Protein AF-A0A7S1EZJ6-F1 (afdb_monomer_lite)

Structure (mmCIF, N/CA/C/O backbone):
data_AF-A0A7S1EZJ6-F1
#
_entry.id   AF-A0A7S1EZJ6-F1
#
loop_
_atom_site.group_PDB
_atom_site.id
_atom_site.type_symbol
_atom_site.label_atom_id
_atom_site.label_alt_id
_atom_site.label_comp_id
_atom_site.label_asym_id
_atom_site.label_entity_id
_atom_site.label_seq_id
_atom_site.pdbx_PDB_ins_code
_atom_site.Cartn_x
_atom_site.Cartn_y
_atom_site.Cartn_z
_atom_site.occupancy
_atom_site.B_iso_or_equiv
_atom_site.auth_seq_id
_atom_site.auth_comp_id
_atom_site.auth_asym_id
_atom_site.auth_atom_id
_atom_site.pdbx_PDB_model_num
ATOM 1 N N . PHE A 1 1 ? 54.799 -10.854 -63.161 1.00 44.97 1 PHE A N 1
ATOM 2 C CA . PHE A 1 1 ? 53.423 -11.134 -62.703 1.00 44.97 1 PHE A CA 1
ATOM 3 C C . PHE A 1 1 ? 52.743 -9.828 -62.298 1.00 44.97 1 PHE A C 1
ATOM 5 O O . PHE A 1 1 ? 52.731 -9.470 -61.130 1.00 44.97 1 PHE A O 1
ATOM 12 N N . TRP A 1 2 ? 52.243 -9.075 -63.279 1.00 43.41 2 TRP A N 1
ATOM 13 C CA . TRP A 1 2 ? 51.445 -7.866 -63.059 1.00 43.41 2 TRP A CA 1
ATOM 14 C C . TRP A 1 2 ? 49.975 -8.261 -63.203 1.00 43.41 2 TRP A C 1
ATOM 16 O O . TRP A 1 2 ? 49.529 -8.591 -64.300 1.00 43.41 2 TRP A O 1
ATOM 26 N N . LEU A 1 3 ? 49.236 -8.309 -62.094 1.00 41.81 3 LEU A N 1
ATOM 27 C CA . LEU A 1 3 ? 47.782 -8.469 -62.140 1.00 41.81 3 LEU A CA 1
ATOM 28 C C . LEU A 1 3 ? 47.186 -7.217 -62.793 1.00 41.81 3 LEU A C 1
ATOM 30 O O . LEU A 1 3 ? 47.493 -6.100 -62.377 1.00 41.81 3 LEU A O 1
ATOM 34 N N . LYS A 1 4 ? 46.367 -7.414 -63.834 1.00 45.56 4 LYS A N 1
ATOM 35 C CA . LYS A 1 4 ? 45.684 -6.328 -64.547 1.00 45.56 4 LYS A CA 1
ATOM 36 C C . LYS A 1 4 ? 44.883 -5.474 -63.543 1.00 45.56 4 LYS A C 1
ATOM 38 O O . LYS A 1 4 ? 44.138 -6.058 -62.751 1.00 45.56 4 LYS A O 1
ATOM 43 N N . PRO A 1 5 ? 44.993 -4.131 -63.587 1.00 54.00 5 PRO A N 1
ATOM 44 C CA . PRO A 1 5 ? 44.317 -3.206 -62.667 1.00 54.00 5 PRO A CA 1
ATOM 45 C C . PRO A 1 5 ? 42.814 -3.477 -62.496 1.00 54.00 5 PRO A C 1
ATOM 47 O O . PRO A 1 5 ? 42.293 -3.390 -61.386 1.00 54.00 5 PRO A O 1
ATOM 50 N N . SER A 1 6 ? 42.152 -3.942 -63.560 1.00 56.06 6 SER A N 1
ATOM 51 C CA . SER A 1 6 ? 40.719 -4.255 -63.579 1.00 56.06 6 SER A CA 1
ATOM 52 C C . SER A 1 6 ? 40.286 -5.364 -62.611 1.00 56.06 6 SER A C 1
ATOM 54 O O . SER A 1 6 ? 39.147 -5.374 -62.153 1.00 56.06 6 SER A O 1
ATOM 56 N N . VAL A 1 7 ? 41.174 -6.298 -62.249 1.00 60.47 7 VAL A N 1
ATOM 57 C CA . VAL A 1 7 ? 40.841 -7.385 -61.305 1.00 60.47 7 VAL A CA 1
ATOM 58 C C . VAL A 1 7 ? 40.905 -6.898 -59.853 1.00 60.47 7 VAL A C 1
ATOM 60 O O . VAL A 1 7 ? 40.205 -7.423 -58.984 1.00 60.47 7 VAL A O 1
ATOM 63 N N . LEU A 1 8 ? 41.731 -5.885 -59.575 1.00 53.72 8 LEU A N 1
ATOM 64 C CA . LEU A 1 8 ? 41.879 -5.318 -58.237 1.00 53.72 8 LEU A CA 1
ATOM 65 C C . LEU A 1 8 ? 40.712 -4.376 -57.901 1.00 53.72 8 LEU A C 1
ATOM 67 O O . LEU A 1 8 ? 40.185 -4.453 -56.792 1.00 53.72 8 LEU A O 1
ATOM 71 N N . GLU A 1 9 ? 40.259 -3.569 -58.864 1.00 59.16 9 GLU A N 1
ATOM 72 C CA . GLU A 1 9 ? 39.079 -2.700 -58.717 1.00 59.16 9 GLU A CA 1
ATOM 73 C C . GLU A 1 9 ? 37.806 -3.509 -58.439 1.00 59.16 9 GLU A C 1
ATOM 75 O O . GLU A 1 9 ? 37.130 -3.264 -57.438 1.00 59.16 9 GLU A O 1
ATOM 80 N N . ALA A 1 10 ? 37.556 -4.577 -59.207 1.00 65.81 10 ALA A N 1
ATOM 81 C CA . ALA A 1 10 ? 36.381 -5.430 -59.013 1.00 65.81 10 ALA A CA 1
ATOM 82 C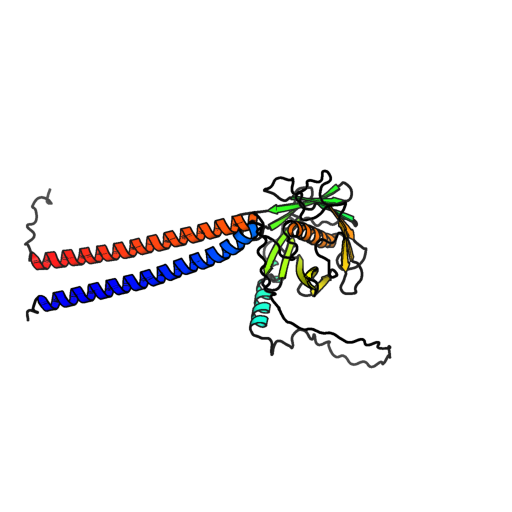 C . ALA A 1 10 ? 36.338 -6.111 -57.626 1.00 65.81 10 ALA A C 1
ATOM 84 O O . ALA A 1 10 ? 35.267 -6.379 -57.072 1.00 65.81 10 ALA A O 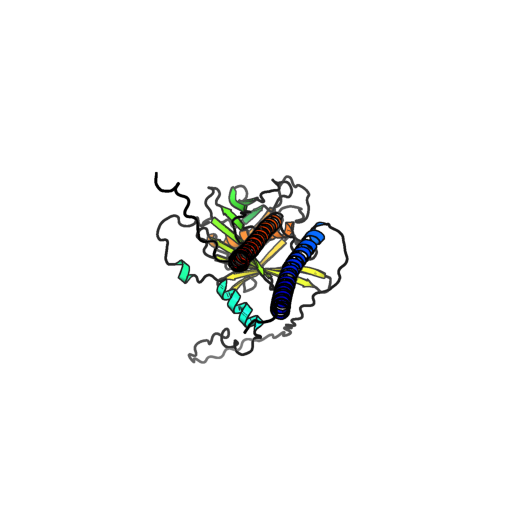1
ATOM 85 N N . LYS A 1 11 ? 37.503 -6.400 -57.026 1.00 63.56 11 LYS A N 1
ATOM 86 C CA . LYS A 1 11 ? 37.590 -7.029 -55.696 1.00 63.56 11 LYS A CA 1
ATOM 87 C C . LYS A 1 11 ? 37.399 -6.015 -54.561 1.00 63.56 11 LYS A C 1
ATOM 89 O O . LYS A 1 11 ? 36.862 -6.371 -53.507 1.00 63.56 11 LYS A O 1
ATOM 94 N N . ILE A 1 12 ? 37.802 -4.763 -54.781 1.00 59.44 12 ILE A N 1
ATOM 95 C CA . ILE A 1 12 ? 37.598 -3.655 -53.840 1.00 59.44 12 ILE A CA 1
ATOM 96 C C . ILE A 1 12 ? 36.120 -3.246 -53.819 1.00 59.44 12 ILE A C 1
ATOM 98 O O . ILE A 1 12 ? 35.551 -3.155 -52.729 1.00 59.44 12 ILE A O 1
ATOM 102 N N . GLU A 1 13 ? 35.468 -3.122 -54.979 1.00 66.25 13 GLU A N 1
ATOM 103 C CA . GLU A 1 13 ? 34.028 -2.825 -55.057 1.00 66.25 13 GLU A CA 1
ATOM 104 C C . GLU A 1 13 ? 33.175 -3.899 -54.374 1.00 66.25 13 GLU A C 1
ATOM 106 O O . GLU A 1 13 ? 32.310 -3.578 -53.555 1.00 66.25 13 GLU A O 1
ATOM 111 N N . ARG A 1 14 ? 33.465 -5.189 -54.607 1.00 69.25 14 ARG A N 1
ATOM 112 C CA . ARG A 1 14 ? 32.749 -6.280 -53.918 1.00 69.25 14 ARG A CA 1
ATOM 113 C C . ARG A 1 14 ? 32.920 -6.229 -52.402 1.00 69.25 14 ARG A C 1
ATOM 115 O O . ARG A 1 14 ? 31.970 -6.493 -51.671 1.00 69.25 14 ARG A O 1
ATOM 122 N N . SER A 1 15 ? 34.106 -5.865 -51.920 1.00 61.00 15 SER A N 1
ATOM 123 C CA . SER A 1 15 ? 34.371 -5.768 -50.480 1.00 61.00 15 SER A CA 1
ATOM 124 C C . SER A 1 15 ? 33.635 -4.584 -49.839 1.00 61.00 15 SER A C 1
ATOM 126 O O . SER A 1 15 ? 33.162 -4.702 -48.709 1.00 61.00 15 SER A O 1
ATOM 128 N N . PHE A 1 16 ? 33.487 -3.468 -50.561 1.00 61.22 16 PHE A N 1
ATOM 129 C CA . PHE A 1 16 ? 32.702 -2.312 -50.115 1.00 61.22 16 PHE A CA 1
ATOM 130 C C . PHE A 1 16 ? 31.200 -2.615 -50.079 1.00 61.22 16 PHE A C 1
ATOM 132 O O . PHE A 1 16 ? 30.536 -2.285 -49.094 1.00 61.22 16 PHE A O 1
ATOM 139 N N . HIS A 1 17 ? 30.678 -3.312 -51.092 1.00 66.88 17 HIS A N 1
ATOM 140 C CA . HIS A 1 17 ? 29.277 -3.734 -51.114 1.00 66.88 17 HIS A CA 1
ATOM 141 C C . HIS A 1 17 ? 28.937 -4.698 -49.974 1.00 66.88 17 HIS A C 1
ATOM 143 O O . HIS A 1 17 ? 27.925 -4.508 -49.303 1.00 66.88 17 HIS A O 1
ATOM 149 N N . VAL A 1 18 ? 29.794 -5.682 -49.683 1.00 72.88 18 VAL A N 1
ATOM 150 C CA . VAL A 1 18 ? 29.557 -6.625 -48.575 1.00 72.88 18 VAL A CA 1
ATOM 151 C C . VAL A 1 18 ? 29.577 -5.913 -47.217 1.00 72.88 18 VAL A C 1
ATOM 153 O O . VAL A 1 18 ? 28.719 -6.177 -46.376 1.00 72.88 18 VAL A O 1
ATOM 156 N N . LEU A 1 19 ? 30.498 -4.964 -47.010 1.00 59.47 19 LEU A N 1
ATOM 157 C CA . LEU A 1 19 ? 30.565 -4.191 -45.765 1.00 59.47 19 LEU A CA 1
ATOM 158 C C . LEU A 1 19 ? 29.365 -3.240 -45.605 1.00 59.47 19 LEU A C 1
ATOM 160 O O . LEU A 1 19 ? 28.844 -3.083 -44.502 1.00 59.47 19 LEU A O 1
ATOM 164 N N . SER A 1 20 ? 28.902 -2.639 -46.705 1.00 70.50 20 SER A N 1
ATOM 165 C CA . SER A 1 20 ? 27.705 -1.791 -46.738 1.00 70.50 20 SER A CA 1
ATOM 166 C C . SER A 1 20 ? 26.439 -2.587 -46.402 1.00 70.50 20 SER A C 1
ATOM 168 O O . SER A 1 20 ? 25.659 -2.164 -45.549 1.00 70.50 20 SER A O 1
ATOM 170 N N . ILE A 1 21 ? 26.279 -3.779 -46.986 1.00 74.44 21 ILE A N 1
ATOM 171 C CA . ILE A 1 21 ? 25.137 -4.663 -46.718 1.00 74.44 21 ILE A CA 1
ATOM 172 C C . ILE A 1 21 ? 25.161 -5.154 -45.264 1.00 74.44 21 ILE A C 1
ATOM 174 O O . ILE A 1 21 ? 24.128 -5.129 -44.599 1.00 74.44 21 ILE A O 1
ATOM 178 N N . ALA A 1 22 ? 26.326 -5.534 -44.730 1.00 66.50 22 ALA A N 1
ATOM 179 C CA . ALA A 1 22 ? 26.450 -5.957 -43.333 1.00 66.50 22 ALA A CA 1
ATOM 180 C C . ALA A 1 22 ? 26.072 -4.834 -42.347 1.00 66.50 22 ALA A C 1
ATOM 182 O O . ALA A 1 22 ? 25.328 -5.077 -41.395 1.00 66.50 22 ALA A O 1
ATOM 183 N N . ASN A 1 23 ? 26.503 -3.594 -42.609 1.00 60.22 23 ASN A N 1
ATOM 184 C CA . ASN A 1 23 ? 26.101 -2.433 -41.809 1.00 60.22 23 ASN A CA 1
ATOM 185 C C . ASN A 1 23 ? 24.605 -2.123 -41.943 1.00 60.22 23 ASN A C 1
ATOM 187 O O . ASN A 1 23 ? 23.959 -1.819 -40.943 1.00 60.22 23 ASN A O 1
ATOM 191 N N . ALA A 1 24 ? 24.034 -2.236 -43.143 1.00 69.38 24 ALA A N 1
ATOM 192 C CA . ALA A 1 24 ? 22.602 -2.036 -43.351 1.00 69.38 24 ALA A CA 1
ATOM 193 C C . ALA A 1 24 ? 21.766 -3.084 -42.594 1.00 69.38 24 ALA A C 1
ATOM 195 O O . ALA A 1 24 ? 20.764 -2.738 -41.971 1.00 69.38 24 ALA A O 1
ATOM 196 N N . VAL A 1 25 ? 22.195 -4.350 -42.579 1.00 74.69 25 VAL A N 1
ATOM 197 C CA . VAL A 1 25 ? 21.522 -5.426 -41.832 1.00 74.69 25 VAL A CA 1
ATOM 198 C C . VAL A 1 25 ? 21.632 -5.212 -40.321 1.00 74.69 25 VAL A C 1
ATOM 200 O O . VAL A 1 25 ? 20.636 -5.378 -39.614 1.00 74.69 25 VAL A O 1
ATOM 203 N N . LEU A 1 26 ? 22.801 -4.800 -39.820 1.00 69.50 26 LEU A N 1
ATOM 204 C CA . LEU A 1 26 ? 23.001 -4.505 -38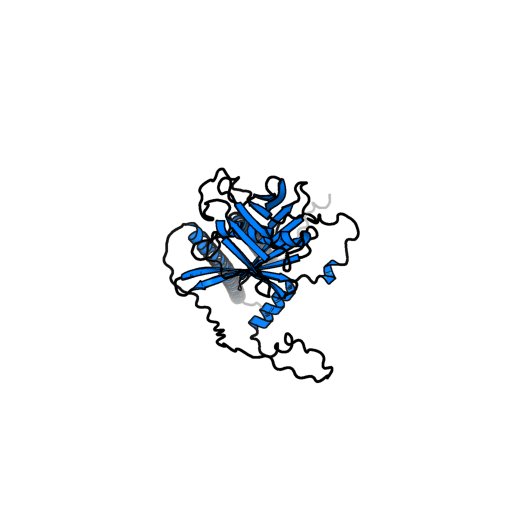.399 1.00 69.50 26 LEU A CA 1
ATOM 205 C C . LEU A 1 26 ? 22.145 -3.313 -37.946 1.00 69.50 26 LEU A C 1
ATOM 207 O O . LEU A 1 26 ? 21.429 -3.420 -36.952 1.00 69.50 26 LEU A O 1
ATOM 211 N N . MET A 1 27 ? 22.143 -2.219 -38.713 1.00 66.88 27 MET A N 1
ATOM 212 C CA . MET A 1 27 ? 21.312 -1.043 -38.431 1.00 66.88 27 MET A CA 1
ATOM 213 C C . MET A 1 27 ? 19.821 -1.373 -38.496 1.00 66.88 27 MET A C 1
ATOM 215 O O . MET A 1 27 ? 19.054 -0.888 -37.669 1.00 66.88 27 MET A O 1
ATOM 219 N N . ARG A 1 28 ? 19.403 -2.257 -39.412 1.00 73.25 28 ARG A N 1
ATOM 220 C CA . ARG A 1 28 ? 18.015 -2.726 -39.479 1.00 73.25 28 ARG A CA 1
ATOM 221 C C . ARG A 1 28 ? 17.641 -3.527 -38.232 1.00 73.25 28 ARG A C 1
ATOM 223 O O . ARG A 1 28 ? 16.572 -3.296 -37.685 1.00 73.25 28 ARG A O 1
ATOM 230 N N . ARG A 1 29 ? 18.511 -4.413 -37.732 1.00 70.62 29 ARG A N 1
ATOM 231 C CA . ARG A 1 29 ? 18.247 -5.185 -36.500 1.00 70.62 29 ARG A CA 1
ATOM 232 C C . ARG A 1 29 ? 18.215 -4.315 -35.244 1.00 70.62 29 ARG A C 1
ATOM 234 O O . ARG A 1 29 ? 17.325 -4.496 -34.424 1.00 70.62 29 ARG A O 1
ATOM 241 N N . ILE A 1 30 ? 19.126 -3.350 -35.120 1.00 66.44 30 ILE A N 1
ATOM 242 C CA . ILE A 1 30 ? 19.119 -2.391 -34.004 1.00 66.44 30 ILE A CA 1
ATOM 243 C C . ILE A 1 30 ? 17.865 -1.515 -34.071 1.00 66.44 30 ILE A C 1
ATOM 245 O O . ILE A 1 30 ? 17.192 -1.338 -33.062 1.00 66.44 30 ILE A O 1
ATOM 249 N N . SER A 1 31 ? 17.496 -1.036 -35.262 1.00 68.12 31 SER A N 1
ATOM 250 C CA . SER A 1 31 ? 16.256 -0.284 -35.461 1.00 68.12 31 SER A CA 1
ATOM 251 C C . SER A 1 31 ? 15.027 -1.113 -35.091 1.00 68.12 31 SER A C 1
ATOM 253 O O . SER A 1 31 ? 14.154 -0.587 -34.418 1.00 68.12 31 SER A O 1
ATOM 255 N N . TRP A 1 32 ? 14.978 -2.404 -35.431 1.00 70.19 32 TRP A N 1
ATOM 256 C CA . TRP A 1 32 ? 13.895 -3.290 -34.998 1.00 70.19 32 TRP A CA 1
ATOM 257 C C . TRP A 1 32 ? 13.846 -3.459 -33.475 1.00 70.19 32 TRP A C 1
ATOM 259 O O . TRP A 1 32 ? 12.760 -3.402 -32.918 1.00 70.19 32 TRP A O 1
ATOM 269 N N . ILE A 1 33 ? 14.982 -3.612 -32.789 1.00 69.56 33 ILE A N 1
ATOM 270 C CA . ILE A 1 33 ? 15.016 -3.724 -31.318 1.00 69.56 33 ILE A CA 1
ATOM 271 C C . ILE A 1 33 ? 14.550 -2.421 -30.656 1.00 69.56 33 ILE A C 1
ATOM 273 O O . ILE A 1 33 ? 13.768 -2.464 -29.713 1.00 69.56 33 ILE A O 1
ATOM 277 N N . VAL A 1 34 ? 14.980 -1.265 -31.169 1.00 67.69 34 VAL A N 1
ATOM 278 C CA . VAL A 1 34 ? 14.539 0.045 -30.667 1.00 67.69 34 VAL A CA 1
ATOM 279 C C . VAL A 1 34 ? 13.053 0.262 -30.948 1.00 67.69 34 VAL A C 1
ATOM 281 O O . VAL A 1 34 ? 12.336 0.696 -30.058 1.00 67.69 34 VAL A O 1
ATOM 284 N N . VAL A 1 35 ? 12.567 -0.085 -32.142 1.00 68.50 35 VAL A N 1
ATOM 285 C CA . VAL A 1 35 ? 11.144 0.022 -32.494 1.00 68.50 35 VAL A CA 1
ATOM 286 C C . VAL A 1 35 ? 10.303 -0.903 -31.621 1.00 68.50 35 VAL A C 1
ATOM 288 O O . VAL A 1 35 ? 9.323 -0.439 -31.063 1.00 68.50 35 VAL A O 1
ATOM 291 N N . TRP A 1 36 ? 10.694 -2.164 -31.418 1.00 68.25 36 TRP A N 1
ATOM 292 C CA . TRP A 1 36 ? 9.968 -3.072 -30.523 1.00 68.25 36 TRP A CA 1
ATOM 293 C C . TRP A 1 36 ? 10.039 -2.636 -29.061 1.00 68.25 36 TRP A C 1
ATOM 295 O O . TRP A 1 36 ? 9.037 -2.735 -28.362 1.00 68.25 36 TRP A O 1
ATOM 305 N N . GLY A 1 37 ? 11.176 -2.105 -28.605 1.00 70.19 37 GLY A N 1
ATOM 306 C CA . GLY A 1 37 ? 11.307 -1.531 -27.267 1.00 70.19 37 GLY A CA 1
ATOM 307 C C . GLY A 1 37 ? 10.397 -0.318 -27.070 1.00 70.19 37 GLY A C 1
ATOM 308 O O . GLY A 1 37 ? 9.691 -0.239 -26.071 1.00 70.19 37 GLY A O 1
ATOM 309 N N . VAL A 1 38 ? 10.345 0.590 -28.048 1.00 62.00 38 VAL A N 1
ATOM 310 C CA . VAL A 1 38 ? 9.440 1.749 -28.036 1.00 62.00 38 VAL A CA 1
ATOM 311 C C . VAL A 1 38 ? 7.982 1.314 -28.150 1.00 62.00 38 VAL A C 1
ATOM 313 O O . VAL A 1 38 ? 7.156 1.876 -27.445 1.00 62.00 38 VAL A O 1
ATOM 316 N N . VAL A 1 39 ? 7.655 0.307 -28.965 1.00 65.81 39 VAL A N 1
ATOM 317 C CA . VAL A 1 39 ? 6.291 -0.232 -29.091 1.00 65.81 39 VAL A CA 1
ATOM 318 C C . VAL A 1 39 ? 5.834 -0.847 -27.769 1.00 65.81 39 VAL A C 1
ATOM 320 O O . VAL A 1 39 ? 4.799 -0.432 -27.261 1.00 65.81 39 VAL A O 1
ATOM 323 N N . LEU A 1 40 ? 6.637 -1.714 -27.144 1.00 62.38 40 LEU A N 1
ATOM 324 C CA . LEU A 1 40 ? 6.346 -2.305 -25.828 1.00 62.38 40 LEU A CA 1
ATOM 325 C C . LEU A 1 40 ? 6.172 -1.243 -24.736 1.00 62.38 40 LEU A C 1
ATOM 327 O O . LEU A 1 40 ? 5.249 -1.318 -23.922 1.00 62.38 40 LEU A O 1
ATOM 331 N N . VAL A 1 41 ? 7.031 -0.221 -24.730 1.00 60.97 41 VAL A N 1
ATOM 332 C CA . VAL A 1 41 ? 6.902 0.906 -23.796 1.00 60.97 41 VAL A CA 1
ATOM 333 C C . VAL A 1 41 ? 5.669 1.753 -24.127 1.00 60.97 41 VAL A C 1
ATOM 335 O O . VAL A 1 41 ? 4.976 2.186 -23.219 1.00 60.97 41 VAL A O 1
ATOM 338 N N . SER A 1 42 ? 5.334 1.965 -25.400 1.00 52.59 42 SER A N 1
ATOM 339 C CA . SER A 1 42 ? 4.168 2.761 -25.804 1.00 52.59 42 SER A CA 1
ATOM 340 C C . SER A 1 42 ? 2.839 2.045 -25.580 1.00 52.59 42 SER A C 1
ATOM 342 O O . SER A 1 42 ? 1.864 2.709 -25.258 1.00 52.59 42 SER A O 1
ATOM 344 N N . GLU A 1 43 ? 2.787 0.717 -25.687 1.00 56.66 43 GLU A N 1
ATOM 345 C CA . GLU A 1 43 ? 1.597 -0.071 -25.354 1.00 56.66 43 GLU A CA 1
ATOM 346 C C . GLU A 1 43 ? 1.377 -0.091 -23.843 1.00 56.66 43 GLU A C 1
ATOM 348 O O . GLU A 1 43 ? 0.267 0.157 -23.381 1.00 56.66 43 GLU A O 1
ATOM 353 N N . THR A 1 44 ? 2.437 -0.274 -23.050 1.00 56.78 44 THR A N 1
ATOM 354 C CA . THR A 1 44 ? 2.335 -0.191 -21.583 1.00 56.78 44 THR A CA 1
ATOM 355 C C . THR A 1 44 ? 1.973 1.220 -21.108 1.00 56.78 44 THR A C 1
ATOM 357 O O . THR A 1 44 ? 1.121 1.371 -20.230 1.00 56.78 44 THR A O 1
ATOM 360 N N . LEU A 1 45 ? 2.529 2.266 -21.731 1.00 52.56 45 LEU A N 1
ATOM 361 C CA . LEU A 1 45 ? 2.159 3.657 -21.457 1.00 52.56 45 LEU A CA 1
ATOM 362 C C . LEU A 1 45 ? 0.755 3.999 -21.980 1.00 52.56 45 LEU A C 1
ATOM 364 O O . LEU A 1 45 ? 0.035 4.758 -21.342 1.00 52.56 45 LEU A O 1
ATOM 368 N N . GLY A 1 46 ? 0.347 3.435 -23.116 1.00 51.69 46 GLY A N 1
ATOM 369 C CA . GLY A 1 46 ? -0.974 3.609 -23.717 1.00 51.69 46 GLY A CA 1
ATOM 370 C C . GLY A 1 46 ? -2.072 2.996 -22.856 1.00 51.69 46 GLY A C 1
ATOM 371 O O . GLY A 1 46 ? -3.076 3.656 -22.605 1.00 51.69 46 GLY A O 1
ATOM 372 N N . ILE A 1 47 ? -1.834 1.803 -22.304 1.00 53.66 47 ILE A N 1
ATOM 373 C CA . ILE A 1 47 ? -2.706 1.175 -21.303 1.00 53.66 47 ILE A CA 1
ATOM 374 C C . ILE A 1 47 ? -2.773 2.046 -20.040 1.00 53.66 47 ILE A C 1
ATOM 376 O O . ILE A 1 47 ? -3.863 2.293 -19.528 1.00 53.66 47 ILE A O 1
ATOM 380 N N . ALA A 1 48 ? -1.643 2.584 -19.570 1.00 51.09 48 ALA A N 1
ATOM 381 C CA . ALA A 1 48 ? -1.618 3.466 -18.401 1.00 51.09 48 ALA A CA 1
ATOM 382 C C . ALA A 1 48 ? -2.341 4.813 -18.637 1.00 51.09 48 ALA A C 1
ATOM 384 O O . ALA A 1 48 ? -3.031 5.307 -17.746 1.00 51.09 48 ALA A O 1
ATOM 385 N N . LEU A 1 49 ? -2.232 5.397 -19.835 1.00 48.38 49 LEU A N 1
ATOM 386 C CA . LEU A 1 49 ? -2.860 6.676 -20.193 1.00 48.38 49 LEU A CA 1
ATOM 387 C C . LEU A 1 49 ? -4.347 6.531 -20.549 1.00 48.38 49 LEU A C 1
ATOM 389 O O . LEU A 1 49 ? -5.145 7.379 -20.148 1.00 48.38 49 LEU A O 1
ATOM 393 N N . GLN A 1 50 ? -4.758 5.450 -21.224 1.00 49.38 50 GLN A N 1
ATOM 394 C CA . GLN A 1 50 ? -6.181 5.129 -21.420 1.00 49.38 50 GLN A CA 1
ATOM 395 C C . GLN A 1 50 ? -6.882 4.868 -20.088 1.00 49.38 50 GLN A C 1
ATOM 397 O O . GLN A 1 50 ? -8.053 5.204 -19.930 1.00 49.38 50 GLN A O 1
ATOM 402 N N . GLN A 1 51 ? -6.163 4.336 -19.099 1.00 48.03 51 GLN A N 1
ATOM 403 C CA . GLN A 1 51 ? -6.688 4.196 -17.750 1.00 48.03 51 GLN A CA 1
ATOM 404 C C . GLN A 1 51 ? -6.918 5.543 -17.042 1.00 48.03 51 GLN A C 1
ATOM 406 O O . GLN A 1 51 ? -7.740 5.576 -16.130 1.00 48.03 51 GLN A O 1
ATOM 411 N N . GLY A 1 52 ? -6.259 6.634 -17.443 1.00 40.00 52 GLY A N 1
ATOM 412 C CA . GLY A 1 52 ? -6.431 7.961 -16.842 1.00 40.00 52 GLY A CA 1
ATOM 413 C C . GLY A 1 52 ? -7.549 8.820 -17.445 1.00 40.00 52 GLY A C 1
ATOM 414 O O . GLY A 1 52 ? -7.994 9.756 -16.790 1.00 40.00 52 GLY A O 1
ATOM 415 N N . SER A 1 53 ? -8.029 8.536 -18.664 1.00 40.03 53 SER A N 1
ATOM 416 C CA . SER A 1 53 ? -8.927 9.470 -19.371 1.00 40.03 53 SER A CA 1
ATOM 417 C C . SER A 1 53 ? -10.421 9.328 -19.058 1.00 40.03 53 SER A C 1
ATOM 419 O O . SER A 1 53 ? -11.217 10.076 -19.618 1.00 40.03 53 SER A O 1
ATOM 421 N N . GLY A 1 54 ? -10.839 8.402 -18.186 1.00 43.16 54 GLY A N 1
ATOM 422 C CA . GLY A 1 54 ? -12.254 8.255 -17.807 1.00 43.16 54 GLY A CA 1
ATOM 423 C C . GLY A 1 54 ? -13.206 7.981 -18.983 1.00 43.16 54 GLY A C 1
ATOM 424 O O . GLY A 1 54 ? -14.420 8.119 -18.846 1.00 43.16 54 GLY A O 1
ATOM 425 N N . VAL A 1 55 ? -12.685 7.604 -20.156 1.00 41.66 55 VAL A N 1
ATOM 426 C CA . VAL A 1 55 ? -13.515 7.255 -21.308 1.00 41.66 55 VAL A CA 1
ATOM 427 C C . VAL A 1 55 ? -14.015 5.830 -21.101 1.00 41.66 55 VAL A C 1
ATOM 429 O O . VAL A 1 55 ? -13.257 4.869 -21.222 1.00 41.66 55 VAL A O 1
ATOM 432 N N . ASN A 1 56 ? -15.306 5.714 -20.784 1.00 39.91 56 ASN A N 1
ATOM 433 C CA . ASN A 1 56 ? -16.080 4.475 -20.692 1.00 39.91 56 ASN A CA 1
ATOM 434 C C . ASN A 1 56 ? -16.091 3.711 -22.032 1.00 39.91 56 ASN A C 1
ATOM 436 O O . ASN A 1 56 ? -17.088 3.685 -22.754 1.00 39.91 56 ASN A O 1
ATOM 440 N N . GLY A 1 57 ? -14.974 3.082 -22.386 1.00 39.00 57 GLY A N 1
ATOM 441 C CA . GLY A 1 57 ? -14.906 2.078 -23.438 1.00 39.00 57 GLY A CA 1
ATOM 442 C C . GLY A 1 57 ? -15.239 0.712 -22.852 1.00 39.00 57 GLY A C 1
ATOM 443 O O . GLY A 1 57 ? -14.428 0.137 -22.133 1.00 39.00 57 GLY A O 1
ATOM 444 N N . ARG A 1 58 ? -16.433 0.187 -23.157 1.00 42.31 58 ARG A N 1
ATOM 445 C CA . ARG A 1 58 ? -16.813 -1.212 -22.899 1.00 42.31 58 ARG A CA 1
ATOM 446 C C . ARG A 1 58 ? -15.790 -2.155 -23.545 1.00 42.31 58 ARG A C 1
ATOM 448 O O . ARG A 1 58 ? -15.876 -2.416 -24.740 1.00 42.31 58 ARG A O 1
ATOM 455 N N . PHE A 1 59 ? -14.883 -2.707 -22.749 1.00 33.94 59 PHE A N 1
ATOM 456 C CA . PHE A 1 59 ? -14.173 -3.942 -23.068 1.00 33.94 59 PHE A CA 1
ATOM 457 C C . PHE A 1 59 ? -14.708 -5.037 -22.143 1.00 33.94 59 PHE A C 1
ATOM 459 O O . PHE A 1 59 ? -14.276 -5.185 -21.004 1.00 33.94 59 PHE A O 1
ATOM 466 N N . HIS A 1 60 ? -15.709 -5.770 -22.633 1.00 36.41 60 HIS A N 1
ATOM 467 C CA . HIS A 1 60 ? -16.092 -7.064 -22.080 1.00 36.41 60 HIS A CA 1
ATOM 468 C C . HIS A 1 60 ? -15.195 -8.126 -22.718 1.00 36.41 60 HIS A C 1
ATOM 470 O O . HIS A 1 60 ? -15.563 -8.716 -23.726 1.00 36.41 60 HIS A O 1
ATOM 476 N N . GLU A 1 61 ? -14.034 -8.383 -22.126 1.00 34.84 61 GLU A N 1
ATOM 477 C CA . GLU A 1 61 ? -13.394 -9.692 -22.244 1.00 34.84 61 GLU A CA 1
ATOM 478 C C . GLU A 1 61 ? -13.091 -10.190 -20.836 1.00 34.84 61 GLU A C 1
ATOM 480 O O . GLU A 1 61 ? -12.182 -9.733 -20.146 1.00 34.84 61 GLU A O 1
ATOM 485 N N . ALA A 1 62 ? -13.956 -11.097 -20.387 1.00 33.59 62 ALA A N 1
ATOM 486 C CA . ALA A 1 62 ? -13.818 -11.823 -19.145 1.00 33.59 62 ALA A CA 1
ATOM 487 C C . ALA A 1 62 ? -12.567 -12.706 -19.224 1.00 33.59 62 ALA A C 1
ATOM 489 O O . ALA A 1 62 ? -12.519 -13.683 -19.974 1.00 33.59 62 ALA A O 1
ATOM 490 N N . MET A 1 63 ? -11.558 -12.380 -18.421 1.00 29.69 63 MET A N 1
ATOM 491 C CA . MET A 1 63 ? -10.439 -13.273 -18.156 1.00 29.69 63 MET A CA 1
ATOM 492 C C . MET A 1 63 ? -10.946 -14.400 -17.238 1.00 29.69 63 MET A C 1
ATOM 494 O O . MET A 1 63 ? -10.874 -14.321 -16.016 1.00 29.69 63 MET A O 1
ATOM 498 N N . HIS A 1 64 ? -11.527 -15.442 -17.837 1.00 32.88 64 HIS A N 1
ATOM 499 C CA . HIS A 1 64 ? -11.873 -16.688 -17.154 1.00 32.88 64 HIS A CA 1
ATOM 500 C C . HIS A 1 64 ? -10.586 -17.431 -16.754 1.00 32.88 64 HIS A C 1
ATOM 502 O O . HIS A 1 64 ? -10.086 -18.278 -17.495 1.00 32.88 64 HIS A O 1
ATOM 508 N N . LEU A 1 65 ? -10.064 -17.157 -15.558 1.00 31.14 65 LEU A N 1
ATOM 509 C CA . LEU A 1 65 ? -9.154 -18.074 -14.872 1.00 31.14 65 LEU A CA 1
ATOM 510 C C . LEU A 1 65 ? -9.993 -19.153 -14.182 1.00 31.14 65 LEU A C 1
ATOM 512 O O . LEU A 1 65 ? -10.569 -18.983 -13.112 1.00 31.14 65 LEU A O 1
ATOM 516 N N . ARG A 1 66 ? -10.117 -20.269 -14.895 1.00 33.91 66 ARG A N 1
ATOM 517 C CA . ARG A 1 66 ? -10.784 -21.495 -14.476 1.00 33.91 66 ARG A CA 1
ATOM 518 C C . ARG A 1 66 ? -9.839 -22.277 -13.559 1.00 33.91 66 ARG A C 1
ATOM 520 O O . ARG A 1 66 ? -8.931 -22.937 -14.049 1.00 33.91 66 ARG A O 1
ATOM 527 N N . SER A 1 67 ? -10.099 -22.290 -12.257 1.00 32.50 67 SER A N 1
ATOM 528 C CA . SER A 1 67 ? -9.666 -23.386 -11.381 1.00 32.50 67 SER A CA 1
ATOM 529 C C . SER A 1 67 ? -10.836 -23.792 -10.496 1.00 32.50 67 SER A C 1
ATOM 531 O O . SER A 1 67 ? -11.160 -23.138 -9.509 1.00 32.50 67 SER A O 1
ATOM 533 N N . GLY A 1 68 ? -11.518 -24.860 -10.907 1.00 30.86 68 GLY A N 1
ATOM 534 C CA . GLY A 1 68 ? -12.544 -25.494 -10.098 1.00 30.86 68 GLY A CA 1
ATOM 535 C C . GLY A 1 68 ? -11.901 -26.187 -8.905 1.00 30.86 68 GLY A C 1
ATOM 536 O O . GLY A 1 68 ? -11.178 -27.165 -9.077 1.00 30.86 68 GLY A O 1
ATOM 537 N N . PHE A 1 69 ? -12.211 -25.705 -7.708 1.00 28.78 69 PHE A N 1
ATOM 538 C CA . PHE A 1 69 ? -12.119 -26.486 -6.484 1.00 28.78 69 PHE A CA 1
ATOM 539 C C . PHE A 1 69 ? -13.506 -26.458 -5.845 1.00 28.78 69 PHE A C 1
ATOM 541 O O . PHE A 1 69 ? -13.934 -25.457 -5.278 1.00 28.78 69 PHE A O 1
ATOM 548 N N . ARG A 1 70 ? -14.259 -27.538 -6.059 1.00 25.55 70 ARG A N 1
ATOM 549 C CA . ARG A 1 70 ? -15.596 -27.751 -5.507 1.00 25.55 70 ARG A CA 1
ATOM 550 C C . ARG A 1 70 ? -15.423 -28.661 -4.296 1.00 25.55 70 ARG A C 1
ATOM 552 O O . ARG A 1 70 ? -15.042 -29.814 -4.472 1.00 25.55 70 ARG A O 1
ATOM 559 N N . ILE A 1 71 ? -15.668 -28.150 -3.092 1.00 29.55 71 ILE A N 1
ATOM 560 C CA . ILE A 1 71 ? -15.841 -28.989 -1.904 1.00 29.55 71 ILE A CA 1
ATOM 561 C C . ILE A 1 71 ? -17.341 -29.036 -1.626 1.00 29.55 71 ILE A C 1
ATOM 563 O O . ILE A 1 71 ? -17.883 -28.159 -0.965 1.00 29.55 71 ILE A O 1
ATOM 567 N N . ASP A 1 72 ? -18.002 -30.057 -2.162 1.00 31.25 72 ASP A N 1
ATOM 568 C CA . ASP A 1 72 ? -19.248 -30.554 -1.589 1.00 31.25 72 ASP A CA 1
ATOM 569 C C . ASP A 1 72 ? -18.861 -31.693 -0.639 1.00 31.25 72 ASP A C 1
ATOM 571 O O . ASP A 1 72 ? -18.383 -32.726 -1.105 1.00 31.25 72 ASP A O 1
ATOM 575 N N . ALA A 1 73 ? -19.048 -31.513 0.670 1.00 28.86 73 ALA A N 1
ATOM 576 C CA . ALA A 1 73 ? -19.341 -32.615 1.591 1.00 28.86 73 ALA A CA 1
ATOM 577 C C . ALA A 1 73 ? -19.786 -32.089 2.962 1.00 28.86 73 ALA A C 1
ATOM 579 O O . ALA A 1 73 ? -18.988 -31.707 3.814 1.00 28.86 73 ALA A O 1
ATOM 580 N N . VAL A 1 74 ? -21.098 -32.156 3.169 1.00 38.50 74 VAL A N 1
ATOM 581 C CA . VAL A 1 74 ? -21.722 -32.397 4.469 1.00 38.50 74 VAL A CA 1
ATOM 582 C C . VAL A 1 74 ? -21.225 -33.750 4.989 1.00 38.50 74 VAL A C 1
ATOM 584 O O . VAL A 1 74 ? -21.393 -34.758 4.308 1.00 38.50 74 VAL A O 1
ATOM 587 N N . ALA A 1 75 ? -20.663 -33.788 6.197 1.00 30.27 75 ALA A N 1
ATOM 588 C CA . ALA A 1 75 ? -20.522 -35.021 6.968 1.00 30.27 75 ALA A CA 1
ATOM 589 C C . ALA A 1 75 ? -20.553 -34.719 8.472 1.00 30.27 75 ALA A C 1
ATOM 591 O O . ALA A 1 75 ? -19.544 -34.415 9.107 1.00 30.27 75 ALA A O 1
ATOM 592 N N . THR A 1 76 ? -21.750 -34.825 9.043 1.00 37.97 76 THR A N 1
ATOM 593 C CA . THR A 1 76 ? -21.965 -35.103 10.463 1.00 37.97 76 THR A CA 1
ATOM 594 C C . THR A 1 76 ? -21.206 -36.380 10.822 1.00 37.97 76 THR A C 1
ATOM 596 O O . THR A 1 76 ? -21.509 -37.429 10.259 1.00 37.97 76 THR A O 1
ATOM 599 N N . THR A 1 77 ? -20.244 -36.319 11.746 1.00 31.41 77 THR A N 1
ATOM 600 C CA . THR A 1 77 ? -19.642 -37.538 12.308 1.00 31.41 77 THR A CA 1
ATOM 601 C C . THR A 1 77 ? -19.613 -37.455 13.827 1.00 31.41 77 THR A C 1
ATOM 603 O O . THR A 1 77 ? -18.919 -36.642 14.429 1.00 31.41 77 THR A O 1
ATOM 606 N N . THR A 1 78 ? -20.448 -38.302 14.414 1.00 31.53 78 THR A N 1
ATOM 607 C CA . THR A 1 78 ? -20.529 -38.700 15.816 1.00 31.53 78 THR A CA 1
ATOM 608 C C . THR A 1 78 ? -19.195 -39.222 16.350 1.00 31.53 78 THR A C 1
ATOM 610 O O . THR A 1 78 ? -18.517 -40.009 15.694 1.00 31.53 78 THR A O 1
ATOM 613 N N . LEU A 1 79 ? -18.875 -38.813 17.579 1.00 32.03 79 LEU A N 1
ATOM 614 C CA . LEU A 1 79 ? -17.802 -39.342 18.418 1.00 32.03 79 LEU A CA 1
ATOM 615 C C . LEU A 1 79 ? -18.007 -40.834 18.719 1.00 32.03 79 LEU A C 1
ATOM 617 O O . LEU A 1 79 ? -19.031 -41.217 19.283 1.00 32.03 79 LEU A O 1
ATOM 621 N N . THR A 1 80 ? -16.982 -41.641 18.457 1.00 28.98 80 THR A N 1
ATOM 622 C CA . THR A 1 80 ? -16.735 -42.899 19.172 1.00 28.98 80 THR A CA 1
ATOM 623 C C . THR A 1 80 ? -15.272 -42.948 19.588 1.00 28.98 80 THR A C 1
ATOM 625 O O . THR A 1 80 ? -14.373 -42.848 18.757 1.00 28.98 80 THR A O 1
ATOM 628 N N . THR A 1 81 ? -15.065 -43.080 20.893 1.00 40.28 81 THR A N 1
ATOM 629 C CA . THR A 1 81 ? -13.797 -43.349 21.572 1.00 40.28 81 THR A CA 1
ATOM 630 C C . THR A 1 81 ? -13.284 -44.749 21.239 1.00 40.28 81 THR A C 1
ATOM 632 O O . THR A 1 81 ? -14.057 -45.703 21.307 1.00 40.28 81 THR A O 1
ATOM 635 N N . SER A 1 82 ? -11.984 -44.886 20.975 1.00 33.78 82 SER A N 1
ATOM 636 C CA . SER A 1 82 ? -11.258 -46.142 21.183 1.00 33.78 82 SER A CA 1
ATOM 637 C C . SER A 1 82 ? -9.803 -45.840 21.516 1.00 33.78 82 SER A C 1
ATOM 639 O O . SER A 1 82 ? -9.114 -45.166 20.751 1.00 33.78 82 SER A O 1
ATOM 641 N N . ASP A 1 83 ? -9.385 -46.351 22.670 1.00 41.38 83 ASP A N 1
ATOM 642 C CA . ASP A 1 83 ? -8.002 -46.520 23.092 1.00 41.38 83 ASP A CA 1
ATOM 643 C C . ASP A 1 83 ? -7.254 -47.427 22.107 1.00 41.38 83 ASP A C 1
ATOM 645 O O . ASP A 1 83 ? -7.807 -48.430 21.661 1.00 41.38 83 ASP A O 1
ATOM 649 N N . ASP A 1 84 ? -6.016 -47.058 21.769 1.00 34.28 84 ASP A N 1
ATOM 650 C CA . ASP A 1 84 ? -4.862 -47.964 21.780 1.00 34.28 84 ASP A CA 1
ATOM 651 C C . ASP A 1 84 ? -3.571 -47.179 21.493 1.00 34.28 84 ASP A C 1
ATOM 653 O O . ASP A 1 84 ? -3.438 -46.447 20.510 1.00 34.28 84 ASP A O 1
ATOM 657 N N . GLY A 1 85 ? -2.604 -47.320 22.400 1.00 43.03 85 GLY A N 1
ATOM 658 C CA . GLY A 1 85 ? -1.291 -46.698 22.312 1.00 43.03 85 GLY A CA 1
ATOM 659 C C . GLY A 1 85 ? -0.409 -47.359 21.254 1.00 43.03 85 GLY A C 1
ATOM 660 O O . GLY A 1 85 ? -0.083 -48.540 21.345 1.00 43.03 85 GLY A O 1
ATOM 661 N N . SER A 1 86 ? 0.050 -46.563 20.289 1.00 29.91 86 SER A N 1
ATOM 662 C CA . SER A 1 86 ? 1.198 -46.876 19.439 1.00 29.91 86 SER A CA 1
ATOM 663 C C . SER A 1 86 ? 1.873 -45.578 19.003 1.00 29.91 86 SER A C 1
ATOM 665 O O . SER A 1 86 ? 1.266 -44.702 18.388 1.00 29.91 86 SER A O 1
ATOM 667 N N . THR A 1 87 ? 3.141 -45.433 19.375 1.00 41.28 87 THR A N 1
ATOM 668 C CA . THR A 1 87 ? 3.983 -44.274 19.089 1.00 41.28 87 THR A CA 1
ATOM 669 C C . THR A 1 87 ? 4.414 -44.302 17.621 1.00 41.28 87 THR A C 1
ATOM 671 O O . THR A 1 87 ? 5.429 -44.899 17.268 1.00 41.28 87 THR A O 1
ATOM 674 N N . THR A 1 88 ? 3.661 -43.626 16.756 1.00 31.19 88 THR A N 1
ATOM 675 C CA . THR A 1 88 ? 4.120 -43.223 15.419 1.00 31.19 88 THR A CA 1
ATOM 676 C C . THR A 1 88 ? 4.123 -41.706 15.324 1.00 31.19 88 THR A C 1
ATOM 678 O O . THR A 1 88 ? 3.109 -41.049 15.546 1.00 31.19 88 THR A O 1
ATOM 681 N N . THR A 1 89 ? 5.294 -41.155 15.016 1.00 33.84 89 THR A N 1
ATOM 682 C CA . THR A 1 89 ? 5.536 -39.740 14.732 1.00 33.84 89 THR A CA 1
ATOM 683 C C . THR A 1 89 ? 4.556 -39.206 13.677 1.00 33.84 89 THR A C 1
ATOM 685 O O . THR A 1 89 ? 4.350 -39.867 12.656 1.00 33.84 89 THR A O 1
ATOM 688 N N . PRO A 1 90 ? 3.961 -38.011 13.861 1.00 27.73 90 PRO A N 1
ATOM 689 C CA . PRO A 1 90 ? 3.096 -37.424 12.849 1.00 27.73 90 PRO A CA 1
ATOM 690 C C . PRO A 1 90 ? 3.938 -37.011 11.638 1.00 27.73 90 PRO A C 1
ATOM 692 O O . PRO A 1 90 ? 4.756 -36.092 11.688 1.00 27.73 90 PRO A O 1
ATOM 695 N N . HIS A 1 91 ? 3.738 -37.726 10.535 1.00 26.95 91 HIS A N 1
ATOM 696 C CA . HIS A 1 91 ? 4.269 -37.364 9.232 1.00 26.95 91 HIS A CA 1
ATOM 697 C C . HIS A 1 91 ? 3.562 -36.086 8.762 1.00 26.95 91 HIS A C 1
ATOM 699 O O . HIS A 1 91 ? 2.360 -36.089 8.511 1.00 26.95 91 HIS A O 1
ATOM 705 N N . ASN A 1 92 ? 4.314 -34.991 8.652 1.00 29.12 92 ASN A N 1
ATOM 706 C CA . ASN A 1 92 ? 3.837 -33.724 8.108 1.00 29.12 92 ASN A CA 1
ATOM 707 C C . ASN A 1 92 ? 3.488 -33.907 6.609 1.00 29.12 92 ASN A C 1
ATOM 709 O O . ASN A 1 92 ? 4.390 -34.213 5.820 1.00 29.12 92 ASN A O 1
ATOM 713 N N . PRO A 1 93 ? 2.219 -33.759 6.179 1.00 31.48 93 PRO A N 1
ATOM 714 C CA . PRO A 1 93 ? 1.809 -34.053 4.805 1.00 31.48 93 PRO A CA 1
ATOM 715 C C . PRO A 1 93 ? 2.199 -32.964 3.790 1.00 31.48 93 PRO A C 1
ATOM 717 O O . PRO A 1 93 ? 1.891 -33.108 2.608 1.00 31.48 93 PRO A O 1
ATOM 720 N N . PHE A 1 94 ? 2.890 -31.894 4.199 1.00 36.84 94 PHE A N 1
ATOM 721 C CA . PHE A 1 94 ? 3.170 -30.764 3.305 1.00 36.84 94 PHE A CA 1
ATOM 722 C C . PHE A 1 94 ? 4.329 -30.971 2.313 1.00 36.84 94 PHE A C 1
ATOM 724 O O . PHE A 1 94 ? 4.369 -30.285 1.297 1.00 36.84 94 PHE A O 1
ATOM 731 N N . PHE A 1 95 ? 5.230 -31.940 2.527 1.00 38.09 95 PHE A N 1
ATOM 732 C CA . PHE A 1 95 ? 6.448 -32.067 1.702 1.00 38.09 95 PHE A CA 1
ATOM 733 C C . PHE A 1 95 ? 6.524 -33.293 0.774 1.00 38.09 95 PHE A C 1
ATOM 735 O O . PHE A 1 95 ? 7.494 -33.426 0.032 1.00 38.09 95 PHE A O 1
ATOM 742 N N . SER A 1 96 ? 5.515 -34.172 0.723 1.00 30.38 96 SER A N 1
ATOM 743 C CA . SER A 1 96 ? 5.563 -35.371 -0.145 1.00 30.38 96 SER A CA 1
ATOM 744 C C . SER A 1 96 ? 4.940 -35.203 -1.541 1.00 30.38 96 SER A C 1
ATOM 746 O O . SER A 1 96 ? 4.871 -36.173 -2.294 1.00 30.38 96 SER A O 1
ATOM 748 N N . LYS A 1 97 ? 4.518 -33.991 -1.937 1.00 37.81 97 LYS A N 1
ATOM 749 C CA . LYS A 1 97 ? 3.853 -33.731 -3.235 1.00 37.81 97 LYS A CA 1
ATOM 750 C C . LYS A 1 97 ? 4.579 -32.736 -4.154 1.00 37.81 97 LYS A C 1
ATOM 752 O O . LYS A 1 97 ? 3.942 -31.958 -4.855 1.00 37.81 97 LYS A O 1
ATOM 757 N N . LEU A 1 98 ? 5.909 -32.798 -4.213 1.00 43.81 98 LEU A N 1
ATOM 758 C CA . LEU A 1 98 ? 6.683 -32.129 -5.275 1.00 43.81 98 LEU A CA 1
ATOM 759 C C . LEU A 1 98 ? 6.890 -33.002 -6.527 1.00 43.81 98 LEU A C 1
ATOM 761 O O . LEU A 1 98 ? 7.386 -32.525 -7.543 1.00 43.81 98 LEU A O 1
ATOM 765 N N . THR A 1 99 ? 6.446 -34.259 -6.521 1.00 39.47 99 THR A N 1
ATOM 766 C CA . THR A 1 99 ? 6.413 -35.116 -7.713 1.00 39.47 99 THR A CA 1
ATOM 767 C C . THR A 1 99 ? 5.081 -34.954 -8.450 1.00 39.47 99 THR A C 1
ATOM 769 O O . THR A 1 99 ? 4.147 -35.728 -8.261 1.00 39.47 99 THR A O 1
ATOM 772 N N . GLY A 1 100 ? 4.982 -33.925 -9.296 1.00 44.41 100 GLY A N 1
ATOM 773 C CA . GLY A 1 100 ? 3.864 -33.780 -10.241 1.00 44.41 100 GLY A CA 1
ATOM 774 C C . GLY A 1 100 ? 3.273 -32.381 -10.396 1.00 44.41 100 GLY A C 1
ATOM 775 O O . GLY A 1 100 ? 2.285 -32.236 -11.111 1.00 44.41 100 GLY A O 1
ATOM 776 N N . GLN A 1 101 ? 3.841 -31.354 -9.759 1.00 46.59 101 GLN A N 1
ATOM 777 C CA . GLN A 1 101 ? 3.425 -29.985 -10.053 1.00 46.59 101 GLN A CA 1
ATOM 778 C C . GLN A 1 101 ? 3.976 -29.536 -11.418 1.00 46.59 101 GLN A C 1
ATOM 780 O O . GLN A 1 101 ? 5.114 -29.878 -11.758 1.00 46.59 101 GLN A O 1
ATOM 785 N N . PRO A 1 102 ? 3.184 -28.803 -12.221 1.00 57.91 102 PRO A N 1
ATOM 786 C CA . PRO A 1 102 ? 3.677 -28.222 -13.458 1.00 57.91 102 PRO A CA 1
ATOM 787 C C . PRO A 1 102 ? 4.819 -27.230 -13.153 1.00 57.91 102 PRO A C 1
ATOM 789 O O . PRO A 1 102 ? 4.917 -26.668 -12.061 1.00 57.91 102 PRO A O 1
ATOM 792 N N . LEU A 1 103 ? 5.758 -27.104 -14.097 1.00 55.75 103 LEU A N 1
ATOM 793 C CA . LEU A 1 103 ? 7.035 -26.395 -13.919 1.00 55.75 103 LEU A CA 1
ATOM 794 C C . LEU A 1 103 ? 6.855 -24.933 -13.466 1.00 55.75 103 LEU A C 1
ATOM 796 O O . LEU A 1 103 ? 7.704 -24.390 -12.767 1.00 55.75 103 LEU A O 1
ATOM 800 N N . ASP A 1 104 ? 5.741 -24.312 -13.832 1.00 40.53 104 ASP A N 1
ATOM 801 C CA . ASP A 1 104 ? 5.326 -22.969 -13.428 1.00 40.53 104 ASP A CA 1
ATOM 802 C C . ASP A 1 104 ? 5.045 -22.845 -11.921 1.00 40.53 104 ASP A C 1
ATOM 804 O O . ASP A 1 104 ? 5.469 -21.863 -11.312 1.00 40.53 104 ASP A O 1
ATOM 808 N N . ALA A 1 105 ? 4.420 -23.844 -11.294 1.00 49.94 105 ALA A N 1
ATOM 809 C CA . ALA A 1 105 ? 4.190 -23.865 -9.848 1.00 49.94 105 ALA A CA 1
ATOM 810 C C . ALA A 1 105 ? 5.494 -24.087 -9.059 1.00 49.94 105 ALA A C 1
ATOM 812 O O . ALA A 1 105 ? 5.717 -23.439 -8.036 1.00 49.94 105 ALA A O 1
ATOM 813 N N . ALA A 1 106 ? 6.400 -24.923 -9.579 1.00 49.19 106 ALA A N 1
ATOM 814 C CA . ALA A 1 106 ? 7.729 -25.117 -8.995 1.00 49.19 106 ALA A CA 1
ATOM 815 C C . ALA A 1 106 ? 8.592 -23.843 -9.087 1.00 49.19 106 ALA A C 1
ATOM 817 O O . ALA A 1 106 ? 9.271 -23.477 -8.127 1.00 49.19 106 ALA A O 1
ATOM 818 N N . ILE A 1 107 ? 8.524 -23.130 -10.219 1.00 59.72 107 ILE A N 1
ATOM 819 C CA . ILE A 1 107 ? 9.186 -21.830 -10.385 1.00 59.72 107 ILE A CA 1
ATOM 820 C C . ILE A 1 107 ? 8.554 -20.793 -9.447 1.00 59.72 107 ILE A C 1
ATOM 822 O O . ILE A 1 107 ? 9.285 -20.090 -8.753 1.00 59.72 107 ILE A O 1
ATOM 826 N N . GLY A 1 108 ? 7.222 -20.733 -9.361 1.00 55.56 108 GLY A N 1
ATOM 827 C CA . GLY A 1 108 ? 6.508 -19.833 -8.452 1.00 55.56 108 GLY A CA 1
ATOM 828 C C . GLY A 1 108 ? 6.907 -20.024 -6.987 1.00 55.56 108 GLY A C 1
ATOM 829 O O . GLY A 1 108 ? 7.247 -19.048 -6.323 1.00 55.56 108 GLY A O 1
ATOM 830 N N . ALA A 1 109 ? 6.961 -21.273 -6.514 1.00 54.22 109 ALA A N 1
ATOM 831 C CA . ALA A 1 109 ? 7.410 -21.600 -5.160 1.00 54.22 109 ALA A CA 1
ATOM 832 C C . ALA A 1 109 ? 8.873 -21.184 -4.919 1.00 54.22 109 ALA A C 1
ATOM 834 O O . ALA A 1 109 ? 9.169 -20.542 -3.917 1.00 54.22 109 ALA A O 1
ATOM 835 N N . SER A 1 110 ? 9.773 -21.443 -5.878 1.00 54.72 110 SER A N 1
ATOM 836 C CA . SER A 1 110 ? 11.181 -21.031 -5.760 1.00 54.72 110 SER A CA 1
ATOM 837 C C . SER A 1 110 ? 11.373 -19.509 -5.733 1.00 54.72 110 SER A C 1
ATOM 839 O O . SER A 1 110 ? 12.288 -19.011 -5.085 1.00 54.72 110 SER A O 1
ATOM 841 N N . ILE A 1 111 ? 10.504 -18.754 -6.413 1.00 53.66 111 ILE A N 1
ATOM 842 C CA . ILE A 1 111 ? 10.526 -17.288 -6.400 1.00 53.66 111 ILE A CA 1
ATOM 843 C C . ILE A 1 111 ? 10.026 -16.763 -5.048 1.00 53.66 111 ILE A C 1
ATOM 845 O O . ILE A 1 111 ? 10.596 -15.804 -4.536 1.00 53.66 111 ILE A O 1
ATOM 849 N N . ILE A 1 112 ? 9.008 -17.394 -4.452 1.00 55.94 112 ILE A N 1
ATOM 850 C CA . ILE A 1 112 ? 8.517 -17.050 -3.108 1.00 55.94 112 ILE A CA 1
ATOM 851 C C . ILE A 1 112 ? 9.621 -17.266 -2.062 1.00 55.94 112 ILE A C 1
ATOM 853 O O . ILE A 1 112 ? 9.852 -16.367 -1.256 1.00 55.94 112 ILE A O 1
ATOM 857 N N . ASP A 1 113 ? 10.372 -18.367 -2.142 1.00 53.50 113 ASP A N 1
ATOM 858 C CA . ASP A 1 113 ? 11.514 -18.634 -1.249 1.00 53.50 113 ASP A CA 1
ATOM 859 C C . ASP A 1 113 ? 12.646 -17.598 -1.386 1.00 53.50 113 ASP A C 1
ATOM 861 O O . ASP A 1 113 ? 13.344 -17.316 -0.418 1.00 53.50 113 ASP A O 1
ATOM 865 N N . PHE A 1 114 ? 12.818 -16.972 -2.557 1.00 53.53 114 PHE A N 1
ATOM 866 C CA . PHE A 1 114 ? 13.763 -15.859 -2.732 1.00 53.53 114 PHE A CA 1
ATOM 867 C C . PHE A 1 114 ? 13.296 -14.544 -2.090 1.00 53.53 114 PHE A C 1
ATOM 869 O O . PHE A 1 114 ? 14.102 -13.626 -1.933 1.00 53.53 114 PHE A O 1
ATOM 876 N N . PHE A 1 115 ? 12.006 -14.421 -1.766 1.00 55.66 115 PHE A N 1
ATOM 877 C CA . PHE A 1 115 ? 11.413 -13.216 -1.181 1.00 55.66 115 PHE A CA 1
ATOM 878 C C . PHE A 1 115 ? 11.110 -13.336 0.312 1.00 55.66 115 PHE A C 1
ATOM 880 O O . PHE A 1 115 ? 10.837 -12.312 0.944 1.00 55.66 115 PHE A O 1
ATOM 887 N N . ILE A 1 116 ? 11.148 -14.548 0.863 1.00 52.97 116 ILE A N 1
ATOM 888 C CA . ILE A 1 116 ? 11.161 -14.781 2.303 1.00 52.97 116 ILE A CA 1
ATOM 889 C C . ILE A 1 116 ? 12.623 -14.645 2.731 1.00 52.97 116 ILE A C 1
ATOM 891 O O . ILE A 1 116 ? 13.418 -15.563 2.548 1.00 52.97 116 ILE A O 1
ATOM 895 N N . ASP A 1 117 ? 13.001 -13.471 3.240 1.00 53.31 117 ASP A N 1
ATOM 896 C CA . ASP A 1 117 ? 14.323 -13.293 3.840 1.00 53.31 117 ASP A CA 1
ATOM 897 C C . ASP A 1 117 ? 14.497 -14.339 4.948 1.00 53.31 117 ASP A C 1
ATOM 899 O O . ASP A 1 117 ? 13.711 -14.392 5.893 1.00 53.31 117 ASP A O 1
ATOM 903 N N . ASP A 1 118 ? 15.512 -15.193 4.798 1.00 51.34 118 ASP A N 1
ATOM 904 C CA . ASP A 1 118 ? 15.884 -16.194 5.792 1.00 51.34 118 ASP A CA 1
ATOM 905 C C . ASP A 1 118 ? 16.171 -15.477 7.126 1.00 51.34 118 ASP A C 1
ATOM 907 O O . ASP A 1 118 ? 17.170 -14.745 7.224 1.00 51.34 118 ASP A O 1
ATOM 911 N N . PRO A 1 119 ? 15.320 -15.649 8.157 1.00 52.25 119 PRO A N 1
ATOM 912 C CA . PRO A 1 119 ? 15.449 -14.922 9.416 1.00 52.25 119 PRO A CA 1
ATOM 913 C C . PRO A 1 119 ? 16.774 -15.236 10.127 1.00 52.25 119 PRO A C 1
ATOM 915 O O . PRO A 1 119 ? 17.228 -14.454 10.966 1.00 52.25 119 PRO A O 1
ATOM 918 N N . GLU A 1 120 ? 17.446 -16.341 9.782 1.00 49.50 120 GLU A N 1
ATOM 919 C CA . GLU A 1 120 ? 18.749 -16.689 10.352 1.00 49.50 120 GLU A CA 1
ATOM 920 C C . GLU A 1 120 ? 19.917 -15.907 9.732 1.00 49.50 120 GLU A C 1
ATOM 922 O O . GLU A 1 120 ? 20.935 -15.697 10.403 1.00 49.50 120 GLU A O 1
ATOM 927 N N . LYS A 1 121 ? 19.786 -15.403 8.497 1.00 48.44 121 LYS A N 1
ATOM 928 C CA . LYS A 1 121 ? 20.834 -14.590 7.850 1.00 48.44 121 LYS A CA 1
ATOM 929 C C . LYS A 1 121 ? 20.890 -13.148 8.351 1.00 48.44 121 LYS A C 1
ATOM 931 O O . LYS A 1 121 ? 21.955 -12.541 8.267 1.00 48.44 121 LYS A O 1
ATOM 936 N N . ALA A 1 122 ? 19.807 -12.628 8.928 1.00 49.09 122 ALA A N 1
ATOM 937 C CA . ALA A 1 122 ? 19.775 -11.297 9.542 1.00 49.09 122 ALA A CA 1
ATOM 938 C C . ALA A 1 122 ? 20.462 -11.246 10.926 1.00 49.09 122 ALA A C 1
ATOM 940 O O . ALA A 1 122 ? 20.855 -10.183 11.394 1.00 49.09 122 ALA A O 1
ATOM 941 N N . LYS A 1 123 ? 20.691 -12.399 11.576 1.00 46.97 123 LYS A N 1
ATOM 942 C CA . LYS A 1 123 ? 21.201 -12.476 12.960 1.00 46.97 123 LYS A CA 1
ATOM 943 C C . LYS A 1 123 ? 22.688 -12.162 13.153 1.00 46.97 123 LYS A C 1
ATOM 945 O O . LYS A 1 123 ? 23.169 -12.198 14.284 1.00 46.97 123 LYS A O 1
ATOM 950 N N . ARG A 1 124 ? 23.455 -11.886 12.095 1.00 39.44 124 ARG A N 1
ATOM 951 C CA . ARG A 1 124 ? 24.886 -11.564 12.216 1.00 39.44 124 ARG A CA 1
ATOM 952 C C . ARG A 1 124 ? 25.170 -10.223 11.561 1.00 39.44 124 ARG A C 1
ATOM 954 O O . ARG A 1 124 ? 25.405 -10.191 10.363 1.00 39.44 124 ARG A O 1
ATOM 961 N N . VAL A 1 125 ? 25.182 -9.178 12.389 1.00 47.75 125 VAL A N 1
ATOM 962 C CA . VAL A 1 125 ? 25.691 -7.799 12.202 1.00 47.75 125 VAL A CA 1
ATOM 963 C C . VAL A 1 125 ? 24.609 -6.810 12.642 1.00 47.75 125 VAL A C 1
ATOM 965 O O . VAL A 1 125 ? 23.909 -6.245 11.818 1.00 47.75 125 VAL A O 1
ATOM 968 N N . SER A 1 126 ? 24.452 -6.646 13.960 1.00 41.53 126 SER A N 1
ATOM 969 C CA . SER A 1 126 ? 24.352 -5.345 14.645 1.00 41.53 126 SER A CA 1
ATOM 970 C C . SER A 1 126 ? 23.931 -5.585 16.100 1.00 41.53 126 SER A C 1
ATOM 972 O O . SER A 1 126 ? 22.756 -5.561 16.449 1.00 41.53 126 SER A O 1
ATOM 974 N N . GLU A 1 127 ? 24.905 -5.873 16.961 1.00 47.59 127 GLU A N 1
ATOM 975 C CA . GLU A 1 127 ? 24.720 -5.751 18.405 1.00 47.59 127 GLU A CA 1
ATOM 976 C C . GLU A 1 127 ? 25.006 -4.291 18.787 1.00 47.59 127 GLU A C 1
ATOM 978 O O . GLU A 1 127 ? 26.099 -3.782 18.542 1.00 47.59 127 GLU A O 1
ATOM 983 N N . VAL A 1 128 ? 24.013 -3.662 19.428 1.00 46.53 128 VAL A N 1
ATOM 984 C CA . VAL A 1 128 ? 24.076 -2.383 20.159 1.00 46.53 128 VAL A CA 1
ATOM 985 C C . VAL A 1 128 ? 24.048 -1.100 19.306 1.00 46.53 128 VAL A C 1
ATOM 987 O O . VAL A 1 128 ? 25.050 -0.414 19.148 1.00 46.53 128 VAL A O 1
ATOM 990 N N . SER A 1 129 ? 22.858 -0.683 18.859 1.00 42.75 129 SER A N 1
ATOM 991 C CA . SER A 1 129 ? 22.248 0.592 19.299 1.00 42.75 129 SER A CA 1
ATOM 992 C C . SER A 1 129 ? 20.849 0.761 18.692 1.00 42.75 129 SER A C 1
ATOM 994 O O . SER A 1 129 ? 20.658 0.461 17.522 1.00 42.75 129 SER A O 1
ATOM 996 N N . SER A 1 130 ? 19.912 1.239 19.519 1.00 55.91 130 SER A N 1
ATOM 997 C CA . SER A 1 130 ? 18.475 1.461 19.278 1.00 55.91 130 SER A CA 1
ATOM 998 C C . SER A 1 130 ? 17.640 0.209 19.003 1.00 55.91 130 SER A C 1
ATOM 1000 O O . SER A 1 130 ? 17.407 -0.153 17.858 1.00 55.91 130 SER A O 1
ATOM 1002 N N . SER A 1 131 ? 17.132 -0.402 20.077 1.00 73.81 131 SER A N 1
ATOM 1003 C CA . SER A 1 131 ? 15.961 -1.280 20.011 1.00 73.81 131 SER A CA 1
ATOM 1004 C C . SER A 1 131 ? 14.821 -0.542 19.313 1.00 73.81 131 SER A C 1
ATOM 1006 O O . SER A 1 131 ? 14.541 0.605 19.686 1.00 73.81 131 SER A O 1
ATOM 1008 N N . CYS A 1 132 ? 14.165 -1.169 18.333 1.00 84.25 132 CYS A N 1
ATOM 1009 C CA . CYS A 1 132 ? 12.957 -0.590 17.756 1.00 84.25 132 CYS A CA 1
ATOM 1010 C C . CYS A 1 132 ? 11.965 -0.202 18.851 1.00 84.25 132 CYS A C 1
ATOM 1012 O O . CYS A 1 132 ? 11.740 -1.005 19.759 1.00 84.25 132 CYS A O 1
ATOM 1014 N N . PRO A 1 133 ? 11.356 0.993 18.781 1.00 85.88 133 PRO A N 1
ATOM 1015 C CA . PRO A 1 133 ? 10.264 1.322 19.677 1.00 85.88 133 PRO A CA 1
ATOM 1016 C C . PRO A 1 133 ? 9.149 0.292 19.474 1.00 85.88 133 PRO A C 1
ATOM 1018 O O . PRO A 1 133 ? 8.568 0.191 18.394 1.00 85.88 133 PRO A O 1
ATOM 1021 N N . THR A 1 134 ? 8.886 -0.507 20.501 1.00 80.81 134 THR A N 1
ATOM 1022 C CA . THR A 1 134 ? 7.752 -1.426 20.552 1.00 80.81 134 THR A CA 1
ATOM 1023 C C . THR A 1 134 ? 6.550 -0.679 21.115 1.00 80.81 134 THR A C 1
ATOM 1025 O O . THR A 1 134 ? 6.663 0.026 22.116 1.00 80.81 134 THR A O 1
ATOM 1028 N N . LEU A 1 135 ? 5.389 -0.811 20.470 1.00 85.69 135 LEU A N 1
ATOM 1029 C CA . LEU A 1 135 ? 4.131 -0.259 20.980 1.00 85.69 135 LEU A CA 1
ATOM 1030 C C . LEU A 1 135 ? 3.578 -1.189 22.068 1.00 85.69 135 LEU A C 1
ATOM 1032 O O . LEU A 1 135 ? 2.651 -1.951 21.812 1.00 85.69 135 LEU A O 1
ATOM 1036 N N . THR A 1 136 ? 4.171 -1.144 23.263 1.00 88.88 136 THR A N 1
ATOM 1037 C CA . THR A 1 136 ? 3.764 -1.969 24.420 1.00 88.88 136 THR A CA 1
ATOM 1038 C C . THR A 1 136 ? 2.346 -1.671 24.893 1.00 88.88 136 THR A C 1
ATOM 1040 O O . THR A 1 136 ? 1.671 -2.555 25.403 1.00 88.88 136 THR A O 1
ATO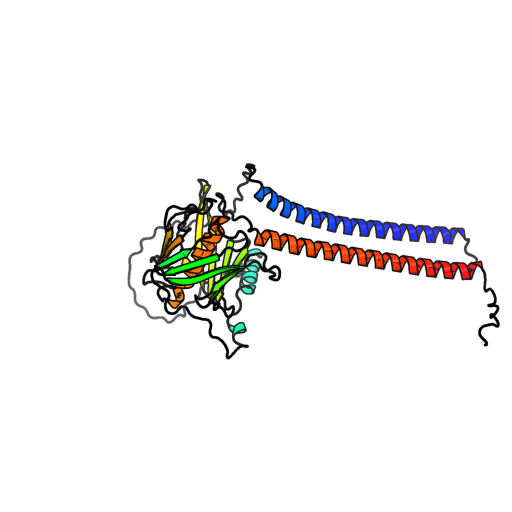M 1043 N N . ASP A 1 137 ? 1.872 -0.446 24.665 1.00 90.88 137 ASP A N 1
ATOM 1044 C CA . ASP A 1 137 ? 0.577 0.043 25.142 1.00 90.88 137 ASP A CA 1
ATOM 1045 C C . ASP A 1 137 ? -0.374 0.362 23.975 1.00 90.88 137 ASP A C 1
ATOM 1047 O O . ASP A 1 137 ? -0.999 1.423 23.928 1.00 90.88 137 ASP A O 1
ATOM 1051 N N . PHE A 1 138 ? -0.459 -0.522 22.974 1.00 94.75 138 PHE A N 1
ATOM 1052 C CA . PHE A 1 138 ? -1.417 -0.339 21.879 1.00 94.75 138 PHE A CA 1
ATOM 1053 C C . PHE A 1 138 ? -2.867 -0.501 22.385 1.00 94.75 138 PHE A C 1
ATOM 1055 O O . PHE A 1 138 ? -3.199 -1.544 22.958 1.00 94.75 138 PHE A O 1
ATOM 1062 N N . PRO A 1 139 ? -3.761 0.476 22.153 1.00 96.44 139 PRO A N 1
ATOM 1063 C CA . PRO A 1 139 ? -5.108 0.486 22.731 1.00 96.44 139 PRO A CA 1
ATOM 1064 C C . PRO A 1 139 ? -6.009 -0.632 22.177 1.00 96.44 139 PRO A C 1
ATOM 1066 O O . PRO A 1 139 ? -5.776 -1.160 21.088 1.00 96.44 139 PRO A O 1
ATOM 1069 N N . ASP A 1 140 ? -7.076 -0.970 22.909 1.00 97.12 140 ASP A N 1
ATOM 1070 C CA . ASP A 1 140 ? -8.116 -1.915 22.453 1.00 97.12 140 ASP A CA 1
ATOM 1071 C C . ASP A 1 140 ? -8.998 -1.322 21.336 1.00 97.12 140 ASP A C 1
ATOM 1073 O O . ASP A 1 140 ? -9.610 -2.051 20.555 1.00 97.12 140 ASP A O 1
ATOM 1077 N N . GLU A 1 141 ? -9.071 0.006 21.248 1.00 97.75 141 GLU A N 1
ATOM 1078 C CA . GLU A 1 141 ? -9.788 0.730 20.203 1.00 97.75 141 GLU A CA 1
ATOM 1079 C C . GLU A 1 141 ? -8.878 1.804 19.608 1.00 97.75 141 GLU A C 1
ATOM 1081 O O . GLU A 1 141 ? -8.302 2.626 20.318 1.00 97.75 141 GLU A O 1
ATOM 1086 N N . VAL A 1 142 ? -8.732 1.793 18.286 1.00 97.81 142 VAL A N 1
ATOM 1087 C CA . VAL A 1 142 ? -7.919 2.770 17.564 1.00 97.81 142 VAL A CA 1
ATOM 1088 C C . VAL A 1 142 ? -8.695 3.317 16.380 1.00 97.81 142 VAL A C 1
ATOM 1090 O O . VAL A 1 142 ? -9.341 2.591 15.625 1.00 97.81 142 VAL A O 1
ATOM 1093 N N . THR A 1 143 ? -8.610 4.626 16.198 1.00 97.81 143 THR A N 1
ATOM 1094 C CA . THR A 1 143 ? -9.130 5.318 15.026 1.00 97.81 143 THR A CA 1
ATOM 1095 C C . THR A 1 143 ? -7.987 5.572 14.053 1.00 97.81 143 THR A C 1
ATOM 1097 O O . THR A 1 143 ? -6.960 6.135 14.427 1.00 97.81 143 THR A O 1
ATOM 1100 N N . ILE A 1 144 ? -8.141 5.157 12.800 1.00 97.75 144 ILE A N 1
ATOM 1101 C CA . ILE A 1 144 ? -7.112 5.258 11.763 1.00 97.75 144 ILE A CA 1
ATOM 1102 C C . ILE A 1 144 ? -7.573 6.269 10.727 1.00 97.75 144 ILE A C 1
ATOM 1104 O O . ILE A 1 144 ? -8.587 6.058 10.057 1.00 97.75 144 ILE A O 1
ATOM 1108 N N . ASP A 1 145 ? -6.814 7.352 10.578 1.00 96.19 145 ASP A N 1
ATOM 1109 C CA . ASP A 1 145 ? -7.055 8.325 9.520 1.00 96.19 145 ASP A CA 1
ATOM 1110 C C . ASP A 1 145 ? -6.857 7.644 8.154 1.00 96.19 145 ASP A C 1
ATOM 1112 O O . ASP A 1 145 ? -5.839 6.997 7.898 1.00 96.19 145 ASP A O 1
ATOM 1116 N N . ALA A 1 146 ? -7.834 7.800 7.268 1.00 95.38 146 ALA A N 1
ATOM 1117 C CA . ALA A 1 146 ? -7.764 7.446 5.861 1.00 95.38 146 ALA A CA 1
ATOM 1118 C C . ALA A 1 146 ? -7.301 8.665 5.037 1.00 95.38 146 ALA A C 1
ATOM 1120 O O . ALA A 1 146 ? -7.416 9.808 5.490 1.00 95.38 146 ALA A O 1
ATOM 1121 N N . PRO A 1 147 ? -6.794 8.462 3.806 1.00 92.38 147 PRO A N 1
ATOM 1122 C CA . PRO A 1 147 ? -6.391 9.563 2.939 1.00 92.38 147 PRO A CA 1
ATOM 1123 C C . PRO A 1 147 ? -7.510 10.593 2.740 1.00 92.38 147 PRO A C 1
ATOM 1125 O O . PRO A 1 147 ? -8.588 10.263 2.240 1.00 92.38 147 PRO A O 1
ATOM 1128 N N . ASN A 1 148 ? -7.231 11.849 3.083 1.00 88.69 148 ASN A N 1
ATOM 1129 C CA . ASN A 1 148 ? -8.120 12.969 2.799 1.00 88.69 148 ASN A CA 1
ATOM 1130 C C . ASN A 1 148 ? -7.784 13.537 1.404 1.00 88.69 148 ASN A C 1
ATOM 1132 O O . ASN A 1 148 ? -6.628 13.917 1.193 1.00 88.69 148 ASN A O 1
ATOM 1136 N N . PRO A 1 149 ? -8.737 13.610 0.452 1.00 85.44 149 PRO A N 1
ATOM 1137 C CA . PRO A 1 149 ? -8.482 14.184 -0.875 1.00 85.44 149 PRO A CA 1
ATOM 1138 C C . PRO A 1 149 ? -8.070 15.663 -0.832 1.00 85.44 149 PRO A C 1
ATOM 1140 O O . PRO A 1 149 ? -7.496 16.161 -1.794 1.00 85.44 149 PRO A O 1
ATOM 1143 N N . CYS A 1 150 ? -8.321 16.352 0.284 1.00 81.75 150 CYS A N 1
ATOM 1144 C CA . CYS A 1 150 ? -8.127 17.796 0.415 1.00 81.75 150 CYS A CA 1
ATOM 1145 C C . CYS A 1 150 ? -6.848 18.185 1.162 1.00 81.75 150 CYS A C 1
ATOM 1147 O O . CYS A 1 150 ? -6.622 19.364 1.428 1.00 81.75 150 CYS A O 1
ATOM 1149 N N . GLY A 1 151 ? -6.019 17.199 1.515 1.00 73.75 151 GLY A N 1
ATOM 1150 C CA . GLY A 1 151 ? -4.670 17.442 2.020 1.00 73.75 151 GLY A CA 1
ATOM 1151 C C . GLY A 1 151 ? -3.693 17.841 0.911 1.00 73.75 151 GLY A C 1
ATOM 1152 O O . GLY A 1 151 ? -4.029 17.830 -0.273 1.00 73.75 151 GLY A O 1
ATOM 1153 N N . ASP A 1 152 ? -2.455 18.159 1.299 1.00 64.69 152 ASP A N 1
ATOM 1154 C CA . ASP A 1 152 ? -1.365 18.413 0.355 1.00 64.69 152 ASP A CA 1
ATOM 1155 C C . ASP A 1 152 ? -1.253 17.260 -0.654 1.00 64.69 152 ASP A C 1
ATOM 1157 O O . ASP A 1 152 ? -0.957 16.118 -0.297 1.00 64.69 152 ASP A O 1
ATOM 1161 N N . THR A 1 153 ? -1.456 17.567 -1.937 1.00 64.25 153 THR A N 1
ATOM 1162 C CA . THR A 1 153 ? -1.580 16.583 -3.029 1.00 64.25 153 THR A CA 1
ATOM 1163 C C . THR A 1 153 ? -0.366 15.667 -3.192 1.00 64.25 153 THR A C 1
ATOM 1165 O O . THR A 1 153 ? -0.452 14.635 -3.855 1.00 64.25 153 THR A O 1
ATOM 1168 N N . ASN A 1 154 ? 0.773 16.043 -2.609 1.00 61.03 154 ASN A N 1
ATOM 1169 C CA . ASN A 1 154 ? 2.053 15.382 -2.826 1.00 61.03 154 ASN A CA 1
ATOM 1170 C C . ASN A 1 154 ? 2.430 14.390 -1.718 1.00 61.03 154 ASN A C 1
ATOM 1172 O O . ASN A 1 154 ? 3.284 13.539 -1.959 1.00 61.03 154 ASN A O 1
ATOM 1176 N N . LEU A 1 155 ? 1.821 14.473 -0.528 1.00 68.81 155 LEU A N 1
ATOM 1177 C CA . LEU A 1 155 ? 2.173 13.623 0.613 1.00 68.81 155 LEU A CA 1
ATOM 1178 C C . LEU A 1 155 ? 0.910 13.125 1.307 1.00 68.81 155 LEU A C 1
ATOM 1180 O O . LEU A 1 155 ? 0.211 13.866 1.995 1.00 68.81 155 LEU A O 1
ATOM 1184 N N . THR A 1 156 ? 0.628 11.834 1.130 1.00 89.06 156 THR A N 1
ATOM 1185 C CA . THR A 1 156 ? -0.490 11.199 1.827 1.00 89.06 156 THR A CA 1
ATOM 1186 C C . THR A 1 156 ? -0.006 10.780 3.213 1.00 89.06 156 THR A C 1
ATOM 1188 O O . THR A 1 156 ? 0.834 9.890 3.328 1.00 89.06 156 THR A O 1
ATOM 1191 N N . LYS A 1 157 ? -0.515 11.441 4.253 1.00 94.19 157 LYS A N 1
ATOM 1192 C CA . LYS A 1 157 ? -0.172 11.191 5.657 1.00 94.19 157 LYS A CA 1
ATOM 1193 C C . LYS A 1 157 ? -1.425 11.092 6.518 1.00 94.19 157 LYS A C 1
ATOM 1195 O O . LYS A 1 157 ? -2.472 11.622 6.141 1.00 94.19 157 LYS A O 1
ATOM 1200 N N . GLY A 1 158 ? -1.294 10.481 7.685 1.00 94.94 158 GLY A N 1
ATOM 1201 C CA . GLY A 1 158 ? -2.353 10.417 8.684 1.00 94.94 158 GLY A CA 1
ATOM 1202 C C . GLY A 1 158 ? -1.845 9.904 10.022 1.00 94.94 158 GLY A C 1
ATOM 1203 O O . GLY A 1 158 ? -0.645 9.696 10.215 1.00 94.94 158 GLY A O 1
ATOM 1204 N N . TYR A 1 159 ? -2.770 9.717 10.954 1.00 96.69 159 TYR A N 1
ATOM 1205 C CA . TYR A 1 159 ? -2.473 9.270 12.306 1.00 96.69 159 TYR A CA 1
ATOM 1206 C C . TYR A 1 159 ? -3.318 8.062 12.690 1.00 96.69 159 TYR A C 1
ATOM 1208 O O . TYR A 1 159 ? -4.385 7.805 12.126 1.00 96.69 159 TYR A O 1
ATOM 1216 N N . TRP A 1 160 ? -2.827 7.336 13.682 1.00 97.44 160 TRP A N 1
ATOM 1217 C CA . TRP A 1 160 ? -3.611 6.413 14.486 1.00 97.44 160 TRP A CA 1
ATOM 1218 C C . TRP A 1 160 ? -3.858 7.071 15.828 1.00 97.44 160 TRP A C 1
ATOM 1220 O O . TRP A 1 160 ? -2.923 7.619 16.415 1.00 97.44 160 TRP A O 1
ATOM 1230 N N . LYS A 1 161 ? -5.097 7.043 16.300 1.00 96.75 161 LYS A N 1
ATOM 1231 C CA . LYS A 1 161 ? -5.531 7.773 17.487 1.00 96.75 161 LYS A CA 1
ATOM 1232 C C . LYS A 1 161 ? -6.256 6.847 18.446 1.00 96.75 161 LYS A C 1
ATOM 1234 O O . LYS A 1 161 ? -7.143 6.114 18.023 1.00 96.75 161 LYS A O 1
ATOM 1239 N N . ASP A 1 162 ? -5.917 6.932 19.721 1.00 95.56 162 ASP A N 1
ATOM 1240 C CA . ASP A 1 162 ? -6.754 6.446 20.813 1.00 95.56 162 ASP A CA 1
ATOM 1241 C C . ASP A 1 162 ? -7.553 7.635 21.330 1.00 95.56 162 ASP A C 1
ATOM 1243 O O . ASP A 1 162 ? -6.949 8.532 21.916 1.00 95.56 162 ASP A O 1
ATOM 1247 N N . SER A 1 163 ? -8.871 7.649 21.101 1.00 89.38 163 SER A N 1
ATOM 1248 C CA . SER A 1 163 ? -9.826 8.713 21.465 1.00 89.38 163 SER A CA 1
ATOM 1249 C C . SER A 1 163 ? -9.409 10.134 21.039 1.00 89.38 163 SER A C 1
ATOM 1251 O O . SER A 1 163 ? -9.991 10.699 20.113 1.00 89.38 163 SER A O 1
ATOM 1253 N N . THR A 1 164 ? -8.386 10.712 21.669 1.00 86.94 164 THR A N 1
ATOM 1254 C CA . THR A 1 164 ? -7.777 12.011 21.336 1.00 86.94 164 THR A CA 1
ATOM 1255 C C . THR A 1 164 ? -6.252 11.994 21.174 1.00 86.94 164 THR A C 1
ATOM 1257 O O . THR A 1 164 ? -5.686 12.969 20.680 1.00 86.94 164 THR A O 1
ATOM 1260 N N . THR A 1 165 ? -5.566 10.930 21.589 1.00 94.75 165 THR A N 1
ATOM 1261 C CA . THR A 1 165 ? -4.099 10.857 21.630 1.00 94.75 165 THR A CA 1
ATOM 1262 C C . THR A 1 165 ? -3.565 10.140 20.399 1.00 94.75 165 THR A C 1
ATOM 1264 O O . THR A 1 165 ? -4.027 9.055 20.058 1.00 94.75 165 THR A O 1
ATOM 1267 N N . ASN A 1 166 ? -2.568 10.720 19.729 1.00 95.50 166 ASN A N 1
ATOM 1268 C CA . ASN A 1 166 ? -1.899 10.043 18.621 1.00 95.50 166 ASN A CA 1
ATOM 1269 C C . ASN A 1 166 ? -1.069 8.869 19.163 1.00 95.50 166 ASN A C 1
ATOM 1271 O O . ASN A 1 166 ? -0.181 9.077 19.983 1.00 95.50 166 ASN A O 1
ATOM 1275 N N . VAL A 1 167 ? -1.337 7.661 18.672 1.00 96.19 167 VAL A N 1
ATOM 1276 C CA . VAL A 1 167 ? -0.580 6.431 18.961 1.00 96.19 167 VAL A CA 1
ATOM 1277 C C . VAL A 1 167 ? 0.585 6.286 17.984 1.00 96.19 167 VAL A C 1
ATOM 1279 O O . VAL A 1 167 ? 1.692 5.925 18.367 1.00 96.19 167 VAL A O 1
ATOM 1282 N N . ALA A 1 168 ? 0.348 6.598 16.710 1.00 97.12 168 ALA A N 1
ATOM 1283 C CA . ALA A 1 168 ? 1.374 6.615 15.677 1.00 97.12 168 ALA A CA 1
ATOM 1284 C C . ALA A 1 168 ? 0.980 7.563 14.542 1.00 97.12 168 ALA A C 1
ATOM 1286 O O . ALA A 1 168 ? -0.176 7.965 14.403 1.00 97.12 168 ALA A O 1
ATOM 1287 N N . SER A 1 169 ? 1.949 7.895 13.702 1.00 97.19 169 SER A N 1
ATOM 1288 C CA . SER A 1 169 ? 1.740 8.573 12.426 1.00 97.19 169 SER A CA 1
ATOM 1289 C C . SER A 1 169 ? 2.147 7.658 11.282 1.00 97.19 169 SER A C 1
ATOM 1291 O O . SER A 1 169 ? 3.022 6.806 11.441 1.00 97.19 169 SER A O 1
ATOM 1293 N N . TRP A 1 170 ? 1.512 7.832 10.130 1.00 97.12 170 TRP A N 1
ATOM 1294 C CA . TRP A 1 170 ? 1.867 7.137 8.905 1.00 97.12 170 TRP A CA 1
ATOM 1295 C C . TRP A 1 170 ? 2.033 8.128 7.757 1.00 97.12 170 TRP A C 1
ATOM 1297 O O . TRP A 1 170 ? 1.326 9.133 7.668 1.00 97.12 170 TRP A O 1
ATOM 1307 N N . GLU A 1 171 ? 2.971 7.836 6.864 1.00 95.75 171 GLU A N 1
ATOM 1308 C CA . GLU A 1 171 ? 3.261 8.659 5.692 1.00 95.75 171 GLU A CA 1
ATOM 1309 C C . GLU A 1 171 ? 3.620 7.778 4.495 1.00 95.75 171 GLU A C 1
ATOM 1311 O O . GLU A 1 171 ? 4.438 6.860 4.591 1.00 95.75 171 GLU A O 1
ATOM 1316 N N . GLU A 1 172 ? 3.027 8.076 3.342 1.00 93.50 172 GLU A N 1
ATOM 1317 C CA . GLU A 1 172 ? 3.437 7.509 2.065 1.00 93.50 172 GLU A CA 1
ATOM 1318 C C . GLU A 1 172 ? 4.650 8.271 1.516 1.00 93.50 172 GLU A C 1
ATOM 1320 O O . GLU A 1 172 ? 4.562 9.445 1.163 1.00 93.50 172 GLU A O 1
ATOM 1325 N N . THR A 1 173 ? 5.788 7.585 1.401 1.00 92.50 173 THR A N 1
ATOM 1326 C CA . THR A 1 173 ? 7.025 8.164 0.872 1.00 92.50 173 THR A CA 1
ATOM 1327 C C . THR A 1 173 ? 7.278 7.747 -0.572 1.00 92.50 173 THR A C 1
ATOM 1329 O O . THR A 1 173 ? 7.211 6.568 -0.941 1.00 92.50 173 THR A O 1
ATOM 1332 N N . CYS A 1 174 ? 7.619 8.740 -1.396 1.00 89.75 174 CYS A N 1
ATOM 1333 C CA . CYS A 1 174 ? 7.944 8.563 -2.804 1.00 89.75 174 CYS A CA 1
ATOM 1334 C C . CYS A 1 174 ? 9.407 8.930 -3.088 1.00 89.75 174 CYS A C 1
ATOM 1336 O O . CYS A 1 174 ? 9.699 10.011 -3.594 1.00 89.75 174 CYS A O 1
ATOM 1338 N N . SER A 1 175 ? 10.348 8.039 -2.765 1.00 90.50 175 SER A N 1
ATOM 1339 C CA . SER A 1 175 ? 11.759 8.275 -3.098 1.00 90.50 175 SER A CA 1
ATOM 1340 C C . SER A 1 175 ? 12.114 7.736 -4.481 1.00 90.50 175 SER A C 1
ATOM 1342 O O . SER A 1 175 ? 12.018 6.529 -4.703 1.00 90.50 175 SER A O 1
ATOM 1344 N N . LEU A 1 176 ? 12.587 8.594 -5.393 1.00 88.06 176 LEU A N 1
ATOM 1345 C CA . LEU A 1 176 ? 13.088 8.184 -6.717 1.00 88.06 176 LEU A CA 1
ATOM 1346 C C . LEU A 1 176 ? 14.308 7.251 -6.639 1.00 88.06 176 LEU A C 1
ATOM 1348 O O . LEU A 1 176 ? 14.574 6.527 -7.595 1.00 88.06 176 LEU A O 1
ATOM 1352 N N . SER A 1 177 ? 15.039 7.260 -5.518 1.00 86.06 177 SER A N 1
ATOM 1353 C CA . SER A 1 177 ? 16.201 6.389 -5.306 1.00 86.06 177 SER A CA 1
ATOM 1354 C C . SER A 1 177 ? 15.824 4.935 -5.033 1.00 86.06 177 SER A C 1
ATOM 1356 O O . SER A 1 177 ? 16.657 4.050 -5.210 1.00 86.06 177 SER A O 1
ATOM 1358 N N . ASP A 1 178 ? 14.594 4.677 -4.583 1.00 86.94 178 ASP A N 1
ATOM 1359 C CA . ASP A 1 178 ? 14.158 3.318 -4.287 1.00 86.94 178 ASP A CA 1
ATOM 1360 C C . ASP A 1 178 ? 13.863 2.578 -5.592 1.00 86.94 178 ASP A C 1
ATOM 1362 O O . ASP A 1 178 ? 13.038 3.016 -6.398 1.00 86.94 178 ASP A O 1
ATOM 1366 N N . LEU A 1 179 ? 14.495 1.413 -5.763 1.00 85.31 179 LEU A N 1
ATOM 1367 C CA . LEU A 1 179 ? 14.302 0.537 -6.926 1.00 85.31 179 LEU A CA 1
ATOM 1368 C C . LEU A 1 179 ? 12.862 0.021 -7.052 1.00 85.31 179 LEU A C 1
ATOM 1370 O O . LEU A 1 179 ? 12.423 -0.346 -8.139 1.00 85.31 179 LEU A O 1
ATOM 1374 N N . SER A 1 180 ? 12.112 -0.008 -5.949 1.00 88.25 180 SER A N 1
ATOM 1375 C CA . SER A 1 180 ? 10.703 -0.379 -5.982 1.00 88.25 180 SER A CA 1
ATOM 1376 C C . SER A 1 180 ? 9.849 0.734 -6.592 1.00 88.25 180 SER A C 1
ATOM 1378 O O . SER A 1 180 ? 9.903 1.897 -6.175 1.00 88.25 180 SER A O 1
ATOM 1380 N N . LEU A 1 181 ? 9.007 0.351 -7.553 1.00 87.06 181 LEU A N 1
ATOM 1381 C CA . LEU A 1 181 ? 8.033 1.235 -8.202 1.00 87.06 181 LEU A CA 1
ATOM 1382 C C . LEU A 1 181 ? 6.867 1.612 -7.279 1.00 87.06 181 LEU A C 1
ATOM 1384 O O . LEU A 1 181 ? 6.204 2.627 -7.503 1.00 87.06 181 LEU A O 1
ATOM 1388 N N . MET A 1 182 ? 6.610 0.802 -6.251 1.00 90.56 182 MET A N 1
ATOM 1389 C CA . MET A 1 182 ? 5.525 1.046 -5.307 1.00 90.56 182 MET A CA 1
ATOM 1390 C C . MET A 1 182 ? 5.994 1.976 -4.187 1.00 90.56 182 MET A C 1
ATOM 1392 O O . MET A 1 182 ? 7.133 1.844 -3.716 1.00 90.56 182 MET A O 1
ATOM 1396 N N . PRO A 1 183 ? 5.148 2.929 -3.756 1.00 91.62 183 PRO A N 1
ATOM 1397 C CA . PRO A 1 183 ? 5.493 3.807 -2.654 1.00 91.62 183 PRO A CA 1
ATOM 1398 C C . PRO A 1 183 ? 5.698 2.996 -1.371 1.00 91.62 183 PRO A C 1
ATOM 1400 O O . PRO A 1 183 ? 5.083 1.945 -1.166 1.00 91.62 183 PRO A O 1
ATOM 1403 N N . LYS A 1 184 ? 6.601 3.483 -0.521 1.00 93.94 184 LYS A N 1
ATOM 1404 C CA . LYS A 1 184 ? 6.895 2.875 0.775 1.00 93.94 184 LYS A CA 1
ATOM 1405 C C . LYS A 1 184 ? 6.151 3.658 1.844 1.00 93.94 184 LYS A C 1
ATOM 1407 O O . LYS A 1 184 ? 6.292 4.878 1.905 1.00 93.94 184 LYS A O 1
ATOM 1412 N N . GLN A 1 185 ? 5.382 2.979 2.681 1.00 95.50 185 GLN A N 1
ATOM 1413 C CA . GLN A 1 185 ? 4.714 3.612 3.813 1.00 95.50 185 GLN A CA 1
ATOM 1414 C C . GLN A 1 185 ? 5.644 3.530 5.019 1.00 95.50 185 GLN A C 1
ATOM 1416 O O . GLN A 1 185 ? 6.241 2.482 5.285 1.00 95.50 185 GLN A O 1
ATOM 1421 N N . LYS A 1 186 ? 5.809 4.648 5.715 1.00 96.31 186 LYS A N 1
ATOM 1422 C CA . LYS A 1 186 ? 6.566 4.737 6.962 1.00 96.31 186 LYS A CA 1
ATOM 1423 C C . LYS A 1 186 ? 5.599 4.963 8.104 1.00 96.31 186 LYS A C 1
ATOM 1425 O O . LYS A 1 186 ? 4.636 5.708 7.938 1.00 96.31 186 LYS A O 1
ATOM 1430 N N . TYR A 1 187 ? 5.892 4.349 9.238 1.00 96.19 187 TYR A N 1
ATOM 1431 C CA . TYR A 1 187 ? 5.116 4.496 10.456 1.00 96.19 187 TYR A CA 1
ATOM 1432 C C . TYR A 1 187 ? 6.044 4.933 11.572 1.00 96.19 187 TYR A C 1
ATOM 1434 O O . TYR A 1 187 ? 7.120 4.352 11.734 1.00 96.19 187 TYR A O 1
ATOM 1442 N N . SER A 1 188 ? 5.637 5.947 12.324 1.00 96.56 188 SER A N 1
ATOM 1443 C CA . SER A 1 188 ? 6.468 6.553 13.360 1.00 96.56 188 SER A CA 1
ATOM 1444 C C . SER A 1 188 ? 5.684 6.771 14.645 1.00 96.56 188 SER A C 1
ATOM 1446 O O . SER A 1 188 ? 4.488 7.070 14.600 1.00 96.56 188 SER A O 1
ATOM 1448 N N . THR A 1 189 ? 6.363 6.663 15.784 1.00 95.94 189 THR A N 1
ATOM 1449 C CA . THR A 1 189 ? 5.823 7.029 17.097 1.00 95.94 189 THR A CA 1
ATOM 1450 C C . THR A 1 189 ? 5.468 8.521 17.140 1.00 95.94 189 THR A C 1
ATOM 1452 O O . THR A 1 189 ? 5.902 9.287 16.269 1.00 95.94 189 THR A O 1
ATOM 1455 N N . PRO A 1 190 ? 4.718 8.977 18.157 1.00 95.12 190 PRO A N 1
ATOM 1456 C CA . PRO A 1 190 ? 4.427 10.398 18.346 1.00 95.12 190 PRO A CA 1
ATOM 1457 C C . PRO A 1 190 ? 5.694 11.254 18.501 1.00 95.12 190 PRO A C 1
ATOM 1459 O O . PRO A 1 190 ? 5.715 12.396 18.049 1.00 95.12 190 PRO A O 1
ATOM 1462 N N . ASP A 1 191 ? 6.769 10.674 19.044 1.00 95.06 191 ASP A N 1
ATOM 1463 C CA . ASP A 1 191 ? 8.091 11.308 19.180 1.00 95.06 191 ASP A CA 1
ATOM 1464 C C . ASP A 1 191 ? 8.903 11.328 17.868 1.00 95.06 191 ASP A C 1
ATOM 1466 O O . ASP A 1 191 ? 10.013 11.858 17.816 1.00 95.06 191 ASP A O 1
ATOM 1470 N N . GLY A 1 192 ? 8.369 10.746 16.789 1.00 94.88 192 GLY A N 1
ATOM 1471 C CA . GLY A 1 192 ? 9.004 10.702 15.471 1.00 94.88 192 GLY A CA 1
ATOM 1472 C C . GLY A 1 192 ? 9.984 9.544 15.267 1.00 94.88 192 GLY A C 1
ATOM 1473 O O . GLY A 1 192 ? 10.647 9.489 14.228 1.00 94.88 192 GLY A O 1
ATOM 1474 N N . HIS A 1 193 ? 10.077 8.600 16.206 1.00 95.06 193 HIS A N 1
ATOM 1475 C CA . HIS A 1 193 ? 10.896 7.401 16.031 1.00 95.06 193 HIS A CA 1
ATOM 1476 C C . HIS A 1 193 ? 10.236 6.431 15.051 1.00 95.06 193 HIS A C 1
ATOM 1478 O O . HIS A 1 193 ? 9.031 6.209 15.109 1.00 95.06 193 HIS A O 1
ATOM 1484 N N . LEU A 1 194 ? 11.020 5.831 14.155 1.00 94.44 194 LEU A N 1
ATOM 1485 C CA . LEU A 1 194 ? 10.509 4.866 13.183 1.00 94.44 194 LEU A CA 1
ATOM 1486 C C . LEU A 1 194 ? 10.027 3.599 13.907 1.00 94.44 194 LEU A C 1
ATOM 1488 O O . LEU A 1 194 ? 10.819 2.934 14.566 1.00 94.44 194 LEU A O 1
ATOM 1492 N N . LEU A 1 195 ? 8.753 3.252 13.741 1.00 94.12 195 LEU A N 1
ATOM 1493 C CA . LEU A 1 195 ? 8.167 1.987 14.199 1.00 94.12 195 LEU A CA 1
ATOM 1494 C C . LEU A 1 195 ? 8.434 0.870 13.196 1.00 94.12 195 LEU A C 1
ATOM 1496 O O . LEU A 1 195 ? 8.784 -0.254 13.547 1.00 94.12 195 LEU A O 1
ATOM 1500 N N . GLY A 1 196 ? 8.259 1.194 11.921 1.00 94.12 196 GLY A N 1
ATOM 1501 C CA . GLY A 1 196 ? 8.370 0.226 10.854 1.00 94.12 196 GLY A CA 1
ATOM 1502 C C . GLY A 1 196 ? 7.966 0.804 9.519 1.00 94.12 196 GLY A C 1
ATOM 1503 O O . GLY A 1 196 ? 7.719 2.005 9.356 1.00 94.12 196 GLY A O 1
ATOM 1504 N N . THR A 1 197 ? 7.936 -0.069 8.526 1.00 95.56 197 THR A N 1
ATOM 1505 C CA . THR A 1 197 ? 7.602 0.303 7.160 1.00 95.56 197 THR A CA 1
ATOM 1506 C C . THR A 1 197 ? 6.772 -0.780 6.499 1.00 95.56 197 THR A C 1
ATOM 1508 O O . THR A 1 197 ? 6.918 -1.961 6.808 1.00 95.56 197 THR A O 1
ATOM 1511 N N . SER A 1 198 ? 5.911 -0.384 5.569 1.00 95.50 198 SER A N 1
ATOM 1512 C CA . SER A 1 198 ? 5.201 -1.325 4.715 1.00 95.50 198 SER A CA 1
ATOM 1513 C C . SER A 1 198 ? 5.471 -1.025 3.255 1.00 95.50 198 SER A C 1
ATOM 1515 O O . SER A 1 198 ? 5.684 0.123 2.844 1.00 95.50 198 SER A O 1
ATOM 1517 N N . GLN A 1 199 ? 5.493 -2.083 2.457 1.00 94.06 199 GLN A N 1
ATOM 1518 C CA . GLN A 1 199 ? 5.610 -1.948 1.020 1.00 94.06 199 GLN A CA 1
ATOM 1519 C C . GLN A 1 199 ? 4.748 -2.974 0.308 1.00 94.06 199 GLN A C 1
ATOM 1521 O O . GLN A 1 199 ? 4.772 -4.169 0.606 1.00 94.06 199 GLN A O 1
ATOM 1526 N N . MET A 1 200 ? 4.014 -2.473 -0.678 1.00 93.25 200 MET A N 1
ATOM 1527 C CA . MET A 1 200 ? 3.217 -3.287 -1.571 1.00 93.25 200 MET A CA 1
ATOM 1528 C C . MET A 1 200 ? 4.100 -3.950 -2.631 1.00 93.25 200 MET A C 1
ATOM 1530 O O . MET A 1 200 ? 4.913 -3.291 -3.284 1.00 93.25 200 MET A O 1
ATOM 1534 N N . LYS A 1 201 ? 3.885 -5.244 -2.841 1.00 90.94 201 LYS A N 1
ATOM 1535 C CA . LYS A 1 201 ? 4.462 -6.045 -3.918 1.00 90.94 201 LYS A CA 1
ATOM 1536 C C . LYS A 1 201 ? 3.314 -6.683 -4.698 1.00 90.94 201 LYS A C 1
ATOM 1538 O O . LYS A 1 201 ? 2.582 -7.517 -4.172 1.00 90.94 201 LYS A O 1
ATOM 1543 N N . SER A 1 202 ? 3.145 -6.282 -5.952 1.00 85.38 202 SER A N 1
ATOM 1544 C CA . SER A 1 202 ? 2.170 -6.910 -6.846 1.00 85.38 202 SER A CA 1
ATOM 1545 C C . SER A 1 202 ? 2.813 -8.096 -7.556 1.00 85.38 202 SER A C 1
ATOM 1547 O O . SER A 1 202 ? 3.910 -7.974 -8.099 1.00 85.38 202 SER A O 1
ATOM 1549 N N . THR A 1 203 ? 2.123 -9.230 -7.572 1.00 83.06 203 THR A N 1
ATOM 1550 C CA . THR A 1 203 ? 2.527 -10.441 -8.300 1.00 83.06 203 THR A CA 1
ATOM 1551 C C . THR A 1 203 ? 1.409 -10.864 -9.254 1.00 83.06 203 THR A C 1
ATOM 1553 O O . THR A 1 203 ? 0.319 -10.293 -9.229 1.00 83.06 203 THR A O 1
ATOM 1556 N N . ALA A 1 204 ? 1.647 -11.892 -10.071 1.00 73.56 204 ALA A N 1
ATOM 1557 C CA . ALA A 1 204 ? 0.607 -12.470 -10.923 1.00 73.56 204 ALA A CA 1
ATOM 1558 C C . ALA A 1 204 ? -0.555 -13.108 -10.130 1.00 73.56 204 ALA A C 1
ATOM 1560 O O . ALA A 1 204 ? -1.645 -13.256 -10.673 1.00 73.56 204 ALA A O 1
ATOM 1561 N N . PHE A 1 205 ? -0.334 -13.471 -8.862 1.00 75.00 205 PHE A N 1
ATOM 1562 C CA . PHE A 1 205 ? -1.294 -14.214 -8.034 1.00 75.00 205 PHE A CA 1
ATOM 1563 C C . PHE A 1 205 ? -2.038 -13.343 -7.018 1.00 75.00 205 PHE A C 1
ATOM 1565 O O . PHE A 1 205 ? -2.939 -13.824 -6.339 1.00 75.00 205 PHE A O 1
ATOM 1572 N N . GLY A 1 206 ? -1.668 -12.069 -6.894 1.00 83.06 206 GLY A N 1
ATOM 1573 C CA . GLY A 1 206 ? -2.268 -11.178 -5.912 1.00 83.06 206 GLY A CA 1
ATOM 1574 C C . GLY A 1 206 ? -1.355 -10.031 -5.512 1.00 83.06 206 GLY A C 1
ATOM 1575 O O . GLY A 1 206 ? -0.238 -9.868 -6.020 1.00 83.06 206 GLY A O 1
ATOM 1576 N N . THR A 1 207 ? -1.858 -9.220 -4.585 1.00 91.75 207 THR A N 1
ATOM 1577 C CA . THR A 1 207 ? -1.094 -8.122 -3.991 1.00 91.75 207 THR A CA 1
ATOM 1578 C C . THR A 1 207 ? -0.669 -8.513 -2.584 1.00 91.75 207 THR A C 1
ATOM 1580 O O . THR A 1 207 ? -1.519 -8.831 -1.757 1.00 91.75 207 THR A O 1
ATOM 1583 N N . TYR A 1 208 ? 0.630 -8.447 -2.309 1.00 94.38 208 TYR A N 1
ATOM 1584 C CA . TYR A 1 208 ? 1.193 -8.680 -0.985 1.00 94.38 208 TYR A CA 1
ATOM 1585 C C . TYR A 1 208 ? 1.648 -7.361 -0.364 1.00 94.38 208 TYR A C 1
ATOM 1587 O O . TYR A 1 208 ? 2.166 -6.485 -1.058 1.00 94.38 208 TYR A O 1
ATOM 1595 N N . PHE A 1 209 ? 1.516 -7.234 0.949 1.00 94.81 209 PHE A N 1
ATOM 1596 C CA . PHE A 1 209 ? 2.118 -6.164 1.734 1.00 94.81 209 PHE A CA 1
ATOM 1597 C C . PHE A 1 209 ? 3.098 -6.807 2.694 1.00 94.81 209 PHE A C 1
ATOM 1599 O O . PHE A 1 209 ? 2.723 -7.646 3.511 1.00 94.81 209 PHE A O 1
ATOM 1606 N N . SER A 1 210 ? 4.362 -6.426 2.557 1.00 93.25 210 SER A N 1
ATOM 1607 C CA . SER A 1 210 ? 5.404 -6.817 3.496 1.00 93.25 210 SER A CA 1
ATOM 1608 C C . SER A 1 210 ? 5.460 -5.765 4.589 1.00 93.25 210 SER A C 1
ATOM 1610 O O . SER A 1 210 ? 5.685 -4.591 4.279 1.00 93.25 210 SER A O 1
ATOM 1612 N N . PHE A 1 211 ? 5.263 -6.179 5.837 1.00 93.19 211 PHE A N 1
ATOM 1613 C CA . PHE A 1 211 ? 5.447 -5.322 7.000 1.00 93.19 211 PHE A CA 1
ATOM 1614 C C . PHE A 1 211 ? 6.796 -5.611 7.634 1.00 93.19 211 PHE A C 1
ATOM 1616 O O . PHE A 1 211 ? 7.078 -6.747 8.013 1.00 93.19 211 PHE A O 1
ATOM 1623 N N . SER A 1 212 ? 7.613 -4.574 7.742 1.00 92.06 212 SER A N 1
ATOM 1624 C CA . SER A 1 212 ? 8.930 -4.628 8.359 1.00 92.06 212 SER A CA 1
ATOM 1625 C C . SER A 1 212 ? 8.941 -3.745 9.598 1.00 92.06 212 SER A C 1
ATOM 1627 O O . SER A 1 212 ? 8.344 -2.665 9.582 1.00 92.06 212 SER A O 1
ATOM 1629 N N . ASP A 1 213 ? 9.630 -4.170 10.650 1.00 91.12 213 ASP A N 1
ATOM 1630 C CA . ASP A 1 213 ? 9.924 -3.293 11.785 1.00 91.12 213 ASP A CA 1
ATOM 1631 C C . ASP A 1 213 ? 10.974 -2.224 11.421 1.00 91.12 213 ASP A C 1
ATOM 1633 O O . ASP A 1 213 ? 11.369 -2.066 10.257 1.00 91.12 213 ASP A O 1
ATOM 1637 N N . CYS A 1 214 ? 11.386 -1.427 12.405 1.00 92.00 214 CYS A N 1
ATOM 1638 C CA . CYS A 1 214 ? 12.349 -0.348 12.206 1.00 92.00 214 CYS A CA 1
ATOM 1639 C C . CYS A 1 214 ? 13.756 -0.845 11.807 1.00 92.00 214 CYS A C 1
ATOM 1641 O O . CYS A 1 214 ? 14.505 -0.100 11.176 1.00 92.00 214 CYS A O 1
ATOM 1643 N N . GLU A 1 215 ? 14.088 -2.099 12.131 1.00 91.25 215 GLU A N 1
ATOM 1644 C CA . GLU A 1 215 ? 15.334 -2.782 11.764 1.00 91.25 215 GLU A CA 1
ATOM 1645 C C . GLU A 1 215 ? 15.245 -3.408 10.364 1.00 91.25 215 GLU A C 1
ATOM 1647 O O . GLU A 1 215 ? 16.253 -3.813 9.787 1.00 91.25 215 GLU A O 1
ATOM 1652 N N . GLY A 1 216 ? 14.049 -3.433 9.772 1.00 89.75 216 GLY A N 1
ATOM 1653 C CA . GLY A 1 216 ? 13.802 -4.017 8.461 1.00 89.75 216 GLY A CA 1
ATOM 1654 C C . GLY A 1 216 ? 13.445 -5.501 8.512 1.00 89.75 216 GLY A C 1
ATOM 1655 O O . GLY A 1 216 ? 13.244 -6.096 7.452 1.00 89.75 216 GLY A O 1
ATOM 1656 N N . HIS A 1 217 ? 13.304 -6.097 9.698 1.00 88.81 217 HIS A N 1
ATOM 1657 C CA . HIS A 1 217 ? 12.893 -7.488 9.828 1.00 88.81 217 HIS A CA 1
ATOM 1658 C C . HIS A 1 217 ? 11.416 -7.635 9.459 1.00 88.81 217 HIS A C 1
ATOM 1660 O O . HIS A 1 217 ? 10.547 -6.941 9.993 1.00 88.81 217 HIS A O 1
ATOM 1666 N N . GLY A 1 218 ? 11.128 -8.545 8.527 1.00 86.00 218 GLY A N 1
ATOM 1667 C CA . GLY A 1 218 ? 9.761 -8.890 8.153 1.00 86.00 218 GLY A CA 1
ATOM 1668 C C . GLY A 1 218 ? 9.014 -9.492 9.342 1.00 86.00 218 GLY A C 1
ATOM 1669 O O . GLY A 1 218 ? 9.470 -10.468 9.931 1.00 86.00 218 GLY A O 1
ATOM 1670 N N . LYS A 1 219 ? 7.868 -8.911 9.700 1.00 85.00 219 LYS A N 1
ATOM 1671 C CA . LYS A 1 219 ? 7.034 -9.372 10.820 1.00 85.00 219 LYS A CA 1
ATOM 1672 C C . LYS A 1 219 ? 5.873 -10.218 10.331 1.00 85.00 219 LYS A C 1
ATOM 1674 O O . LYS A 1 219 ? 5.704 -11.356 10.746 1.00 85.00 219 LYS A O 1
ATOM 1679 N N . VAL A 1 220 ? 5.075 -9.650 9.432 1.00 91.12 220 VAL A N 1
ATOM 1680 C CA 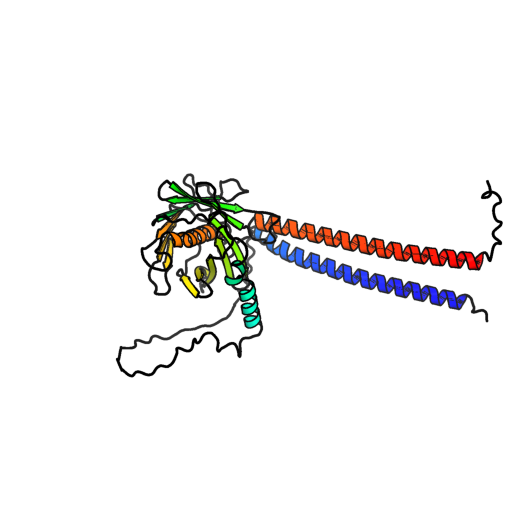. VAL A 1 220 ? 3.862 -10.278 8.912 1.00 91.12 220 VAL A CA 1
ATOM 1681 C C . VAL A 1 220 ? 3.713 -9.902 7.443 1.00 91.12 220 VAL A C 1
ATOM 1683 O O . VAL A 1 220 ? 4.051 -8.787 7.034 1.00 91.12 220 VAL A O 1
ATOM 1686 N N . THR A 1 221 ? 3.203 -10.836 6.646 1.00 94.75 221 THR A N 1
ATOM 1687 C CA . THR A 1 221 ? 2.802 -10.564 5.263 1.00 94.75 221 THR A CA 1
ATOM 1688 C C . THR A 1 221 ? 1.286 -10.546 5.173 1.00 94.75 221 THR A C 1
ATOM 1690 O O . THR A 1 221 ? 0.622 -11.434 5.696 1.00 94.75 221 THR A O 1
ATOM 1693 N N . LEU A 1 222 ? 0.735 -9.550 4.493 1.00 96.19 222 LEU A N 1
ATOM 1694 C CA . LEU A 1 222 ? -0.691 -9.462 4.199 1.00 96.19 222 LEU A CA 1
ATOM 1695 C C . LEU A 1 222 ? -0.917 -9.751 2.719 1.00 96.19 222 LEU A C 1
ATOM 1697 O O . LEU A 1 222 ? -0.309 -9.099 1.874 1.00 96.19 222 LEU A O 1
ATOM 1701 N N . LEU A 1 223 ? -1.802 -10.684 2.399 1.00 96.06 223 LEU A N 1
ATOM 1702 C CA . LEU A 1 223 ? -2.291 -10.915 1.043 1.00 96.06 223 LEU A CA 1
ATOM 1703 C C . LEU A 1 223 ? -3.651 -10.246 0.873 1.00 96.06 223 LEU A C 1
ATOM 1705 O O . LEU A 1 223 ? -4.535 -10.413 1.708 1.00 96.06 223 LEU A O 1
ATOM 1709 N N . GLU A 1 224 ? -3.826 -9.530 -0.231 1.00 95.19 224 GLU A N 1
ATOM 1710 C CA . GLU A 1 224 ? -5.133 -9.105 -0.723 1.00 95.19 224 GLU A CA 1
ATOM 1711 C C . GLU A 1 224 ? -5.505 -9.939 -1.951 1.00 95.19 224 GLU A C 1
ATOM 1713 O O . GLU A 1 224 ? -4.829 -9.875 -2.988 1.00 95.19 224 GLU A O 1
ATOM 1718 N N . ALA A 1 225 ? -6.609 -10.673 -1.839 1.00 93.12 225 ALA A N 1
ATOM 1719 C CA . ALA A 1 225 ? -7.247 -11.385 -2.935 1.00 93.12 225 ALA A CA 1
ATOM 1720 C C . ALA A 1 225 ? -8.515 -10.646 -3.389 1.00 93.12 225 ALA A C 1
ATOM 1722 O O . ALA A 1 225 ? -9.263 -10.097 -2.575 1.00 93.12 225 ALA A O 1
ATOM 1723 N N . VAL A 1 226 ? -8.752 -10.637 -4.702 1.00 92.38 226 VAL A N 1
ATOM 1724 C CA . VAL A 1 226 ? -9.927 -10.023 -5.332 1.00 92.38 226 VAL A CA 1
ATOM 1725 C C . VAL A 1 226 ? -10.744 -11.123 -5.995 1.00 92.38 226 VAL A C 1
ATOM 1727 O O . VAL A 1 226 ? -10.216 -11.887 -6.802 1.00 92.38 226 VAL A O 1
ATOM 1730 N N . TYR A 1 227 ? -12.029 -11.182 -5.670 1.00 93.81 227 TYR A N 1
ATOM 1731 C CA . TYR A 1 227 ? -12.980 -12.148 -6.207 1.00 93.81 227 TYR A CA 1
ATOM 1732 C C . TYR A 1 227 ? -14.101 -11.419 -6.941 1.00 93.81 227 TYR A C 1
ATOM 1734 O O . TYR A 1 227 ? -14.486 -10.312 -6.563 1.00 93.81 227 TYR A O 1
ATOM 1742 N N . LEU A 1 228 ? -14.637 -12.057 -7.976 1.00 94.44 228 LEU A N 1
ATOM 1743 C CA . LEU A 1 228 ? -15.796 -11.588 -8.725 1.00 94.44 228 LEU A CA 1
ATOM 1744 C C . LEU A 1 228 ? -16.867 -12.675 -8.651 1.00 94.44 228 LEU A C 1
ATOM 1746 O O . LEU A 1 228 ? -16.579 -13.831 -8.974 1.00 94.44 228 LEU A O 1
ATOM 1750 N N . ASP A 1 229 ? -18.068 -12.327 -8.198 1.00 95.00 229 ASP A N 1
ATOM 1751 C CA . ASP A 1 229 ? -19.199 -13.254 -8.253 1.00 95.00 229 ASP A CA 1
ATOM 1752 C C . ASP A 1 229 ? -19.819 -13.316 -9.664 1.00 95.00 229 ASP A C 1
ATOM 1754 O O . ASP A 1 229 ? -19.384 -12.641 -10.601 1.00 95.00 229 ASP A O 1
ATOM 1758 N N . ALA A 1 230 ? -20.839 -14.160 -9.830 1.00 94.50 230 ALA A N 1
ATOM 1759 C CA . ALA A 1 230 ? -21.536 -14.315 -11.106 1.00 94.50 230 ALA A CA 1
ATOM 1760 C C . ALA A 1 230 ? -22.326 -13.060 -11.529 1.00 94.50 230 ALA A C 1
ATOM 1762 O O . ALA A 1 230 ? -22.563 -12.874 -12.723 1.00 94.50 230 ALA A O 1
ATOM 1763 N N . ASP A 1 231 ? -22.696 -12.205 -10.573 1.00 94.56 231 ASP A N 1
ATOM 1764 C CA . ASP A 1 231 ? -23.456 -10.972 -10.789 1.00 94.56 231 ASP A CA 1
ATOM 1765 C C . ASP A 1 231 ? -22.539 -9.764 -11.073 1.00 94.56 231 ASP A C 1
ATOM 1767 O O . ASP A 1 231 ? -23.014 -8.662 -11.359 1.00 94.56 231 ASP A O 1
ATOM 1771 N N . GLY A 1 232 ? -21.216 -9.960 -11.034 1.00 92.81 232 GLY A N 1
ATOM 1772 C CA . GLY A 1 232 ? -20.215 -8.914 -11.229 1.00 92.81 232 GLY A CA 1
ATOM 1773 C C . GLY A 1 232 ? -19.905 -8.101 -9.968 1.00 92.81 232 GLY A C 1
ATOM 1774 O O . GLY A 1 232 ? -19.218 -7.080 -10.054 1.00 92.81 232 GLY A O 1
ATOM 1775 N N . THR A 1 233 ? -20.377 -8.528 -8.797 1.00 95.88 233 THR A N 1
ATOM 1776 C CA . THR A 1 233 ? -19.996 -7.946 -7.510 1.00 95.88 233 THR A CA 1
ATOM 1777 C C . THR A 1 233 ? -18.564 -8.332 -7.175 1.00 95.88 233 THR A C 1
ATOM 1779 O O . THR A 1 233 ? -18.182 -9.504 -7.165 1.00 95.88 233 THR A O 1
ATOM 1782 N N . VAL A 1 234 ? -17.767 -7.320 -6.854 1.00 95.19 234 VAL A N 1
ATOM 1783 C CA . VAL A 1 234 ? -16.384 -7.496 -6.430 1.00 95.19 234 VAL A CA 1
ATOM 1784 C C . VAL A 1 234 ? -16.325 -7.699 -4.919 1.00 95.19 234 VAL A C 1
ATOM 1786 O O . VAL A 1 234 ? -16.872 -6.902 -4.148 1.00 95.19 234 VAL A O 1
ATOM 1789 N N . TYR A 1 235 ? -15.592 -8.726 -4.505 1.00 96.88 235 TYR A N 1
ATOM 1790 C CA . TYR A 1 235 ? -15.266 -9.012 -3.115 1.00 96.88 235 TYR A CA 1
ATOM 1791 C C . TYR A 1 235 ? -13.759 -8.961 -2.890 1.00 96.88 235 TYR A C 1
ATOM 1793 O O . TYR A 1 235 ? -12.965 -9.324 -3.756 1.00 96.88 235 TYR A O 1
ATOM 1801 N N . LEU A 1 236 ? -13.368 -8.529 -1.699 1.00 95.75 236 LEU A N 1
ATOM 1802 C CA . LEU A 1 236 ? -11.995 -8.497 -1.224 1.00 95.75 236 LEU A CA 1
ATOM 1803 C C . LEU A 1 236 ? -11.845 -9.472 -0.063 1.00 95.75 236 LEU A C 1
ATOM 1805 O O . LEU A 1 236 ? -12.744 -9.597 0.771 1.00 95.75 236 LEU A O 1
ATOM 1809 N N . GLN A 1 237 ? -10.697 -10.127 0.015 1.00 96.44 237 GLN A N 1
ATOM 1810 C CA . GLN A 1 237 ? -10.309 -10.906 1.180 1.00 96.44 237 GLN A CA 1
ATOM 1811 C C . GLN A 1 237 ? -8.881 -10.552 1.562 1.00 96.44 237 GLN A C 1
ATOM 1813 O O . GLN A 1 237 ? -8.002 -10.475 0.701 1.00 96.44 237 GLN A O 1
ATOM 1818 N N . TYR A 1 238 ? -8.673 -10.341 2.854 1.00 97.00 238 TYR A N 1
ATOM 1819 C CA . TYR A 1 238 ? -7.369 -10.085 3.435 1.00 97.00 238 TYR A CA 1
ATOM 1820 C C . TYR A 1 238 ? -6.945 -11.277 4.278 1.00 97.00 238 TYR A C 1
ATOM 1822 O O . TYR A 1 238 ? -7.728 -11.763 5.095 1.00 97.00 238 TYR A O 1
ATOM 1830 N N . GLU A 1 239 ? -5.712 -11.731 4.087 1.00 97.19 239 GLU A N 1
ATOM 1831 C CA . GLU A 1 239 ? -5.138 -12.861 4.816 1.00 97.19 239 GLU A CA 1
ATOM 1832 C C . GLU A 1 239 ? -3.767 -12.487 5.376 1.00 97.19 239 GLU A C 1
ATOM 1834 O O . GLU A 1 239 ? -2.888 -12.026 4.645 1.00 97.19 239 GLU A O 1
ATOM 1839 N N . PHE A 1 240 ? -3.582 -12.686 6.678 1.00 96.56 240 PHE A N 1
ATOM 1840 C CA . PHE A 1 240 ? -2.302 -12.503 7.348 1.00 96.56 240 PHE A CA 1
ATOM 1841 C C . PHE A 1 240 ? -1.524 -13.813 7.367 1.00 96.56 240 PHE A C 1
ATOM 1843 O O . PHE A 1 240 ? -2.055 -14.844 7.780 1.00 96.56 240 PHE A O 1
ATOM 1850 N N . PHE A 1 241 ? -0.250 -13.746 6.990 1.00 93.94 241 PHE A N 1
ATOM 1851 C CA . PHE A 1 241 ? 0.682 -14.863 6.976 1.00 93.94 241 PHE A CA 1
ATOM 1852 C C . PHE A 1 241 ? 1.865 -14.618 7.908 1.00 93.94 241 PHE A C 1
ATOM 1854 O O . PHE A 1 241 ? 2.503 -13.561 7.853 1.00 93.94 241 PHE A O 1
ATOM 1861 N N . ASN A 1 242 ? 2.202 -15.641 8.689 1.00 90.00 242 ASN A N 1
ATOM 1862 C CA . ASN A 1 242 ? 3.442 -15.736 9.450 1.00 90.00 242 ASN A CA 1
ATOM 1863 C C . ASN A 1 242 ? 4.213 -16.976 8.979 1.00 90.00 242 ASN A C 1
ATOM 1865 O O . ASN A 1 242 ? 3.670 -18.077 9.047 1.00 90.00 242 ASN A O 1
ATOM 1869 N N . VAL A 1 243 ? 5.432 -16.793 8.452 1.00 81.69 243 VAL A N 1
ATOM 1870 C CA . VAL A 1 243 ? 6.337 -17.871 7.989 1.00 81.69 243 VAL A CA 1
ATOM 1871 C C . VAL A 1 243 ? 5.572 -18.998 7.257 1.00 81.69 243 VAL A C 1
ATOM 1873 O O . VAL A 1 243 ? 5.700 -20.177 7.562 1.00 81.69 243 VAL A O 1
ATOM 1876 N N . SER A 1 244 ? 4.741 -18.619 6.278 1.00 80.44 244 SER A N 1
ATOM 1877 C CA . SER A 1 244 ? 3.925 -19.505 5.414 1.00 80.44 244 SER A CA 1
ATOM 1878 C C . SER A 1 244 ? 2.601 -20.053 5.969 1.00 80.44 244 SER A C 1
ATOM 1880 O O . SER A 1 244 ? 1.910 -20.774 5.249 1.00 80.44 244 SER A O 1
ATOM 1882 N N . HIS A 1 245 ? 2.181 -19.693 7.183 1.00 90.75 245 HIS A N 1
ATOM 1883 C CA . HIS A 1 245 ? 0.878 -20.087 7.730 1.00 90.75 245 HIS A CA 1
ATOM 1884 C C . HIS A 1 245 ? -0.075 -18.899 7.839 1.00 90.75 245 HIS A C 1
ATOM 1886 O O . HIS A 1 245 ? 0.311 -17.834 8.320 1.00 90.75 245 HIS A O 1
ATOM 1892 N N . THR A 1 246 ? -1.328 -19.087 7.417 1.00 94.94 246 THR A N 1
ATOM 1893 C CA . THR A 1 246 ? -2.390 -18.100 7.633 1.00 94.94 246 THR A CA 1
ATOM 1894 C C . THR A 1 246 ? -2.728 -18.046 9.120 1.00 94.94 246 THR A C 1
ATOM 1896 O O . THR A 1 246 ? -3.119 -19.061 9.691 1.00 94.94 246 THR A O 1
ATOM 1899 N N . ILE A 1 247 ? -2.589 -16.876 9.738 1.00 96.25 247 ILE A N 1
ATOM 1900 C CA . ILE A 1 247 ? -2.895 -16.667 11.165 1.00 96.25 247 ILE A CA 1
ATOM 1901 C C . ILE A 1 247 ? -4.265 -16.019 11.376 1.00 96.25 247 ILE A C 1
ATOM 1903 O O . ILE A 1 247 ? -4.919 -16.255 12.386 1.00 96.25 247 ILE A O 1
ATOM 1907 N N . ALA A 1 248 ? -4.712 -15.217 10.414 1.00 97.50 248 ALA A N 1
ATOM 1908 C CA . ALA A 1 248 ? -5.991 -14.530 10.462 1.00 97.50 248 ALA A CA 1
ATOM 1909 C C . ALA A 1 248 ? -6.458 -14.202 9.046 1.00 97.50 248 ALA A C 1
ATOM 1911 O O . ALA A 1 248 ? -5.640 -13.995 8.143 1.00 97.50 248 ALA A O 1
ATOM 1912 N N . ARG A 1 249 ? -7.772 -14.128 8.846 1.00 97.75 249 ARG A N 1
ATOM 1913 C CA . ARG A 1 249 ? -8.369 -13.765 7.559 1.00 97.75 249 ARG A CA 1
ATOM 1914 C C . ARG A 1 249 ? -9.693 -13.048 7.724 1.00 97.75 249 ARG A C 1
ATOM 1916 O O . ARG A 1 249 ? -10.419 -13.256 8.693 1.00 97.75 249 ARG A O 1
ATOM 1923 N N . THR A 1 250 ? -10.043 -12.225 6.752 1.00 98.25 250 THR A N 1
ATOM 1924 C CA . THR A 1 250 ? -11.385 -11.651 6.674 1.00 98.25 250 THR A CA 1
ATOM 1925 C C . THR A 1 250 ? -12.343 -12.628 5.991 1.00 98.25 250 THR A C 1
ATOM 1927 O O . THR A 1 250 ? -11.932 -13.558 5.287 1.00 98.25 250 THR A O 1
ATOM 1930 N N . GLY A 1 251 ? -13.645 -12.389 6.153 1.00 97.19 251 GLY A N 1
ATOM 1931 C CA . GLY A 1 251 ? -14.634 -12.919 5.210 1.00 97.19 251 GLY A CA 1
ATOM 1932 C C . GLY A 1 251 ? -14.491 -12.278 3.822 1.00 97.19 251 GLY A C 1
ATOM 1933 O O . GLY A 1 251 ? -13.606 -11.448 3.595 1.00 97.19 251 GLY A O 1
ATOM 1934 N N . TYR A 1 252 ? -15.392 -12.625 2.902 1.00 97.19 252 TYR A N 1
ATOM 1935 C CA . TYR A 1 252 ? -15.526 -11.925 1.623 1.00 97.19 252 TYR A CA 1
ATOM 1936 C C . TYR A 1 252 ? -16.165 -10.553 1.852 1.00 97.19 252 TYR A C 1
ATOM 1938 O O . TYR A 1 252 ? -17.366 -10.437 2.093 1.00 97.19 252 TYR A O 1
ATOM 1946 N N . ILE A 1 253 ? -15.351 -9.505 1.794 1.00 97.56 253 ILE A N 1
ATOM 1947 C CA . ILE A 1 253 ? -15.772 -8.124 2.021 1.00 97.56 253 ILE A CA 1
ATOM 1948 C C . ILE A 1 253 ? -16.257 -7.555 0.697 1.00 97.56 253 ILE A C 1
ATOM 1950 O O . ILE A 1 253 ? -15.489 -7.481 -0.259 1.00 97.56 253 ILE A O 1
ATOM 1954 N N . LYS A 1 254 ? -17.513 -7.114 0.624 1.00 97.38 254 LYS A N 1
ATOM 1955 C CA . LYS A 1 254 ? -17.997 -6.404 -0.565 1.00 97.38 254 LYS A CA 1
ATOM 1956 C C . LYS A 1 254 ? -17.159 -5.143 -0.799 1.00 97.38 254 LYS A C 1
ATOM 1958 O O . LYS A 1 254 ? -16.815 -4.437 0.153 1.00 97.38 254 LYS A O 1
ATOM 1963 N N . LEU A 1 255 ? -16.846 -4.846 -2.058 1.00 95.75 255 LEU A N 1
ATOM 1964 C CA . LEU A 1 255 ? -16.117 -3.635 -2.426 1.00 95.75 255 LEU A CA 1
ATOM 1965 C C . LEU A 1 255 ? -16.747 -2.394 -1.777 1.00 95.75 255 LEU A C 1
ATOM 1967 O O . LEU A 1 255 ? -17.955 -2.185 -1.863 1.00 95.75 255 LEU A O 1
ATOM 1971 N N . PHE A 1 256 ? -15.916 -1.589 -1.114 1.00 95.31 256 PHE A N 1
ATOM 1972 C CA . PHE A 1 256 ? -16.335 -0.395 -0.376 1.00 95.31 256 PHE A CA 1
ATOM 1973 C C . PHE A 1 256 ? -17.365 -0.643 0.738 1.00 95.31 256 PHE A C 1
ATOM 1975 O O . PHE A 1 256 ? -18.095 0.287 1.089 1.00 95.31 256 PHE A O 1
ATOM 1982 N N . SER A 1 257 ? -17.379 -1.832 1.353 1.00 96.69 257 SER A N 1
ATOM 1983 C CA . SER A 1 257 ? -18.124 -2.063 2.599 1.00 96.69 257 SER A CA 1
ATOM 1984 C C . SER A 1 257 ? -17.759 -1.027 3.670 1.00 96.69 257 SER A C 1
ATOM 1986 O O . SER A 1 257 ? -16.618 -0.544 3.728 1.00 96.69 257 SER A O 1
ATOM 1988 N N . ASN A 1 258 ? -18.741 -0.669 4.495 1.00 97.38 258 ASN A N 1
ATOM 1989 C CA . ASN A 1 258 ? -18.562 0.265 5.606 1.00 97.38 258 ASN A CA 1
ATOM 1990 C C . ASN A 1 258 ? -17.977 -0.424 6.835 1.00 97.38 258 ASN A C 1
ATOM 1992 O O . ASN A 1 258 ? -17.304 0.228 7.622 1.00 97.38 258 ASN A O 1
ATOM 1996 N N . ASP A 1 259 ? -18.184 -1.728 6.967 1.00 97.81 259 ASP A N 1
ATOM 1997 C CA . ASP A 1 259 ? -17.655 -2.534 8.052 1.00 97.81 259 ASP A CA 1
ATOM 1998 C C . ASP A 1 259 ? -17.268 -3.935 7.571 1.00 97.81 259 ASP A C 1
ATOM 2000 O O . ASP A 1 259 ? -17.697 -4.403 6.507 1.00 97.81 259 ASP A O 1
ATOM 2004 N N . PHE A 1 260 ? -16.387 -4.570 8.335 1.00 98.19 260 PHE A N 1
ATOM 2005 C CA . PHE A 1 260 ? -16.015 -5.969 8.194 1.00 98.19 260 PHE A CA 1
ATOM 2006 C C . PHE A 1 260 ? -15.306 -6.465 9.457 1.00 98.19 260 PHE A C 1
ATOM 2008 O O . PHE A 1 260 ? -14.947 -5.701 10.353 1.00 98.19 260 PHE A O 1
ATOM 2015 N N . LYS A 1 261 ? -15.096 -7.780 9.523 1.00 98.19 261 LYS A N 1
ATOM 2016 C CA . LYS A 1 261 ? -14.446 -8.450 10.648 1.00 98.19 261 LYS A CA 1
ATOM 2017 C C . LYS A 1 261 ? -13.245 -9.262 10.194 1.00 98.19 261 LYS A C 1
ATOM 2019 O O . LYS A 1 261 ? -13.224 -9.786 9.073 1.00 98.19 261 LYS A O 1
ATOM 2024 N N . LEU A 1 262 ? -12.276 -9.369 11.091 1.00 98.00 262 LEU A N 1
ATOM 2025 C CA . LEU A 1 262 ? -11.131 -10.257 10.978 1.00 98.00 262 LEU A CA 1
ATOM 2026 C C . LEU A 1 262 ? -11.342 -11.455 11.903 1.00 98.00 262 LEU A C 1
ATOM 2028 O O . LEU A 1 262 ? -11.705 -11.276 13.066 1.00 98.00 262 LEU A O 1
ATOM 2032 N N . TYR A 1 263 ? -11.105 -12.653 11.382 1.00 98.00 263 TYR A N 1
ATOM 2033 C CA . TYR A 1 263 ? -11.281 -13.910 12.095 1.00 98.00 263 TYR A CA 1
ATOM 2034 C C . TYR A 1 263 ? -9.956 -14.654 12.220 1.00 98.00 263 TYR A C 1
ATOM 2036 O O . TYR A 1 263 ? -9.094 -14.540 11.342 1.00 98.00 263 TYR A O 1
ATOM 2044 N N . ASP A 1 264 ? -9.807 -15.433 13.286 1.00 96.81 264 ASP A N 1
ATOM 2045 C CA . ASP A 1 264 ? -8.713 -16.395 13.409 1.00 96.81 264 ASP A CA 1
ATOM 2046 C C . ASP A 1 264 ? -8.966 -17.641 12.537 1.00 96.81 264 ASP A C 1
ATOM 2048 O O . ASP A 1 264 ? -9.919 -17.724 11.750 1.00 96.81 264 ASP A O 1
ATOM 2052 N N . THR A 1 265 ? -8.075 -18.623 12.641 1.00 95.62 265 THR A N 1
ATOM 2053 C CA . THR A 1 265 ? -8.192 -19.903 11.934 1.00 95.62 265 THR A CA 1
ATOM 2054 C C . THR A 1 265 ? -9.347 -20.774 12.439 1.00 95.62 265 THR A C 1
ATOM 2056 O O . THR A 1 265 ? -9.808 -21.642 11.697 1.00 95.62 265 THR A O 1
ATOM 2059 N N . GLU A 1 266 ? -9.838 -20.531 13.655 1.00 95.69 266 GLU A N 1
ATOM 2060 C CA . GLU A 1 266 ? -10.947 -21.247 14.296 1.00 95.69 266 GLU A CA 1
ATOM 2061 C C . GLU A 1 266 ? -12.314 -20.598 14.006 1.00 95.69 266 GLU A C 1
ATOM 2063 O O . GLU A 1 266 ? -13.357 -21.222 14.202 1.00 95.69 266 GLU A O 1
ATOM 2068 N N . GLY A 1 267 ? -12.322 -19.374 13.471 1.00 95.38 267 GLY A N 1
ATOM 2069 C CA . GLY A 1 267 ? -13.520 -18.595 13.164 1.00 95.38 267 GLY A CA 1
ATOM 2070 C C . GLY A 1 267 ? -13.950 -17.632 14.274 1.00 95.38 267 GLY A C 1
ATOM 2071 O O . GLY A 1 267 ? -15.010 -17.010 14.148 1.00 95.38 267 GLY A O 1
ATOM 2072 N N . ASN A 1 268 ? -13.155 -17.463 15.332 1.00 96.50 268 ASN A N 1
ATOM 2073 C CA . ASN A 1 268 ? -13.412 -16.454 16.356 1.00 96.50 268 ASN A CA 1
ATOM 2074 C C . ASN A 1 268 ? -13.136 -15.059 15.788 1.00 96.50 268 ASN A C 1
ATOM 2076 O O . ASN A 1 268 ? -12.224 -14.867 14.984 1.00 96.50 268 ASN A O 1
ATOM 2080 N N . THR A 1 269 ? -13.934 -14.070 16.193 1.00 97.19 269 THR A N 1
ATOM 2081 C CA . THR A 1 269 ? -13.682 -12.675 15.803 1.00 97.19 269 THR A CA 1
ATOM 2082 C C . THR A 1 269 ? -12.492 -12.146 16.600 1.00 97.19 269 THR A C 1
ATOM 2084 O O . THR A 1 269 ? -12.469 -12.279 17.818 1.00 97.19 269 THR A O 1
ATOM 2087 N N . ILE A 1 270 ? -11.508 -11.582 15.897 1.00 97.25 270 ILE A N 1
ATOM 2088 C CA . ILE A 1 270 ? -10.333 -10.934 16.495 1.00 97.25 270 ILE A CA 1
ATOM 2089 C C . ILE A 1 270 ? -10.524 -9.418 16.504 1.00 97.25 270 ILE A C 1
ATOM 2091 O O . ILE A 1 270 ? -10.139 -8.739 17.447 1.00 97.25 270 ILE A O 1
ATOM 2095 N N . VAL A 1 271 ? -11.058 -8.868 15.409 1.00 98.19 271 VAL A N 1
ATOM 2096 C CA . VAL A 1 271 ? -11.175 -7.419 15.222 1.00 98.19 271 VAL A CA 1
ATOM 2097 C C . VAL A 1 271 ? -12.443 -7.089 14.453 1.00 98.19 271 VAL A C 1
ATOM 2099 O O . VAL A 1 271 ? -12.756 -7.728 13.443 1.00 98.19 271 VAL A O 1
ATOM 2102 N N . THR A 1 272 ? -13.130 -6.037 14.887 1.00 98.31 272 THR A N 1
ATOM 2103 C CA . THR A 1 272 ? -14.190 -5.379 14.119 1.00 98.31 272 THR A CA 1
ATOM 2104 C C . THR A 1 272 ? -13.679 -4.048 13.574 1.00 98.31 272 THR A C 1
ATOM 2106 O O . THR A 1 272 ? -13.140 -3.229 14.317 1.00 98.31 272 THR A O 1
ATOM 2109 N N . ILE A 1 273 ? -13.837 -3.837 12.269 1.00 98.50 273 ILE A N 1
ATOM 2110 C CA . ILE A 1 273 ? -13.376 -2.644 11.555 1.00 98.50 273 ILE A CA 1
ATOM 2111 C C . ILE A 1 273 ? -14.595 -1.982 10.924 1.00 98.50 273 ILE A C 1
ATOM 2113 O O . ILE A 1 273 ? -15.329 -2.635 10.186 1.00 98.50 273 ILE A O 1
ATOM 2117 N N . ALA A 1 274 ? -14.808 -0.696 11.190 1.00 98.19 274 ALA A N 1
ATOM 2118 C CA . ALA A 1 274 ? -15.932 0.069 10.656 1.00 98.19 274 ALA A CA 1
ATOM 2119 C C . ALA A 1 274 ? -15.507 1.493 10.288 1.00 98.19 274 ALA A C 1
ATOM 2121 O O . ALA A 1 274 ? -14.586 2.046 10.883 1.00 98.19 274 ALA A O 1
ATOM 2122 N N . ARG A 1 275 ? -16.152 2.118 9.303 1.00 96.50 275 ARG A N 1
ATOM 2123 C CA . ARG A 1 275 ? -15.949 3.546 9.026 1.00 96.50 275 ARG A CA 1
ATOM 2124 C C . ARG A 1 275 ? -16.522 4.375 10.164 1.00 96.50 275 ARG A C 1
ATOM 2126 O O . ARG A 1 275 ? -17.632 4.127 10.624 1.00 96.50 275 ARG A O 1
ATOM 2133 N N . SER A 1 276 ? -15.768 5.384 10.575 1.00 95.06 276 SER A N 1
ATOM 2134 C CA . SER A 1 276 ? -16.281 6.451 11.423 1.00 95.06 276 SER A CA 1
ATOM 2135 C C . SER A 1 276 ? -16.869 7.539 10.525 1.00 95.06 276 SER A C 1
ATOM 2137 O O . SER A 1 276 ? -16.150 8.137 9.720 1.00 95.06 276 SER A O 1
ATOM 2139 N N . GLY A 1 277 ? -18.182 7.748 10.633 1.00 89.81 277 GLY A N 1
ATOM 2140 C CA . GLY A 1 277 ? -18.941 8.704 9.826 1.00 89.81 277 GLY A CA 1
ATOM 2141 C C . GLY A 1 277 ? -19.287 8.229 8.410 1.00 89.81 277 GLY A C 1
ATOM 2142 O O . GLY A 1 277 ? -18.899 7.147 7.965 1.00 89.81 277 GLY A O 1
ATOM 2143 N N . ASP A 1 278 ? -20.017 9.079 7.691 1.00 88.88 278 ASP A N 1
ATOM 2144 C CA . ASP A 1 278 ? -20.511 8.804 6.342 1.00 88.88 278 ASP A CA 1
ATOM 2145 C C . ASP A 1 278 ? -19.543 9.348 5.289 1.00 88.88 278 ASP A C 1
ATOM 2147 O O . ASP A 1 278 ? -19.627 10.498 4.856 1.00 88.88 278 ASP A O 1
ATOM 2151 N N . TRP A 1 279 ? -18.597 8.514 4.861 1.00 92.62 279 TRP A N 1
ATOM 2152 C CA . TRP A 1 279 ? -17.686 8.857 3.771 1.00 92.62 279 TRP A CA 1
ATOM 2153 C C . TRP A 1 279 ? -17.510 7.706 2.782 1.00 92.62 279 TRP A C 1
ATOM 2155 O O . TRP A 1 279 ? -17.555 6.521 3.131 1.00 92.62 279 TRP A O 1
ATOM 2165 N N . THR A 1 280 ? -17.280 8.072 1.519 1.00 92.38 280 THR A N 1
ATOM 2166 C CA . THR A 1 280 ? -17.035 7.129 0.420 1.00 92.38 280 THR A CA 1
ATOM 2167 C C . THR A 1 280 ? -15.552 7.148 0.042 1.00 92.38 280 THR A C 1
ATOM 2169 O O . THR A 1 280 ? -15.001 8.238 -0.125 1.00 92.38 280 THR A O 1
ATOM 2172 N N . PRO A 1 281 ? -14.873 5.996 -0.129 1.00 91.06 281 PRO A N 1
ATOM 2173 C CA . PRO A 1 281 ? -13.422 5.978 -0.317 1.00 91.06 281 PRO A CA 1
ATOM 2174 C C . PRO A 1 281 ? -12.948 6.627 -1.614 1.00 91.06 281 PRO A C 1
ATOM 2176 O O . PRO A 1 281 ? -11.853 7.181 -1.645 1.00 91.06 281 PRO A O 1
ATOM 2179 N N . THR A 1 282 ? -13.781 6.580 -2.652 1.00 91.06 282 THR A N 1
ATOM 2180 C CA . THR A 1 282 ? -13.519 7.134 -3.985 1.00 91.06 282 THR A CA 1
ATOM 2181 C C . THR A 1 282 ? -14.024 8.561 -4.163 1.00 91.06 282 THR A C 1
ATOM 2183 O O . THR A 1 282 ? -13.821 9.140 -5.223 1.00 91.06 282 THR A O 1
ATOM 2186 N N . SER A 1 283 ? -14.697 9.135 -3.160 1.00 90.88 283 SER A N 1
ATOM 2187 C CA . SER A 1 283 ? -15.169 10.516 -3.258 1.00 90.88 283 SER A CA 1
ATOM 2188 C C . SER A 1 283 ? -13.980 11.478 -3.231 1.00 90.88 283 SER A C 1
ATOM 2190 O O . SER A 1 283 ? -13.048 11.286 -2.445 1.00 90.88 283 SER A O 1
ATOM 2192 N N . ASP A 1 284 ? -14.048 12.544 -4.022 1.00 88.50 284 ASP A N 1
ATOM 2193 C CA . ASP A 1 284 ? -13.119 13.679 -3.960 1.00 88.50 284 ASP A CA 1
ATOM 2194 C C . ASP A 1 284 ? -13.603 14.770 -2.985 1.00 88.50 284 ASP A C 1
ATOM 2196 O O . ASP A 1 284 ? -12.931 15.780 -2.787 1.00 88.50 284 ASP A O 1
ATOM 2200 N N . GLU A 1 285 ? -14.762 14.577 -2.346 1.00 88.50 285 GLU A N 1
ATOM 2201 C CA . GLU A 1 285 ? -15.338 15.556 -1.425 1.00 88.50 285 GLU A CA 1
ATOM 2202 C C . GLU A 1 285 ? -14.532 15.660 -0.125 1.00 88.50 285 GLU A C 1
ATOM 2204 O O . GLU A 1 285 ? -14.203 14.661 0.530 1.00 88.50 285 GLU A O 1
ATOM 2209 N N . CYS A 1 286 ? -14.253 16.901 0.269 1.00 83.06 286 CYS A N 1
ATOM 2210 C CA . CYS A 1 286 ? -13.608 17.221 1.533 1.00 83.06 286 CYS A CA 1
ATOM 2211 C C . CYS A 1 286 ? -14.580 17.022 2.691 1.00 83.06 286 CYS A C 1
ATOM 2213 O O . CYS A 1 286 ? -15.625 17.667 2.739 1.00 83.06 286 CYS A O 1
ATOM 2215 N N . THR A 1 287 ? -14.195 16.213 3.673 1.00 82.56 287 THR A N 1
ATOM 2216 C CA . THR A 1 287 ? -14.861 16.187 4.978 1.00 82.56 287 THR A CA 1
ATOM 2217 C C . THR A 1 287 ? -14.052 17.026 5.966 1.00 82.56 287 THR A C 1
ATOM 2219 O O . THR A 1 287 ? -12.821 16.941 5.999 1.00 82.56 287 THR A O 1
ATOM 2222 N N . THR A 1 288 ? -14.724 17.864 6.761 1.00 81.06 288 THR A N 1
ATOM 2223 C CA . THR A 1 288 ? -14.077 18.677 7.810 1.00 81.06 288 THR A CA 1
ATOM 2224 C C . THR A 1 288 ? -13.502 17.811 8.921 1.00 81.06 288 THR A C 1
ATOM 2226 O O . THR A 1 288 ? -12.436 18.115 9.448 1.00 81.06 288 THR A O 1
ATOM 2229 N N . ASP A 1 289 ? -14.172 16.699 9.211 1.00 81.06 289 ASP A N 1
ATOM 2230 C CA . ASP A 1 289 ? -13.838 15.809 10.326 1.00 81.06 289 ASP A CA 1
ATOM 2231 C C . ASP A 1 289 ? -12.801 14.744 9.921 1.00 81.06 289 ASP A C 1
ATOM 2233 O O . ASP A 1 289 ? -12.376 13.919 10.726 1.00 81.06 289 ASP A O 1
ATOM 2237 N N . GLY A 1 290 ? -12.355 14.778 8.660 1.00 86.69 290 GLY A N 1
ATOM 2238 C CA . GLY A 1 290 ? -11.490 13.764 8.073 1.00 86.69 290 GLY A CA 1
ATOM 2239 C C . GLY A 1 290 ? -12.248 12.493 7.689 1.00 86.69 290 GLY A C 1
ATOM 2240 O O . GLY A 1 290 ? -13.473 12.405 7.778 1.00 86.69 290 GLY A O 1
ATOM 2241 N N . ARG A 1 291 ? -11.509 11.513 7.169 1.00 93.69 291 ARG A N 1
ATOM 2242 C CA . ARG A 1 291 ? -12.017 10.172 6.856 1.00 93.69 291 ARG A CA 1
ATOM 2243 C C . ARG A 1 291 ? -11.324 9.216 7.793 1.00 93.69 291 ARG A C 1
ATOM 2245 O O . ARG A 1 291 ? -10.101 9.251 7.876 1.00 93.69 291 ARG A O 1
ATOM 2252 N N . GLN A 1 292 ? -12.081 8.401 8.508 1.00 95.94 292 GLN A N 1
ATOM 2253 C CA . GLN A 1 292 ? -11.532 7.586 9.581 1.00 95.94 292 GLN A CA 1
ATOM 2254 C C . GLN A 1 292 ? -12.151 6.192 9.602 1.00 95.94 292 GLN A C 1
ATOM 2256 O O . GLN A 1 292 ? -13.318 6.007 9.245 1.00 95.94 292 GLN A O 1
ATOM 2261 N N . TRP A 1 293 ? -11.361 5.220 10.045 1.00 97.75 293 TRP A N 1
ATOM 2262 C CA . TRP A 1 293 ? -11.813 3.882 10.417 1.00 97.75 293 TRP A CA 1
ATOM 2263 C C . TRP A 1 293 ? -11.710 3.711 11.924 1.00 97.75 293 TRP A C 1
ATOM 2265 O O . TRP A 1 293 ? -10.661 3.995 12.488 1.00 97.75 293 TRP A O 1
ATOM 2275 N N . ALA A 1 294 ? -12.764 3.211 12.556 1.00 98.06 294 ALA A N 1
ATOM 2276 C CA . ALA A 1 294 ? -12.734 2.688 13.910 1.00 98.06 294 ALA A CA 1
ATOM 2277 C C . ALA A 1 294 ? -12.350 1.204 13.863 1.00 98.06 294 ALA A C 1
ATOM 2279 O O . ALA A 1 294 ? -12.950 0.412 13.127 1.00 98.06 294 ALA A O 1
ATOM 2280 N N . VAL A 1 295 ? -11.334 0.833 14.632 1.00 98.19 295 VAL A N 1
ATOM 2281 C CA . VAL A 1 295 ? -10.828 -0.533 14.742 1.00 98.19 295 VAL A CA 1
ATOM 2282 C C . VAL A 1 295 ? -10.900 -0.935 16.202 1.00 98.19 295 VAL A C 1
ATOM 2284 O O . VAL A 1 295 ? -10.249 -0.321 17.042 1.00 98.19 295 VAL A O 1
ATOM 2287 N N . LYS A 1 296 ? -11.686 -1.970 16.490 1.00 98.12 296 LYS A N 1
ATOM 2288 C CA . LYS A 1 296 ? -11.881 -2.497 17.837 1.00 98.12 296 LYS A CA 1
ATOM 2289 C C . LYS A 1 296 ? -11.367 -3.926 17.915 1.00 98.12 296 LYS A C 1
ATOM 2291 O O . LYS A 1 296 ? -11.852 -4.787 17.176 1.00 98.12 296 LYS A O 1
ATOM 2296 N N . PHE A 1 297 ? -10.404 -4.153 18.798 1.00 97.62 297 PHE A N 1
ATOM 2297 C CA . PHE A 1 297 ? -9.805 -5.456 19.057 1.00 97.62 297 PHE A CA 1
ATOM 2298 C C . PHE A 1 297 ? -10.619 -6.214 20.107 1.00 97.62 297 PHE A C 1
ATOM 2300 O O . PHE A 1 297 ? -11.075 -5.642 21.098 1.00 97.62 297 PHE A O 1
ATOM 2307 N N . ASP A 1 298 ? -10.799 -7.507 19.873 1.00 96.12 298 ASP A N 1
ATOM 2308 C CA . ASP A 1 298 ? -11.313 -8.453 20.853 1.00 96.12 298 ASP A CA 1
ATOM 2309 C C . ASP A 1 298 ? -10.140 -9.073 21.638 1.00 96.12 298 ASP A C 1
ATOM 2311 O O . ASP A 1 298 ? -8.983 -9.029 21.221 1.00 96.12 298 ASP A O 1
ATOM 2315 N N . SER A 1 299 ? -10.424 -9.677 22.793 1.00 91.44 299 SER A N 1
ATOM 2316 C CA . SER A 1 299 ? -9.399 -10.215 23.702 1.00 91.44 299 SER A CA 1
ATOM 2317 C C . SER A 1 299 ? -8.879 -11.612 23.322 1.00 91.44 299 SER A C 1
ATOM 2319 O O . SER A 1 299 ? -8.360 -12.322 24.183 1.00 91.44 299 SER A O 1
ATOM 2321 N N . ALA A 1 300 ? -9.067 -12.054 22.076 1.00 90.56 300 ALA A N 1
ATOM 2322 C CA . ALA A 1 300 ? -8.743 -13.407 21.622 1.00 90.56 300 ALA A CA 1
ATOM 2323 C C . ALA A 1 300 ? -8.011 -13.411 20.271 1.00 90.56 300 ALA A C 1
ATOM 2325 O O . ALA A 1 300 ? -8.137 -12.486 19.472 1.00 90.56 300 ALA A O 1
ATOM 2326 N N . GLY A 1 301 ? -7.276 -14.493 20.002 1.00 92.25 301 GLY A N 1
ATOM 2327 C CA . GLY A 1 301 ? -6.574 -14.718 18.738 1.00 92.25 301 GLY A CA 1
ATOM 2328 C C . GLY A 1 301 ? -5.135 -14.176 18.704 1.00 92.25 301 GLY A C 1
ATOM 2329 O O . GLY A 1 301 ? -4.603 -13.733 19.721 1.00 92.25 301 GLY A O 1
ATOM 2330 N N . PRO A 1 302 ? -4.477 -14.212 17.531 1.00 93.00 302 PRO A N 1
ATOM 2331 C CA . PRO A 1 302 ? -3.052 -13.895 17.378 1.00 93.00 302 PRO A CA 1
ATOM 2332 C C . PRO A 1 302 ? -2.693 -12.416 17.590 1.00 93.00 302 PRO A C 1
ATOM 2334 O O . PRO A 1 302 ? -1.517 -12.082 17.583 1.00 93.00 302 PRO A O 1
ATOM 2337 N N . PHE A 1 303 ? -3.688 -11.539 17.746 1.00 94.31 303 PHE A N 1
ATOM 2338 C CA . PHE A 1 303 ? -3.507 -10.100 17.971 1.00 94.31 303 PHE A CA 1
ATOM 2339 C C . PHE A 1 303 ? -4.116 -9.651 19.310 1.00 94.31 303 PHE A C 1
ATOM 2341 O O . PHE A 1 303 ? -4.500 -8.492 19.459 1.00 94.31 303 PHE A O 1
ATOM 2348 N N . ALA A 1 304 ? -4.271 -10.577 20.264 1.00 92.94 304 ALA A N 1
ATOM 2349 C CA . ALA A 1 304 ? -4.847 -10.279 21.575 1.00 92.94 304 ALA A CA 1
ATOM 2350 C C . ALA A 1 304 ? -3.937 -9.359 22.406 1.00 92.94 304 ALA A C 1
ATOM 2352 O O . ALA A 1 304 ? -4.426 -8.415 23.034 1.00 92.94 304 ALA A O 1
ATOM 2353 N N . GLU A 1 305 ? -2.625 -9.604 22.368 1.00 94.44 305 GLU A N 1
ATOM 2354 C CA . GLU A 1 305 ? -1.629 -8.816 23.093 1.00 94.44 305 GLU A CA 1
ATOM 2355 C C . GLU A 1 305 ? -1.443 -7.431 22.452 1.00 94.44 305 GLU A C 1
ATOM 2357 O O . GLU A 1 305 ? -1.353 -7.344 21.223 1.00 94.44 305 GLU A O 1
ATOM 2362 N N . PRO A 1 306 ? -1.349 -6.343 23.243 1.00 94.12 306 PRO A N 1
ATOM 2363 C CA . PRO A 1 306 ? -1.162 -4.984 22.728 1.00 94.12 306 PRO A CA 1
ATOM 2364 C C . PRO A 1 306 ? -0.021 -4.850 21.710 1.00 94.12 306 PRO A C 1
ATOM 2366 O O . PRO A 1 306 ? -0.184 -4.235 20.655 1.00 94.12 306 PRO A O 1
ATOM 2369 N N . GLU A 1 307 ? 1.110 -5.501 21.976 1.00 92.31 307 GLU A N 1
ATOM 2370 C CA . GLU A 1 307 ? 2.308 -5.459 21.130 1.00 92.31 307 GLU A CA 1
ATOM 2371 C C . GLU A 1 307 ? 2.097 -6.032 19.720 1.00 92.31 307 GLU A C 1
ATOM 2373 O O . GLU A 1 307 ? 2.832 -5.673 18.797 1.00 92.31 307 GLU A O 1
ATOM 2378 N N . ASP A 1 308 ? 1.073 -6.866 19.528 1.00 92.19 308 ASP A N 1
ATOM 2379 C CA . ASP A 1 308 ? 0.791 -7.565 18.273 1.00 92.19 308 ASP A CA 1
ATOM 2380 C C . ASP A 1 308 ? -0.371 -6.942 17.481 1.00 92.19 308 ASP A C 1
ATOM 2382 O O . ASP A 1 308 ? -0.730 -7.435 16.414 1.00 92.19 308 ASP A O 1
ATOM 2386 N N . ARG A 1 309 ? -0.969 -5.836 17.945 1.00 94.69 309 ARG A N 1
ATOM 2387 C CA . ARG A 1 309 ? -2.168 -5.233 17.318 1.00 94.69 309 ARG A CA 1
ATOM 2388 C C . ARG A 1 309 ? -1.881 -4.332 16.119 1.00 94.69 309 ARG A C 1
ATOM 2390 O O . ARG A 1 309 ? -2.699 -4.213 15.200 1.00 94.69 309 ARG A O 1
ATOM 2397 N N . TRP A 1 310 ? -0.708 -3.705 16.083 1.00 93.00 310 TRP A N 1
ATOM 2398 C CA . TRP A 1 310 ? -0.330 -2.748 15.035 1.00 93.00 310 TRP A CA 1
ATOM 2399 C C . TRP A 1 310 ? -0.341 -3.296 13.588 1.00 93.00 310 TRP A C 1
ATOM 2401 O O . TRP A 1 310 ? -0.634 -2.503 12.686 1.00 93.00 310 TRP A O 1
ATOM 2411 N N . PRO A 1 311 ? -0.108 -4.596 13.281 1.00 94.12 311 PRO A N 1
ATOM 2412 C CA . PRO A 1 311 ? -0.223 -5.111 11.914 1.00 94.12 311 PRO A CA 1
ATOM 2413 C C . PRO A 1 311 ? -1.640 -4.965 11.344 1.00 94.12 311 PRO A C 1
ATOM 2415 O O . PRO A 1 311 ? -1.812 -4.753 10.140 1.00 94.12 311 PRO A O 1
ATOM 2418 N N . VAL A 1 312 ? -2.669 -5.013 12.196 1.00 96.62 312 VAL A N 1
ATOM 2419 C CA . VAL A 1 312 ? -4.053 -4.755 11.778 1.00 96.62 312 VAL A CA 1
ATOM 2420 C C . VAL A 1 312 ? -4.231 -3.286 11.400 1.00 96.62 312 VAL A C 1
ATOM 2422 O O . VAL A 1 312 ? -4.852 -2.984 10.378 1.00 96.62 312 VAL A O 1
ATOM 2425 N N . ALA A 1 313 ? -3.616 -2.366 12.146 1.00 97.00 313 ALA A N 1
ATOM 2426 C CA . ALA A 1 313 ? -3.621 -0.952 11.786 1.00 97.00 313 ALA A CA 1
ATOM 2427 C C . ALA A 1 313 ? -2.891 -0.687 10.455 1.00 97.00 313 ALA A C 1
ATOM 2429 O O . ALA A 1 313 ? -3.359 0.116 9.636 1.00 97.00 313 ALA A O 1
ATOM 2430 N N . TYR A 1 314 ? -1.807 -1.419 10.169 1.00 95.31 314 TYR A N 1
ATOM 2431 C CA . TYR A 1 314 ? -1.161 -1.403 8.851 1.00 95.31 314 TYR A CA 1
ATOM 2432 C C . TYR A 1 314 ? -2.096 -1.878 7.740 1.00 95.31 314 TYR A C 1
ATOM 2434 O O . TYR A 1 314 ? -2.202 -1.199 6.716 1.00 95.31 314 TYR A O 1
ATOM 2442 N N . MET A 1 315 ? -2.807 -2.991 7.939 1.00 96.75 315 MET A N 1
ATOM 2443 C CA . MET A 1 315 ? -3.788 -3.486 6.969 1.00 96.75 315 MET A CA 1
ATOM 2444 C C . MET A 1 315 ? -4.860 -2.435 6.670 1.00 96.75 315 MET A C 1
ATOM 2446 O O . MET A 1 315 ? -5.124 -2.161 5.501 1.00 96.75 315 MET A O 1
ATOM 2450 N N . VAL A 1 316 ? -5.455 -1.818 7.693 1.00 97.81 316 VAL A N 1
ATOM 2451 C CA . VAL A 1 316 ? -6.510 -0.805 7.507 1.00 97.81 316 VAL A CA 1
ATOM 2452 C C . VAL A 1 316 ? -5.968 0.450 6.814 1.00 97.81 316 VAL A C 1
ATOM 2454 O O . VAL A 1 316 ? -6.632 1.015 5.939 1.00 97.81 316 VAL A O 1
ATOM 2457 N N . THR A 1 317 ? -4.732 0.850 7.123 1.00 97.00 317 THR A N 1
ATOM 2458 C CA . THR A 1 317 ? -4.044 1.947 6.423 1.00 97.00 317 THR A CA 1
ATOM 2459 C C . THR A 1 317 ? -3.830 1.604 4.940 1.00 97.00 317 THR A C 1
ATOM 2461 O O . THR A 1 317 ? -4.184 2.390 4.057 1.00 97.00 317 THR A O 1
ATOM 2464 N N . ALA A 1 318 ? -3.324 0.403 4.640 1.00 94.62 318 ALA A N 1
ATOM 2465 C CA . ALA A 1 318 ? -3.096 -0.071 3.275 1.00 94.62 318 ALA A CA 1
ATOM 2466 C C . ALA A 1 318 ? -4.407 -0.207 2.477 1.00 94.62 318 ALA A C 1
ATOM 2468 O O . ALA A 1 318 ? -4.478 0.236 1.327 1.00 94.62 318 ALA A O 1
ATOM 2469 N N . LEU A 1 319 ? -5.458 -0.748 3.101 1.00 95.81 319 LEU A N 1
ATOM 2470 C CA . LEU A 1 319 ? -6.817 -0.809 2.560 1.00 95.81 319 LEU A CA 1
ATOM 2471 C C . LEU A 1 319 ? -7.325 0.596 2.217 1.00 95.81 319 LEU A C 1
ATOM 2473 O O . LEU A 1 319 ? -7.832 0.807 1.117 1.00 95.81 319 LEU A O 1
ATOM 2477 N N . SER A 1 320 ? -7.148 1.569 3.111 1.00 95.56 320 SER A N 1
ATOM 2478 C CA . SER A 1 320 ? -7.590 2.953 2.895 1.00 95.56 320 SER A CA 1
ATOM 2479 C C . SER A 1 320 ? -6.877 3.616 1.717 1.00 95.56 320 SER A C 1
ATOM 2481 O O . SER A 1 320 ? -7.523 4.215 0.854 1.00 95.56 320 SER A O 1
ATOM 2483 N N . LEU A 1 321 ? -5.553 3.459 1.639 1.00 93.81 321 LEU A N 1
ATOM 2484 C CA . LEU A 1 321 ? -4.739 3.974 0.536 1.00 93.81 321 LEU A CA 1
ATOM 2485 C C . LEU A 1 321 ? -5.133 3.357 -0.805 1.00 93.81 321 LEU A C 1
ATOM 2487 O O . LEU A 1 321 ? -5.245 4.067 -1.808 1.00 93.81 321 LEU A O 1
ATOM 2491 N N . ARG A 1 322 ? -5.407 2.051 -0.820 1.00 93.38 322 ARG A N 1
ATOM 2492 C CA . ARG A 1 322 ? -5.851 1.351 -2.028 1.00 93.38 322 ARG A CA 1
ATOM 2493 C C . ARG A 1 322 ? -7.253 1.732 -2.432 1.00 93.38 322 ARG A C 1
ATOM 2495 O O . ARG A 1 322 ? -7.464 1.987 -3.609 1.00 93.38 322 ARG A O 1
ATOM 2502 N N . ASN A 1 323 ? -8.188 1.803 -1.490 1.00 94.44 323 ASN A N 1
ATOM 2503 C CA . ASN A 1 323 ? -9.580 2.122 -1.786 1.00 94.44 323 ASN A CA 1
ATOM 2504 C C . ASN A 1 323 ? -9.741 3.512 -2.411 1.00 94.44 323 ASN A C 1
ATOM 2506 O O . ASN A 1 323 ? -10.599 3.655 -3.273 1.00 94.44 323 ASN A O 1
ATOM 2510 N N . ARG A 1 324 ? -8.874 4.484 -2.083 1.00 92.31 324 ARG A N 1
ATOM 2511 C CA . ARG A 1 324 ? -8.823 5.778 -2.790 1.00 92.31 324 ARG A CA 1
ATOM 2512 C C . ARG A 1 324 ? -8.540 5.622 -4.288 1.00 92.31 324 ARG A C 1
ATOM 2514 O O . ARG A 1 324 ? -9.092 6.344 -5.104 1.00 92.31 324 ARG A O 1
ATOM 2521 N N . LEU A 1 325 ? -7.646 4.705 -4.651 1.00 91.69 325 LEU A N 1
ATOM 2522 C CA . LEU A 1 325 ? -7.208 4.486 -6.035 1.00 91.69 325 LEU A CA 1
ATOM 2523 C C . LEU A 1 325 ? -8.002 3.374 -6.742 1.00 91.69 325 LEU A C 1
ATOM 2525 O O . LEU A 1 325 ? -7.781 3.112 -7.932 1.00 91.69 325 LEU A O 1
ATOM 2529 N N . ARG A 1 326 ? -8.887 2.684 -6.016 1.00 93.94 326 ARG A N 1
ATOM 2530 C CA . ARG A 1 326 ? -9.617 1.511 -6.490 1.00 93.94 326 ARG A CA 1
ATOM 2531 C C . ARG A 1 326 ? -10.822 1.925 -7.325 1.00 93.94 326 ARG A C 1
ATOM 2533 O O . ARG A 1 326 ? -11.539 2.857 -6.986 1.00 93.94 326 ARG A O 1
ATOM 2540 N N . ARG A 1 327 ? -11.044 1.201 -8.416 1.00 92.44 327 ARG A N 1
ATOM 2541 C CA . ARG A 1 327 ? -12.211 1.343 -9.296 1.00 92.44 327 ARG A CA 1
ATOM 2542 C C . ARG A 1 327 ? -13.296 0.352 -8.900 1.00 92.44 327 ARG A C 1
ATOM 2544 O O . ARG A 1 327 ? -12.998 -0.653 -8.257 1.00 92.44 327 ARG A O 1
ATOM 2551 N N . ASP A 1 328 ? -14.501 0.540 -9.425 1.00 91.12 328 ASP A N 1
ATOM 2552 C CA . ASP A 1 328 ? -15.632 -0.380 -9.216 1.00 91.12 328 ASP A CA 1
ATOM 2553 C C . ASP A 1 328 ? -15.345 -1.813 -9.701 1.00 91.12 328 ASP A C 1
ATOM 2555 O O . ASP A 1 328 ? -15.894 -2.774 -9.180 1.00 91.12 328 ASP A O 1
ATOM 2559 N N . SER A 1 329 ? -14.407 -1.975 -10.643 1.00 88.88 329 SER A N 1
ATOM 2560 C CA . SER A 1 329 ? -13.890 -3.282 -11.088 1.00 88.88 329 SER A CA 1
ATOM 2561 C C . SER A 1 329 ? -13.030 -4.034 -10.055 1.00 88.88 329 SER A C 1
ATOM 2563 O O . SER A 1 329 ? -12.564 -5.132 -10.338 1.00 88.88 329 SER A O 1
ATOM 2565 N N . GLY A 1 330 ? -12.717 -3.434 -8.901 1.00 89.06 330 GLY A N 1
ATOM 2566 C CA . GLY A 1 330 ? -11.791 -3.993 -7.905 1.00 89.06 330 GLY A CA 1
ATOM 2567 C C . GLY A 1 330 ? -10.313 -3.702 -8.160 1.00 89.06 330 GLY A C 1
ATOM 2568 O O . GLY A 1 330 ? -9.508 -3.759 -7.225 1.00 89.06 330 GLY A O 1
ATOM 2569 N N . MET A 1 331 ? -9.966 -3.336 -9.397 1.00 89.44 331 MET A N 1
ATOM 2570 C CA . MET A 1 331 ? -8.616 -2.952 -9.806 1.00 89.44 331 MET A CA 1
ATOM 2571 C C . MET A 1 331 ? -8.190 -1.627 -9.169 1.00 89.44 331 MET A C 1
ATOM 2573 O O . MET A 1 331 ? -8.985 -0.692 -9.048 1.00 89.44 331 MET A O 1
ATOM 2577 N N . VAL A 1 332 ? -6.912 -1.530 -8.805 1.00 91.12 332 VAL A N 1
ATOM 2578 C CA . VAL A 1 332 ? -6.312 -0.332 -8.203 1.00 91.12 332 VAL A CA 1
ATOM 2579 C C . VAL A 1 332 ? -5.519 0.430 -9.259 1.00 91.12 332 VAL A C 1
ATOM 2581 O O . VAL A 1 332 ? -4.663 -0.142 -9.931 1.00 91.12 332 VAL A O 1
ATOM 2584 N N . SER A 1 333 ? -5.818 1.718 -9.414 1.00 90.00 333 SER A N 1
ATOM 2585 C CA . SER A 1 333 ? -5.098 2.615 -10.321 1.00 90.00 333 SER A CA 1
ATOM 2586 C C . SER A 1 333 ? -3.697 2.911 -9.783 1.00 90.00 333 SER A C 1
ATOM 2588 O O . SER A 1 333 ? -3.473 2.923 -8.572 1.00 90.00 333 SER A O 1
ATOM 2590 N N . PHE A 1 334 ? -2.748 3.189 -10.674 1.00 88.00 334 PHE A N 1
ATOM 2591 C CA . PHE A 1 334 ? -1.412 3.610 -10.258 1.00 88.00 334 PHE A CA 1
ATOM 2592 C C . PHE A 1 334 ? -1.462 4.958 -9.534 1.00 88.00 334 PHE A C 1
ATOM 2594 O O . PHE A 1 334 ? -2.164 5.875 -9.960 1.00 88.00 334 PHE A O 1
ATOM 2601 N N . SER A 1 335 ? -0.693 5.088 -8.453 1.00 87.69 335 SER A N 1
ATOM 2602 C CA . SER A 1 335 ? -0.519 6.376 -7.787 1.00 87.69 335 SER A CA 1
ATOM 2603 C C . SER A 1 335 ? 0.355 7.305 -8.634 1.00 87.69 335 SER A C 1
ATOM 2605 O O . SER A 1 335 ? 1.191 6.854 -9.424 1.00 87.69 335 SER A O 1
ATOM 2607 N N . TRP A 1 336 ? 0.223 8.617 -8.424 1.00 86.38 336 TRP A N 1
ATOM 2608 C CA . TRP A 1 336 ? 1.100 9.616 -9.045 1.00 86.38 336 TRP A CA 1
ATOM 2609 C C . TRP A 1 336 ? 2.580 9.355 -8.759 1.00 86.38 336 TRP A C 1
ATOM 2611 O O . TRP A 1 336 ? 3.418 9.538 -9.641 1.00 86.38 336 TRP A O 1
ATOM 2621 N N . CYS A 1 337 ? 2.895 8.847 -7.563 1.00 88.00 337 CYS A N 1
ATOM 2622 C CA . CYS A 1 337 ? 4.244 8.415 -7.217 1.00 88.00 337 CYS A CA 1
ATOM 2623 C C . CYS A 1 337 ? 4.742 7.302 -8.149 1.00 88.00 337 CYS A C 1
ATOM 2625 O O . CYS A 1 337 ? 5.823 7.412 -8.730 1.00 88.00 337 CYS A O 1
ATOM 2627 N N . THR A 1 338 ? 3.951 6.240 -8.327 1.00 89.62 338 THR A N 1
ATOM 2628 C CA . THR A 1 338 ? 4.325 5.114 -9.190 1.00 89.62 338 THR A CA 1
ATOM 2629 C C . THR A 1 338 ? 4.463 5.545 -10.646 1.00 89.62 338 THR A C 1
ATOM 2631 O O . THR A 1 338 ? 5.420 5.141 -11.311 1.00 89.62 338 THR A O 1
ATOM 2634 N N . ILE A 1 339 ? 3.572 6.412 -11.135 1.00 90.31 339 ILE A N 1
ATOM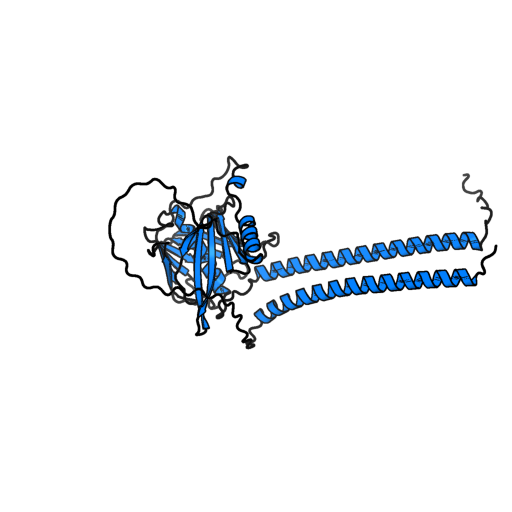 2635 C CA . ILE A 1 339 ? 3.665 6.979 -12.487 1.00 90.31 339 ILE A CA 1
ATOM 2636 C C . ILE A 1 339 ? 4.961 7.788 -12.634 1.00 90.31 339 ILE A C 1
ATOM 2638 O O . ILE A 1 339 ? 5.735 7.542 -13.560 1.00 90.31 339 ILE A O 1
ATOM 2642 N N . GLY A 1 340 ? 5.244 8.699 -11.698 1.00 90.25 340 GLY A N 1
ATOM 2643 C CA . GLY A 1 340 ? 6.445 9.536 -11.715 1.00 90.25 340 GLY A CA 1
ATOM 2644 C C . GLY A 1 340 ? 7.739 8.721 -11.681 1.00 90.25 340 GLY A C 1
ATOM 2645 O O . GLY A 1 340 ? 8.628 8.942 -12.503 1.00 90.25 340 GLY A O 1
ATOM 2646 N N . LYS A 1 341 ? 7.817 7.716 -10.798 1.00 90.38 341 LYS A N 1
ATOM 2647 C CA . LYS A 1 341 ? 8.942 6.769 -10.740 1.00 90.38 341 LYS A CA 1
ATOM 2648 C C . LYS A 1 341 ? 9.128 6.016 -12.050 1.00 90.38 341 LYS A C 1
ATOM 2650 O O . LYS A 1 341 ? 10.247 5.920 -12.550 1.00 90.38 341 LYS A O 1
ATOM 2655 N N . THR A 1 342 ? 8.039 5.500 -12.613 1.00 90.50 342 THR A N 1
ATOM 2656 C CA . THR A 1 342 ? 8.081 4.738 -13.865 1.00 90.50 342 THR A CA 1
ATOM 2657 C C . THR A 1 342 ? 8.593 5.611 -15.009 1.00 90.50 342 THR A C 1
ATOM 2659 O O . THR A 1 342 ? 9.511 5.211 -15.720 1.00 90.50 342 THR A O 1
ATOM 2662 N N . LEU A 1 343 ? 8.074 6.834 -15.146 1.00 92.38 343 LEU A N 1
ATOM 2663 C CA . LEU A 1 343 ? 8.528 7.787 -16.163 1.00 92.38 343 LEU A CA 1
ATOM 2664 C C . LEU A 1 343 ? 9.996 8.190 -15.975 1.00 92.38 343 LEU A C 1
ATOM 2666 O O . LEU A 1 343 ? 10.735 8.271 -16.956 1.00 92.38 343 LEU A O 1
ATOM 2670 N N . PHE A 1 344 ? 10.435 8.405 -14.732 1.00 92.38 344 PHE A N 1
ATOM 2671 C CA . PHE A 1 344 ? 11.828 8.720 -14.419 1.00 92.38 344 PHE A CA 1
ATOM 2672 C C . PHE A 1 344 ? 12.775 7.593 -14.852 1.00 92.38 344 PHE A C 1
ATOM 2674 O O . PHE A 1 344 ? 13.731 7.839 -15.592 1.00 92.38 344 PHE A O 1
ATOM 2681 N N . TRP A 1 345 ? 12.481 6.350 -14.458 1.00 90.00 345 TRP A N 1
ATOM 2682 C CA . TRP A 1 345 ? 13.296 5.191 -14.826 1.00 90.00 345 TRP A CA 1
ATOM 2683 C C . TRP A 1 345 ? 13.274 4.921 -16.332 1.00 90.00 345 TRP A C 1
ATOM 2685 O O . TRP A 1 345 ? 14.330 4.686 -16.919 1.00 90.00 345 TRP A O 1
ATOM 2695 N N . LEU A 1 346 ? 12.113 5.034 -16.987 1.00 91.25 346 LEU A N 1
ATOM 2696 C CA . LEU A 1 346 ? 12.016 4.924 -18.445 1.00 91.25 346 LEU A CA 1
ATOM 2697 C C . LEU A 1 346 ? 12.866 5.989 -19.151 1.00 91.25 346 LEU A C 1
ATOM 2699 O O . LEU A 1 346 ? 13.595 5.665 -20.087 1.00 91.25 346 LEU A O 1
ATOM 2703 N N . SER A 1 347 ? 12.830 7.238 -18.679 1.00 94.25 347 SER A N 1
ATOM 2704 C CA . SER A 1 347 ? 13.650 8.330 -19.217 1.00 94.25 347 SER A CA 1
ATOM 2705 C C . SER A 1 347 ? 15.150 8.049 -19.069 1.00 94.25 347 SER A C 1
ATOM 2707 O O . SER A 1 347 ? 15.904 8.179 -20.038 1.00 94.25 347 SER A O 1
ATOM 2709 N N . MET A 1 348 ? 15.584 7.573 -17.897 1.00 93.00 348 MET A N 1
ATOM 2710 C CA . MET A 1 348 ? 16.975 7.171 -17.661 1.00 93.00 348 MET A CA 1
ATOM 2711 C C . MET A 1 348 ? 17.413 6.020 -18.567 1.00 93.00 348 MET A C 1
ATOM 2713 O O . MET A 1 348 ? 18.482 6.094 -19.178 1.00 93.00 348 MET A O 1
ATOM 2717 N N . CYS A 1 349 ? 16.576 4.998 -18.738 1.00 92.56 349 CYS A N 1
ATOM 2718 C CA . CYS A 1 349 ? 16.843 3.903 -19.668 1.00 92.56 349 CYS A CA 1
ATOM 2719 C C . CYS A 1 349 ? 16.972 4.402 -21.117 1.00 92.56 349 CYS A C 1
ATOM 2721 O O . CYS A 1 349 ? 17.938 4.058 -21.801 1.00 92.56 349 CYS A O 1
ATOM 2723 N N . CYS A 1 350 ? 16.056 5.258 -21.578 1.00 94.62 350 CYS A N 1
ATOM 2724 C CA . CYS A 1 350 ? 16.109 5.853 -22.916 1.00 94.62 350 CYS A CA 1
ATOM 2725 C C . CYS A 1 350 ? 17.386 6.680 -23.137 1.00 94.62 350 CYS A C 1
ATOM 2727 O O . CYS A 1 350 ? 18.017 6.563 -24.191 1.00 94.62 350 CYS A O 1
ATOM 2729 N N . LEU A 1 351 ? 17.805 7.468 -22.141 1.00 96.81 351 LEU A N 1
ATOM 2730 C CA . LEU A 1 351 ? 19.046 8.244 -22.193 1.00 96.81 351 LEU A CA 1
ATOM 2731 C C . LEU A 1 351 ? 20.276 7.331 -22.310 1.00 96.81 351 LEU A C 1
ATOM 2733 O O . LEU A 1 351 ? 21.137 7.562 -23.160 1.00 96.81 351 LEU A O 1
ATOM 2737 N N . LEU A 1 352 ? 20.349 6.270 -21.501 1.00 95.81 352 LEU A N 1
ATOM 2738 C CA . LEU A 1 352 ? 21.448 5.300 -21.546 1.00 95.81 352 LEU A CA 1
ATOM 2739 C C . LEU A 1 352 ? 21.509 4.566 -22.894 1.00 95.81 352 LEU A C 1
ATOM 2741 O O . LEU A 1 352 ? 22.592 4.392 -23.461 1.00 95.81 352 LEU A O 1
ATOM 2745 N N . VAL A 1 353 ? 20.360 4.192 -23.462 1.00 96.12 353 VAL A N 1
ATOM 2746 C CA . VAL A 1 353 ? 20.292 3.597 -24.806 1.00 96.12 353 VAL A CA 1
ATOM 2747 C C . VAL A 1 353 ? 20.771 4.591 -25.871 1.00 96.12 353 VAL A C 1
ATOM 2749 O O . VAL A 1 353 ? 21.592 4.237 -26.715 1.00 96.12 353 VAL A O 1
ATOM 2752 N N . ALA A 1 354 ? 20.345 5.855 -25.814 1.00 95.19 354 ALA A N 1
ATOM 2753 C CA . ALA A 1 354 ? 20.802 6.876 -26.758 1.00 95.19 354 ALA A CA 1
ATOM 2754 C C . ALA A 1 354 ? 22.323 7.109 -26.675 1.00 95.19 354 ALA A C 1
ATOM 2756 O O . ALA A 1 354 ? 22.997 7.180 -27.707 1.00 95.19 354 ALA A O 1
ATOM 2757 N N . LEU A 1 355 ? 22.884 7.164 -25.461 1.00 96.88 355 LEU A N 1
ATOM 2758 C CA . LEU A 1 355 ? 24.324 7.317 -25.237 1.00 96.88 355 LEU A CA 1
ATOM 2759 C C . LEU A 1 355 ? 25.118 6.115 -25.758 1.00 96.88 355 LEU A C 1
ATOM 2761 O O . LEU A 1 355 ? 26.118 6.296 -26.453 1.00 96.88 355 LEU A O 1
ATOM 2765 N N . THR A 1 356 ? 24.671 4.890 -25.473 1.00 95.75 356 THR A N 1
ATOM 2766 C CA . THR A 1 356 ? 25.349 3.670 -25.948 1.00 95.75 356 THR A CA 1
ATOM 2767 C C . THR A 1 356 ? 25.323 3.558 -27.472 1.00 95.75 356 THR A C 1
ATOM 2769 O O . THR A 1 356 ? 26.357 3.263 -28.079 1.00 95.75 356 THR A O 1
ATOM 2772 N N . VAL A 1 357 ? 24.193 3.879 -28.112 1.00 96.25 357 VAL A N 1
ATOM 2773 C CA . VAL A 1 357 ? 24.089 3.956 -29.578 1.00 96.25 357 VAL A CA 1
ATOM 2774 C C . VAL A 1 357 ? 25.009 5.047 -30.132 1.00 96.25 357 VAL A C 1
ATOM 2776 O O . VAL A 1 357 ? 25.745 4.796 -31.088 1.00 96.25 357 VAL A O 1
ATOM 2779 N N . GLY A 1 358 ? 25.036 6.232 -29.516 1.00 94.62 358 GLY A N 1
ATOM 2780 C CA . GLY A 1 358 ? 25.920 7.329 -29.916 1.00 94.62 358 GLY A CA 1
ATOM 2781 C C . GLY A 1 358 ? 27.403 6.950 -29.853 1.00 94.62 358 GLY A C 1
ATOM 2782 O O . GLY A 1 358 ? 28.141 7.152 -30.821 1.00 94.62 358 GLY A O 1
ATOM 2783 N N . ILE A 1 359 ? 27.835 6.322 -28.755 1.00 96.69 359 ILE A N 1
ATOM 2784 C CA . ILE A 1 359 ? 29.206 5.816 -28.591 1.00 96.69 359 ILE A CA 1
ATOM 2785 C C . ILE A 1 359 ? 29.518 4.767 -29.660 1.00 96.69 359 ILE A C 1
ATOM 2787 O O . ILE A 1 359 ? 30.562 4.853 -30.311 1.00 96.69 359 ILE A O 1
ATOM 2791 N N . ALA A 1 360 ? 28.618 3.810 -29.898 1.00 95.56 360 ALA A N 1
ATOM 2792 C CA . ALA A 1 360 ? 28.811 2.787 -30.921 1.00 95.56 360 ALA A CA 1
ATOM 2793 C C . ALA A 1 360 ? 28.994 3.406 -32.319 1.00 95.56 360 ALA A C 1
ATOM 2795 O O . ALA A 1 360 ? 29.940 3.053 -33.027 1.00 95.56 360 ALA A O 1
ATOM 2796 N N . VAL A 1 361 ? 28.161 4.382 -32.695 1.00 96.06 361 VAL A N 1
ATOM 2797 C CA . VAL A 1 361 ? 28.282 5.108 -33.973 1.00 96.06 361 VAL A CA 1
ATOM 2798 C C . VAL A 1 361 ? 29.626 5.840 -34.072 1.00 96.06 361 VAL A C 1
ATOM 2800 O O . VAL A 1 361 ? 30.305 5.739 -35.099 1.00 96.06 361 VAL A O 1
ATOM 2803 N N . CYS A 1 362 ? 30.059 6.519 -33.007 1.00 95.50 362 CYS A N 1
ATOM 2804 C CA . CYS A 1 362 ? 31.359 7.194 -32.954 1.00 95.50 362 CYS A CA 1
ATOM 2805 C C . CYS A 1 362 ? 32.538 6.216 -33.103 1.00 95.50 362 CYS A C 1
ATOM 2807 O O . CYS A 1 362 ? 33.489 6.500 -33.839 1.00 95.50 362 CYS A O 1
ATOM 2809 N N . LEU A 1 363 ? 32.470 5.046 -32.462 1.00 95.38 363 LEU A N 1
ATOM 2810 C CA . LEU A 1 363 ? 33.488 3.997 -32.571 1.00 95.38 363 LEU A CA 1
ATOM 2811 C C . LEU A 1 363 ? 33.534 3.381 -33.975 1.00 95.38 363 LEU A C 1
ATOM 2813 O O . LEU A 1 363 ? 34.617 3.192 -34.531 1.00 95.38 363 LEU A O 1
ATOM 2817 N N . VAL A 1 364 ? 32.381 3.106 -34.587 1.00 95.75 364 VAL A N 1
ATOM 2818 C CA . VAL A 1 364 ? 32.316 2.611 -35.971 1.00 95.75 364 VAL A CA 1
ATOM 2819 C C . VAL A 1 364 ? 32.901 3.647 -36.931 1.00 95.75 364 VAL A C 1
ATOM 2821 O O . VAL A 1 364 ? 33.746 3.314 -37.765 1.00 95.75 364 VAL A O 1
ATOM 2824 N N . ARG A 1 365 ? 32.522 4.922 -36.779 1.00 95.56 365 ARG A N 1
ATOM 2825 C CA . ARG A 1 365 ? 33.049 6.021 -37.595 1.00 95.56 365 ARG A CA 1
ATOM 2826 C C . ARG A 1 365 ? 34.564 6.149 -37.457 1.00 95.56 365 ARG A C 1
ATOM 2828 O O . ARG A 1 365 ? 35.248 6.215 -38.477 1.00 95.56 365 ARG A O 1
ATOM 2835 N N . SER A 1 366 ? 35.102 6.154 -36.237 1.00 94.25 366 SER A N 1
ATOM 2836 C CA . SER A 1 366 ? 36.549 6.290 -36.014 1.00 94.25 366 SER A CA 1
ATOM 2837 C C . SER A 1 366 ? 37.331 5.120 -36.616 1.00 94.25 366 SER A C 1
ATOM 2839 O O . SER A 1 366 ? 38.359 5.330 -37.262 1.00 94.25 366 SER A O 1
ATOM 2841 N N . ARG A 1 367 ? 36.812 3.890 -36.512 1.00 95.19 367 ARG A N 1
ATOM 2842 C CA . ARG A 1 367 ? 37.394 2.705 -37.162 1.00 95.19 367 ARG A CA 1
ATOM 2843 C C . ARG A 1 367 ? 37.380 2.822 -38.687 1.00 95.19 367 ARG A C 1
ATOM 2845 O O . ARG A 1 367 ? 38.392 2.509 -39.318 1.00 95.19 367 ARG A O 1
ATOM 2852 N N . CYS A 1 368 ? 36.283 3.296 -39.275 1.00 93.81 368 CYS A N 1
ATOM 2853 C CA . CYS A 1 368 ? 36.186 3.531 -40.717 1.00 93.81 368 CYS A CA 1
ATOM 2854 C C . CYS A 1 368 ? 37.178 4.602 -41.195 1.00 93.81 368 CYS A C 1
ATOM 2856 O O . CYS A 1 368 ? 37.879 4.371 -42.180 1.00 93.81 368 CYS A O 1
ATOM 2858 N N . VAL A 1 369 ? 37.294 5.722 -40.473 1.00 95.62 369 VAL A N 1
ATOM 2859 C CA . VAL A 1 369 ? 38.238 6.809 -40.791 1.00 95.62 369 VAL A CA 1
ATOM 2860 C C . VAL A 1 369 ? 39.690 6.345 -40.662 1.00 95.62 369 VAL A C 1
ATOM 2862 O O . VAL A 1 369 ? 40.486 6.565 -41.569 1.00 95.62 369 VAL A O 1
ATOM 2865 N N . MET A 1 370 ? 40.047 5.626 -39.595 1.00 94.69 370 MET A N 1
ATOM 2866 C CA . MET A 1 370 ? 41.403 5.075 -39.461 1.00 94.69 370 MET A CA 1
ATOM 2867 C C . MET A 1 370 ? 41.739 4.098 -40.595 1.00 94.69 370 MET A C 1
ATOM 2869 O O . MET A 1 370 ? 42.870 4.065 -41.082 1.00 94.69 370 MET A O 1
ATOM 2873 N N . LYS A 1 371 ? 40.767 3.288 -41.036 1.00 94.25 371 LYS A N 1
ATOM 2874 C CA . LYS A 1 371 ? 40.967 2.351 -42.146 1.00 94.25 371 LYS A CA 1
ATOM 2875 C C . LYS A 1 371 ? 41.138 3.082 -43.481 1.00 94.25 371 LYS A C 1
ATOM 2877 O O . LYS A 1 371 ? 42.017 2.695 -44.251 1.00 94.25 371 LYS A O 1
ATOM 2882 N N . SER A 1 372 ? 40.352 4.129 -43.745 1.00 92.56 372 SER A N 1
ATOM 2883 C CA . SER A 1 372 ? 40.489 4.931 -44.967 1.00 92.56 372 SER A CA 1
ATOM 2884 C C . SER A 1 372 ? 41.803 5.714 -44.993 1.00 92.56 372 SER A C 1
ATOM 2886 O O . SER A 1 372 ? 42.476 5.702 -46.019 1.00 92.56 372 SER A O 1
ATOM 2888 N N . GLN A 1 373 ? 42.233 6.291 -43.866 1.00 93.88 373 GLN A N 1
ATOM 2889 C CA . GLN A 1 373 ? 43.532 6.964 -43.741 1.00 93.88 373 GLN A CA 1
ATOM 2890 C C . GLN A 1 373 ? 44.701 6.014 -44.026 1.00 93.88 373 GLN A C 1
ATOM 2892 O O . GLN A 1 373 ? 45.575 6.332 -44.829 1.00 93.88 373 GLN A O 1
ATOM 2897 N N . ARG A 1 374 ? 44.702 4.808 -43.436 1.00 95.00 374 ARG A N 1
ATOM 2898 C CA . ARG A 1 374 ? 45.738 3.795 -43.721 1.00 95.00 374 ARG A CA 1
ATOM 2899 C C . ARG A 1 374 ? 45.766 3.396 -45.194 1.00 95.00 374 ARG A C 1
ATOM 2901 O O . ARG A 1 374 ? 46.843 3.210 -45.754 1.00 95.00 374 ARG A O 1
ATOM 2908 N N . TRP A 1 375 ? 44.596 3.250 -45.813 1.00 95.44 375 TRP A N 1
ATOM 2909 C CA . TRP A 1 375 ? 44.503 2.930 -47.234 1.00 95.44 375 TRP A CA 1
ATOM 2910 C C . TRP A 1 375 ? 45.029 4.073 -48.112 1.00 95.44 375 TRP A C 1
ATOM 2912 O O . TRP A 1 375 ? 45.816 3.807 -49.017 1.00 95.44 375 TRP A O 1
ATOM 2922 N N . LEU A 1 376 ? 44.670 5.326 -47.807 1.00 94.44 376 LEU A N 1
ATOM 2923 C CA . LEU A 1 376 ? 45.160 6.519 -48.507 1.00 94.44 376 LEU A CA 1
ATOM 2924 C C . LEU A 1 376 ? 46.687 6.628 -48.433 1.00 94.44 376 LEU A C 1
ATOM 2926 O O . LEU A 1 376 ? 47.325 6.748 -49.474 1.00 94.44 376 LEU A O 1
ATOM 2930 N N . HIS A 1 377 ? 47.286 6.476 -47.248 1.00 90.62 377 HIS A N 1
ATOM 2931 C CA . HIS A 1 377 ? 48.747 6.478 -47.099 1.00 90.62 377 HIS A CA 1
ATOM 2932 C C . HIS A 1 377 ? 49.425 5.339 -47.879 1.00 90.62 377 HIS A C 1
ATOM 2934 O O . HIS A 1 377 ? 50.468 5.535 -48.504 1.00 90.62 377 HIS A O 1
ATOM 2940 N N . ALA A 1 378 ? 48.831 4.141 -47.887 1.00 92.00 378 ALA A N 1
ATOM 2941 C CA . ALA A 1 378 ? 49.353 3.020 -48.666 1.00 92.00 378 ALA A CA 1
ATOM 2942 C C . ALA A 1 378 ? 49.234 3.249 -50.185 1.00 92.00 378 ALA A C 1
ATOM 2944 O O . ALA A 1 378 ? 50.108 2.817 -50.941 1.00 92.00 378 ALA A O 1
ATOM 2945 N N . ALA A 1 379 ? 48.166 3.909 -50.638 1.00 90.38 379 ALA A N 1
ATOM 2946 C CA . ALA A 1 379 ? 47.969 4.278 -52.035 1.00 90.38 379 ALA A CA 1
ATOM 2947 C C . ALA A 1 379 ? 48.959 5.371 -52.466 1.00 90.38 379 ALA A C 1
ATOM 2949 O O . ALA A 1 379 ? 49.624 5.215 -53.491 1.00 90.38 379 ALA A O 1
ATOM 2950 N N . GLU A 1 380 ? 49.133 6.414 -51.652 1.00 90.75 380 GLU A N 1
ATOM 2951 C CA . GLU A 1 380 ? 50.094 7.497 -51.878 1.00 90.75 380 GLU A CA 1
ATOM 2952 C C . GLU A 1 380 ? 51.522 6.954 -52.037 1.00 90.75 380 GLU A C 1
ATOM 2954 O O . GLU A 1 380 ? 52.193 7.253 -53.027 1.00 90.75 380 GLU A O 1
ATOM 2959 N N . HIS A 1 381 ? 51.951 6.058 -51.140 1.00 86.50 381 HIS A N 1
ATOM 2960 C CA . HIS A 1 381 ? 53.274 5.430 -51.204 1.00 86.50 381 HIS A CA 1
ATOM 2961 C C . HIS A 1 381 ? 53.472 4.557 -52.463 1.00 86.50 381 HIS A C 1
ATOM 2963 O O . HIS A 1 381 ? 54.603 4.365 -52.920 1.00 86.50 381 HIS A O 1
ATOM 2969 N N . LYS A 1 382 ? 52.399 3.999 -53.041 1.00 88.69 382 LYS A N 1
ATOM 2970 C CA . LYS A 1 382 ? 52.476 3.221 -54.291 1.00 88.69 382 LYS A CA 1
ATOM 2971 C C . LYS A 1 382 ? 52.513 4.108 -55.532 1.00 88.69 382 LYS A C 1
ATOM 2973 O O . LYS A 1 382 ? 53.273 3.807 -56.447 1.00 88.69 382 LYS A O 1
ATOM 2978 N N . VAL A 1 383 ? 51.697 5.161 -55.570 1.00 86.75 383 VAL A N 1
ATOM 2979 C CA . VAL A 1 383 ? 51.548 6.032 -56.748 1.00 86.75 383 VAL A CA 1
ATOM 2980 C C . VAL A 1 383 ? 52.721 6.994 -56.883 1.00 86.75 383 VAL A C 1
ATOM 2982 O O . VAL A 1 383 ? 53.267 7.139 -57.973 1.00 86.75 383 VAL A O 1
ATOM 2985 N N . LEU A 1 384 ? 53.147 7.632 -55.791 1.00 82.75 384 LEU A N 1
ATOM 2986 C CA . LEU A 1 384 ? 54.209 8.641 -55.846 1.00 82.75 384 LEU A CA 1
ATOM 2987 C C . LEU A 1 384 ? 55.623 8.038 -55.891 1.00 82.75 384 LEU A C 1
ATOM 2989 O O . LEU A 1 384 ? 56.597 8.782 -56.029 1.00 82.75 384 LEU A O 1
ATOM 2993 N N . GLY A 1 385 ? 55.745 6.707 -55.798 1.00 71.06 385 GLY A N 1
ATOM 2994 C CA . GLY A 1 385 ? 57.021 6.015 -55.628 1.00 71.06 385 GLY A CA 1
ATOM 2995 C C . GLY A 1 385 ? 57.754 6.472 -54.360 1.00 71.06 385 GLY A C 1
ATOM 2996 O O . GLY A 1 385 ? 57.326 7.387 -53.659 1.00 71.06 385 GLY A O 1
ATOM 2997 N N . LYS A 1 386 ? 58.899 5.858 -54.037 1.00 64.44 386 LYS A N 1
ATOM 2998 C CA . LYS A 1 386 ? 59.796 6.412 -53.010 1.00 64.44 386 LYS A CA 1
ATOM 2999 C C . LYS A 1 386 ? 60.297 7.777 -53.498 1.00 64.44 386 LYS A C 1
ATOM 3001 O O . LYS A 1 386 ? 61.353 7.849 -54.128 1.00 64.44 386 LYS A O 1
ATOM 3006 N N . ARG A 1 387 ? 59.593 8.872 -53.193 1.00 58.03 387 ARG A N 1
ATOM 3007 C CA . ARG A 1 387 ? 60.244 10.183 -53.140 1.00 58.03 387 ARG A CA 1
ATOM 3008 C C . ARG A 1 387 ? 61.377 10.023 -52.134 1.00 58.03 387 ARG A C 1
ATOM 3010 O O . ARG A 1 387 ? 61.124 9.754 -50.963 1.00 58.03 387 ARG A O 1
ATOM 3017 N N . LYS A 1 388 ? 62.630 10.098 -52.601 1.00 58.41 388 LYS A N 1
ATOM 3018 C CA . LYS A 1 388 ? 63.784 10.243 -51.710 1.00 58.41 388 LYS A CA 1
ATOM 3019 C C . LYS A 1 388 ? 63.440 11.407 -50.790 1.00 58.41 388 LYS A C 1
ATOM 3021 O O . LYS A 1 388 ? 63.223 12.509 -51.284 1.00 58.41 388 LYS A O 1
ATOM 3026 N N . HIS A 1 389 ? 63.315 11.131 -49.495 1.00 55.56 389 HIS A N 1
ATOM 3027 C CA . HIS A 1 389 ? 63.157 12.155 -48.475 1.00 55.56 389 HIS A CA 1
ATOM 3028 C C . HIS A 1 389 ? 64.325 13.124 -48.676 1.00 55.56 389 HIS A C 1
ATOM 3030 O O . HIS A 1 389 ? 65.471 12.783 -48.386 1.00 55.56 389 HIS A O 1
ATOM 3036 N N . ILE A 1 390 ? 64.068 14.290 -49.268 1.00 60.44 390 ILE A N 1
ATOM 3037 C CA . ILE A 1 390 ? 65.019 15.390 -49.202 1.00 60.44 390 ILE A CA 1
ATOM 3038 C C . ILE A 1 390 ? 64.921 15.814 -47.748 1.00 60.44 390 ILE A C 1
ATOM 3040 O O . ILE A 1 390 ? 63.936 16.418 -47.330 1.00 60.44 390 ILE A O 1
ATOM 3044 N N . GLN A 1 391 ? 65.869 15.330 -46.956 1.00 55.50 391 GLN A N 1
ATOM 3045 C CA . GLN A 1 391 ? 66.004 15.660 -45.554 1.00 55.50 391 GLN A CA 1
ATOM 3046 C C . GLN A 1 391 ? 66.178 17.178 -45.494 1.00 55.50 391 GLN A C 1
ATOM 3048 O O . GLN A 1 391 ? 67.197 17.715 -45.931 1.00 55.50 391 GLN A O 1
ATOM 3053 N N . SER A 1 392 ? 65.112 17.869 -45.090 1.00 56.03 392 SER A N 1
ATOM 3054 C CA . SER A 1 392 ? 65.114 19.312 -44.907 1.00 56.03 392 SER A CA 1
ATOM 3055 C C . SER A 1 392 ? 66.222 19.638 -43.914 1.00 56.03 392 SER A C 1
ATOM 3057 O O . SER A 1 392 ? 66.206 19.175 -42.777 1.00 56.03 392 SER A O 1
ATOM 3059 N N . ARG A 1 393 ? 67.216 20.407 -44.357 1.00 57.59 393 ARG A N 1
ATOM 3060 C CA . ARG A 1 393 ? 68.406 20.805 -43.590 1.00 57.59 393 ARG A CA 1
ATOM 3061 C C . ARG A 1 393 ? 68.073 21.826 -42.478 1.00 57.59 393 ARG A C 1
ATOM 3063 O O . ARG A 1 393 ? 68.917 22.646 -42.136 1.00 57.59 393 ARG A O 1
ATOM 3070 N N . HIS A 1 394 ? 66.838 21.843 -41.977 1.00 54.22 394 HIS A N 1
ATOM 3071 C CA . HIS A 1 394 ? 66.355 22.779 -40.956 1.00 54.22 394 HIS A CA 1
ATOM 3072 C C . HIS A 1 394 ? 66.093 22.146 -39.585 1.00 54.22 394 HIS A C 1
ATOM 3074 O O . HIS A 1 394 ? 65.883 22.892 -38.642 1.00 54.22 394 HIS A O 1
ATOM 3080 N N . ASP A 1 395 ? 66.245 20.828 -39.429 1.00 49.41 395 ASP A N 1
ATOM 3081 C CA . ASP A 1 395 ? 66.193 20.168 -38.110 1.00 49.41 395 ASP A CA 1
ATOM 3082 C C . ASP A 1 395 ? 67.594 19.994 -37.477 1.00 49.41 395 ASP A C 1
ATOM 3084 O O . ASP A 1 395 ? 67.847 19.037 -36.748 1.00 49.41 395 ASP A O 1
ATOM 3088 N N . GLN A 1 396 ? 68.545 20.882 -37.794 1.00 50.00 396 GLN A N 1
ATOM 3089 C CA . GLN A 1 396 ? 69.913 20.858 -37.245 1.00 50.00 396 GLN A CA 1
ATOM 3090 C C . GLN A 1 396 ? 70.338 22.149 -36.525 1.00 50.00 396 GLN A C 1
ATOM 3092 O O . GLN A 1 396 ? 71.533 22.336 -36.300 1.00 50.00 396 GLN A O 1
ATOM 3097 N N . TYR A 1 397 ? 69.396 23.007 -36.125 1.00 48.47 397 TYR A N 1
ATOM 3098 C CA . TYR A 1 397 ? 69.694 24.162 -35.271 1.00 48.47 397 TYR A CA 1
ATOM 3099 C C . TYR A 1 397 ? 68.816 24.208 -34.031 1.00 48.47 397 TYR A C 1
ATOM 3101 O O . TYR A 1 397 ? 67.585 24.045 -34.185 1.00 48.47 397 TYR A O 1
#

Organism: Noctiluca scintillans (NCBI:txid2966)

Secondary structure (DSSP, 8-state):
----HHHHHHHHHHHHHHHHHHHHHHHHHHHHHHHHHHHHHHHHHHHHHHTTS---------------------------------------TTSS--SS--HHHHHHHHHHHHHS--TTTTTSS--SS------TT--SEEEEEPPPTTS-TT--EEEEEETTEEEEEEEEE--TT-S-SSPEEEEE-TTS-EEEEEEEEEETTEEEEEEEETT--EEEEEEEEEEE-TT--EEEEEEEEETTEEEEEE--EETT-SEEEEEETTS-EEEEEEEESS--TT--PPPTT--EEEEEE-S-STT-SGGG-HHHHHHHHHHHHHHHHB-TTSPBPPPHHHHHHHHHHHHHHHHHHHHHHHHHHHHHHHHHHHHHHHHHHHHHHHHS--------TTTT-

Radius of gyration: 33.36 Å; chains: 1; bounding box: 93×72×90 Å

Sequence (397 aa):
FWLKPSVLEAKIERSFHVLSIANAVLMRRISWIVVWGVVLVSETLGIALQQGSGVNGRFHEAMHLRSGFRIDAVATTTLTTSDDGSTTTPHNPFFSKLTGQPLDAAIGASIIDFFIDDPEKAKRVSEVSSSCPTLTDFPDEVTIDAPNPCGDTNLTKGYWKDSTTNVASWEETCSLSDLSLMPKQKYSTPDGHLLGTSQMKSTAFGTYFSFSDCEGHGKVTLLEAVYLDADGTVYLQYEFFNVSHTIARTGYIKLFSNDFKLYDTEGNTIVTIARSGDWTPTSDECTTDGRQWAVKFDSAGPFAEPEDRWPVAYMVTALSLRNRLRRDSGMVSFSWCTIGKTLFWLSMCCLLVALTVGIAVCLVRSRCVMKSQRWLHAAEHKVLGKRKHIQSRHDQY

Foldseek 3Di:
DDDDPVVVVVVVVVVVVVVVVVVVVVVVVVVVVVVVVVVVVCVVVVVQVVVVPPPPDDDPDDPPPDDDDDDDDDDDDDDDDDDDDDDDDDDDPPPPPPPDDDPVVVVVVVVVVVVQPPPVVLPPDDDDDDDADFLQPFDLKKKWFFFFLPPDQPKGKTFIDDVHHTQKIKIFDQDLPDPDLWTKIWIAGPVRGTQWIWTWDDDPQFIKIFTAGPSRHTDKIKTWDWDADPVRWIWIKIFIDDPRDTQKIWDGHTQQDQWTFIAGPVGDTFKIKGKDDDDTLQDSDGDPVGTIIMIGGDCDGPQNRSSNPVVVSVVVRVVSHQSNQADSSRDGRDDPSSVVSVVVVVVVVVVVVVVVVVVVVVVVVVVVVVVVVVVVVVVCCVVVPPPPPPPPPPVPD

pLDDT: mean 76.94, std 22.49, range [25.55, 98.5]